Protein AF-A0A1Z2L617-F1 (afdb_monomer_lite)

Foldseek 3Di:
DVVQLVDDQLSVLLQFLVQLLVLLVVLVLLQFDDQEAEAFLSGLLSSCVSLVQAPSVLSSVLSVLVRVLQVVVVFAAKFKKKKQAAPVVLVVLLVVLVDQFKDFAEGLAHGITMIMGHPVSVVSSVVVCVVVVIDMGGDSHPHRAQTPSCLVSLVVQLVSSLVGRGDAGNHWYQFQQVRGTDDRPDSVSNVSSNRRHTHRYLLSSLVVVVVVVDLDAEEARGQACPSVVSSCRSVDDVDDRHYFYANYADPVRDGSNVVCSVVRRQDPQDDLVRLCVVCVPPPVPDHSVRSSVVSRRCVSVVVSVVVVVVVVVVVVVVVVDDDDDDDDDDDDDDDDADDLVVLLQVLLVLVCVLLVHDSVCQDQAHFCCPHVVCDPVNVVVSLVVSCVLFVHDDDDPPDDPVQCRHSNSSSVVVSVVCVVPGDDDDDDDDDDDDDDDDDADDDDLVVLLQVLLVLCCVLLVHDSVQQDQADFCCPHVVCDPVNVVVSLVVSCVVLVHDDDDPPDDPVVQGGSNSSSVVVSVRSVVDDDDDDD

Sequence (532 aa):
MEKLLADDAWVSQLAIYGSSLAAWQILADSGAEADVLVGHSLGEIAALVAAQAFSVADGARIVAHRVQVIERQGLAPGRMAALSADGDRVRALIALIGDELLSVATENHDTQTVVSGPRDAMEKALAVSKQLGISTADINSPFPFHTPILAPAAPVFAGLVGKLDQRPLRTPVYSPVLGRYYEPDDALGELLAEHFVKPVRFSAAVRHLHGEGRELRFVEVGGKAVLTKLVGKVLGSGARPATWSTLSLGGDGKLGLAGALADLGTPAKLDDGKAKALAAVFAPDAGAAEFAEFWAAFGGQLVGLGKERLAEFRALRAEGTGQAAPPAAAGTGPKAAVERGAVADAIRSIYAAALEYPEEVFTEDVLLEAELGVDSVKQVELLTRVSEHYGLPPRDTGFRLVEIDTMAKVVDFFVANLGDGAAELDVPQEKTATELPAEQAAVERGAVADAIRSIYAAALEYPEEVFTEDVLLEAELGVDSVKQVELLTRVSEHYGLPPRDTGFRLVEIDTMAKVVDFFVTNLESGAVPVAA

Radius of gyration: 32.37 Å; chains: 1; bounding box: 64×81×87 Å

Secondary structure (DSSP, 8-state):
-TTGGGS-HHHHHHHHHHHHHHHHHHHHHTT---S-EE--TTHHHHHHHHTTSS-HHHHHHHHHHHHHHHHHTTPPPEEEEEESS-HHHHHHHHHHHT-TT-EEEEEEETTEEEEEEEHHHHHHHHHHHHHTT--EEE---SS--SSGGGGGGHHHHHHHHTTS-----SS-EEETTTTEE--TT--HHHHHHHTTTS-B-HHHHHHHHHHTS---EEEE-SSSSSHHHHH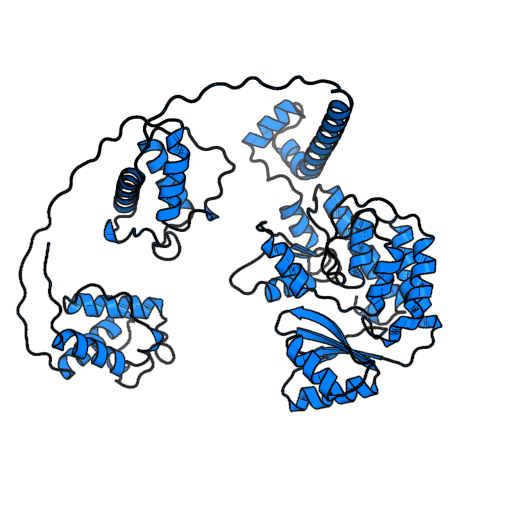HHHH-SS---EEEESSSBPTTS-BTHHHHHHHHTS--PPPHHHHHHHHHHH-TTS-HHHHHHHHHHHHHHHHHHHHHHHHHHHHHHHHH----PPPPP-PPPPPPPPPHHHHHHHHHHHHHHHHT--GGG--TT-BTTTTT---HHHHHHHHHHHHHHTTPPPPPTT--GGG--BHHHHHHHHHHHHTTTPPPP--PPP--------------HHHHHHHHHHHHHHHHT--GGG--TT-BTTTTT---HHHHHHHHHHHHHHTTPPPPPTT--GGG--BHHHHHHHHHHHHHTT------

Organism: NCBI:txid1940

Structure (mmCIF, N/CA/C/O backbone):
data_AF-A0A1Z2L617-F1
#
_entry.id   AF-A0A1Z2L617-F1
#
loop_
_atom_site.group_PDB
_atom_site.id
_atom_site.type_symbol
_atom_site.label_atom_id
_atom_site.label_alt_id
_atom_site.label_comp_id
_atom_site.label_asym_id
_atom_site.label_entity_id
_atom_site.label_seq_id
_atom_site.pdbx_PDB_ins_code
_atom_site.Cartn_x
_atom_site.Cartn_y
_atom_site.Cartn_z
_atom_site.occupancy
_atom_site.B_iso_or_equiv
_atom_site.auth_seq_id
_atom_site.auth_comp_id
_atom_site.auth_asym_id
_atom_site.auth_atom_id
_atom_site.pdbx_PDB_model_num
ATOM 1 N N . MET A 1 1 ? 6.556 17.240 3.153 1.00 57.44 1 MET A N 1
ATOM 2 C CA . MET A 1 1 ? 5.289 16.523 3.413 1.00 57.44 1 MET A CA 1
ATOM 3 C C . MET A 1 1 ? 4.490 17.171 4.537 1.00 57.44 1 MET A C 1
ATOM 5 O O . MET A 1 1 ? 3.368 17.560 4.281 1.00 57.44 1 MET A O 1
ATOM 9 N N . GLU A 1 2 ? 5.045 17.363 5.738 1.00 54.19 2 GLU A N 1
ATOM 10 C CA . GLU A 1 2 ? 4.302 17.978 6.861 1.00 54.19 2 GLU A CA 1
ATOM 11 C C . GLU A 1 2 ? 3.771 19.387 6.556 1.00 54.19 2 GLU A C 1
ATOM 13 O O . GLU A 1 2 ? 2.618 19.665 6.850 1.00 54.19 2 GLU A O 1
ATOM 18 N N . LYS A 1 3 ? 4.555 20.233 5.871 1.00 59.62 3 LYS A N 1
ATOM 19 C CA . LYS A 1 3 ? 4.084 21.547 5.390 1.00 59.62 3 LYS A CA 1
ATOM 20 C C . LYS A 1 3 ? 2.953 21.445 4.354 1.00 59.62 3 LYS A C 1
ATOM 22 O O . LYS A 1 3 ? 2.001 22.197 4.440 1.00 59.62 3 LYS A O 1
ATOM 27 N N . LEU A 1 4 ? 3.025 20.474 3.436 1.00 60.44 4 LEU A N 1
ATOM 28 C CA . LEU A 1 4 ? 2.009 20.260 2.390 1.00 60.44 4 LEU A CA 1
ATOM 29 C C . LEU A 1 4 ? 0.679 19.752 2.957 1.00 60.44 4 LEU A C 1
ATOM 31 O O . LEU A 1 4 ? -0.363 19.977 2.362 1.00 60.44 4 LEU A O 1
ATOM 35 N N . LEU A 1 5 ? 0.712 19.055 4.097 1.00 59.00 5 LEU A N 1
ATOM 36 C CA . LEU A 1 5 ? -0.493 18.620 4.809 1.00 59.00 5 LEU A CA 1
ATOM 37 C C . LEU A 1 5 ? -1.216 19.777 5.521 1.00 59.00 5 LEU A C 1
ATOM 39 O O . LEU A 1 5 ? -2.308 19.560 6.038 1.00 59.00 5 LEU A O 1
ATOM 43 N N . ALA A 1 6 ? -0.606 20.966 5.580 1.00 62.66 6 ALA A N 1
ATOM 44 C CA . ALA A 1 6 ? -1.240 22.190 6.065 1.00 62.66 6 ALA A CA 1
ATOM 45 C C . ALA A 1 6 ? -1.855 23.038 4.930 1.00 62.66 6 ALA A C 1
ATOM 47 O O . ALA A 1 6 ? -2.593 23.975 5.227 1.00 62.66 6 ALA A O 1
ATOM 48 N N . ASP A 1 7 ? -1.563 22.709 3.666 1.00 69.06 7 ASP A N 1
ATOM 49 C CA . ASP A 1 7 ? -2.126 23.352 2.473 1.00 69.06 7 ASP A CA 1
ATOM 50 C C . ASP A 1 7 ? -3.421 22.642 2.020 1.00 69.06 7 ASP A C 1
ATOM 52 O O . ASP A 1 7 ? -3.813 21.613 2.579 1.00 69.06 7 ASP A O 1
ATOM 56 N N . ASP A 1 8 ? -4.087 23.168 0.983 1.00 73.12 8 ASP A N 1
ATOM 57 C CA . ASP A 1 8 ? -5.301 22.561 0.428 1.00 73.12 8 ASP A CA 1
ATOM 58 C C . ASP A 1 8 ? -5.104 21.070 0.087 1.00 73.12 8 ASP A C 1
ATOM 60 O O . ASP A 1 8 ? -4.078 20.643 -0.456 1.00 73.12 8 ASP A O 1
ATOM 64 N N . ALA A 1 9 ? -6.143 20.267 0.330 1.00 75.88 9 ALA A N 1
ATOM 65 C CA . ALA A 1 9 ? -6.127 18.814 0.159 1.00 75.88 9 ALA A CA 1
ATOM 66 C C . ALA A 1 9 ? -5.611 18.357 -1.218 1.00 75.88 9 ALA A C 1
ATOM 68 O O . ALA A 1 9 ? -4.889 17.361 -1.319 1.00 75.88 9 ALA A O 1
ATOM 69 N N . TRP A 1 10 ? -5.956 19.090 -2.278 1.00 76.12 10 TRP A N 1
ATOM 70 C CA . TRP A 1 10 ? -5.531 18.787 -3.643 1.00 76.12 10 TRP A CA 1
ATOM 71 C C . TRP A 1 10 ? -4.019 18.971 -3.851 1.00 76.12 10 TRP A C 1
ATOM 73 O O . TRP A 1 10 ? -3.420 18.203 -4.605 1.00 76.12 10 TRP A O 1
ATOM 83 N N . VAL A 1 11 ? -3.380 19.915 -3.149 1.00 83.44 11 VAL A N 1
ATOM 84 C CA . VAL A 1 11 ? -1.934 20.178 -3.241 1.00 83.44 11 VAL A CA 1
ATOM 85 C C . VAL A 1 11 ? -1.151 18.985 -2.707 1.00 83.44 11 VAL A C 1
ATOM 87 O O . VAL A 1 11 ? -0.255 18.471 -3.378 1.00 83.44 11 VAL A 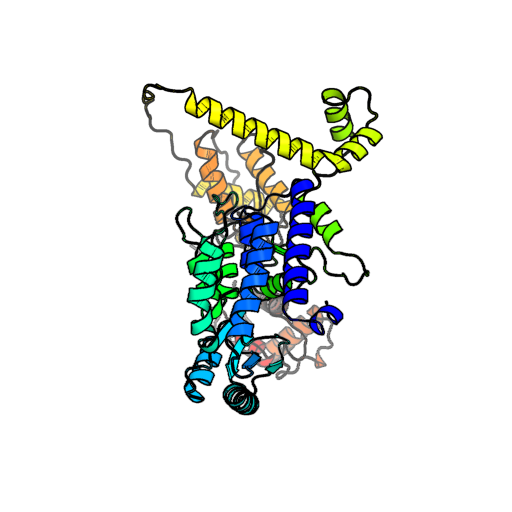O 1
ATOM 90 N N . SER A 1 12 ? -1.521 18.497 -1.520 1.00 85.38 12 SER A N 1
ATOM 91 C CA . SER A 1 12 ? -0.847 17.349 -0.907 1.00 85.38 12 SER A CA 1
ATOM 92 C C . SER A 1 12 ? -0.996 16.072 -1.745 1.00 85.38 12 SER A C 1
ATOM 94 O O . SER A 1 12 ? -0.010 15.364 -1.956 1.00 85.38 12 SER A O 1
ATOM 96 N N . GLN A 1 13 ? -2.187 15.801 -2.295 1.00 90.12 13 GLN A N 1
ATOM 97 C CA . GLN A 1 13 ? -2.416 14.618 -3.130 1.00 90.12 13 GLN A CA 1
ATOM 98 C C . GLN A 1 13 ? -1.680 14.693 -4.472 1.00 90.12 13 GLN A C 1
ATOM 100 O O . GLN A 1 13 ? -1.074 13.701 -4.877 1.00 90.12 13 GLN A O 1
ATOM 105 N N . LEU A 1 14 ? -1.662 15.855 -5.139 1.00 92.38 14 LEU A N 1
ATOM 106 C CA . LEU A 1 14 ? -0.877 16.032 -6.366 1.00 92.38 14 LEU A CA 1
ATOM 107 C C . LEU A 1 14 ? 0.625 15.918 -6.107 1.00 92.38 14 LEU A C 1
ATOM 109 O O . LEU A 1 14 ? 1.334 15.335 -6.923 1.00 92.38 14 LEU A O 1
ATOM 113 N N . ALA A 1 15 ? 1.116 16.424 -4.974 1.00 90.50 15 ALA A N 1
ATOM 114 C CA . ALA A 1 15 ? 2.518 16.278 -4.604 1.00 90.50 15 ALA A CA 1
ATOM 115 C C . ALA A 1 15 ? 2.893 14.806 -4.371 1.00 90.50 15 ALA A C 1
ATOM 117 O O . ALA A 1 15 ? 3.938 14.359 -4.846 1.00 90.50 15 ALA A O 1
ATOM 118 N N . ILE A 1 16 ? 2.041 14.031 -3.689 1.00 91.00 16 ILE A N 1
ATOM 119 C CA . ILE A 1 16 ? 2.235 12.583 -3.509 1.00 91.00 16 ILE A CA 1
ATOM 120 C C . ILE A 1 16 ? 2.239 11.878 -4.869 1.00 91.00 16 ILE A C 1
ATOM 122 O O . ILE A 1 16 ? 3.180 11.149 -5.171 1.00 91.00 16 ILE A O 1
ATOM 126 N N . TYR A 1 17 ? 1.239 12.140 -5.709 1.00 95.56 17 TYR A N 1
ATOM 127 C CA . TYR A 1 17 ? 1.126 11.562 -7.047 1.00 95.56 17 TYR A CA 1
ATOM 128 C C . TYR A 1 17 ? 2.353 11.869 -7.920 1.00 95.56 17 TYR A C 1
ATOM 130 O O . TYR A 1 17 ? 3.012 10.955 -8.415 1.00 95.56 17 TYR A O 1
ATOM 138 N N . GLY A 1 18 ? 2.708 13.149 -8.054 1.00 94.81 18 GLY A N 1
ATOM 139 C CA . GLY A 1 18 ? 3.811 13.591 -8.904 1.00 94.81 18 GLY A CA 1
ATOM 140 C C . GLY A 1 18 ? 5.170 13.093 -8.418 1.00 94.81 18 GLY A C 1
ATOM 141 O O . GLY A 1 18 ? 5.974 12.637 -9.224 1.00 94.81 18 GLY A O 1
ATOM 142 N N . SER A 1 19 ? 5.419 13.117 -7.104 1.00 93.38 19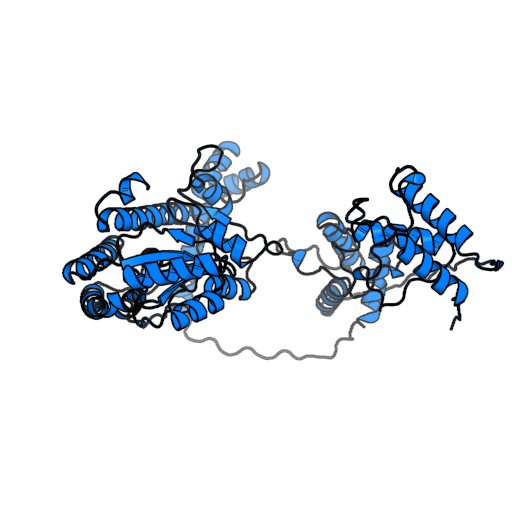 SER A N 1
ATOM 143 C CA . SER A 1 19 ? 6.678 12.600 -6.545 1.00 93.38 19 SER A CA 1
ATOM 144 C C . SER A 1 19 ? 6.812 11.082 -6.699 1.00 93.38 19 SER A C 1
ATOM 146 O O . SER A 1 19 ? 7.900 10.607 -7.014 1.00 93.38 19 SER A O 1
ATOM 148 N N . SER A 1 20 ? 5.717 10.328 -6.552 1.00 94.94 20 SER A N 1
ATOM 149 C CA . SER A 1 20 ? 5.715 8.872 -6.759 1.00 94.94 20 SER A CA 1
ATOM 150 C C . SER A 1 20 ? 6.032 8.520 -8.215 1.00 94.94 20 SER A C 1
ATOM 152 O O . SER A 1 20 ? 6.898 7.687 -8.468 1.00 94.94 20 SER A O 1
ATOM 154 N N . LEU A 1 21 ? 5.405 9.209 -9.177 1.00 95.88 21 LEU A N 1
ATOM 155 C CA . LEU A 1 21 ? 5.686 9.002 -10.600 1.00 95.88 21 LEU A CA 1
ATOM 156 C C . LEU A 1 21 ? 7.087 9.454 -11.007 1.00 95.88 21 LEU A C 1
ATOM 158 O O . LEU A 1 21 ? 7.715 8.786 -11.818 1.00 95.88 21 LEU A O 1
ATOM 162 N N . ALA A 1 22 ? 7.601 10.546 -10.439 1.00 93.44 22 ALA A N 1
ATOM 163 C CA . ALA A 1 22 ? 8.972 10.976 -10.695 1.00 93.44 22 ALA A CA 1
ATOM 164 C C . ALA A 1 22 ? 9.990 9.937 -10.199 1.00 93.44 22 ALA A C 1
ATOM 166 O O . ALA A 1 22 ? 10.923 9.601 -10.922 1.00 93.44 22 ALA A O 1
ATOM 167 N N . ALA A 1 23 ? 9.794 9.391 -8.993 1.00 93.50 23 ALA A N 1
ATOM 168 C CA . ALA A 1 23 ? 10.643 8.323 -8.467 1.00 93.50 23 ALA A CA 1
ATOM 169 C C . ALA A 1 23 ? 10.564 7.054 -9.324 1.00 93.50 23 ALA A C 1
ATOM 171 O O . ALA A 1 23 ? 11.597 6.472 -9.642 1.00 93.50 23 ALA A O 1
ATOM 172 N N . TRP A 1 24 ? 9.352 6.656 -9.724 1.00 94.12 24 TRP A N 1
ATOM 173 C CA . TRP A 1 24 ? 9.145 5.534 -10.637 1.00 94.12 24 TRP A CA 1
ATOM 174 C C . TRP A 1 24 ? 9.853 5.748 -11.977 1.00 94.12 24 TRP A C 1
ATOM 176 O O . TRP A 1 24 ? 10.578 4.865 -12.419 1.00 94.12 24 TRP A O 1
ATOM 186 N N . GLN A 1 25 ? 9.708 6.925 -12.590 1.00 90.88 25 GLN A N 1
ATOM 187 C CA . GLN A 1 25 ? 10.335 7.228 -13.875 1.00 90.88 25 GLN A CA 1
ATOM 188 C C . GLN A 1 25 ? 11.862 7.168 -13.786 1.00 90.88 25 GLN A C 1
ATOM 190 O O . GLN A 1 25 ? 12.485 6.597 -14.667 1.00 90.88 25 GLN A O 1
ATOM 195 N N . ILE A 1 26 ? 12.467 7.678 -12.706 1.00 87.25 26 ILE A N 1
ATOM 196 C CA . ILE A 1 26 ? 13.922 7.577 -12.502 1.00 87.25 26 ILE A CA 1
ATOM 197 C C . ILE A 1 26 ? 14.369 6.111 -12.418 1.00 87.25 26 ILE A C 1
ATOM 199 O O . ILE A 1 26 ? 15.383 5.747 -13.014 1.00 87.25 26 ILE A O 1
ATOM 203 N N . LEU A 1 27 ? 13.630 5.267 -11.690 1.00 88.12 27 LEU A N 1
ATOM 204 C CA . LEU A 1 27 ? 13.925 3.834 -11.607 1.00 88.12 27 LEU A CA 1
ATOM 205 C C . LEU A 1 27 ? 13.797 3.164 -12.984 1.00 88.12 27 LEU A C 1
ATOM 207 O O . LEU A 1 27 ? 14.715 2.461 -13.404 1.00 88.12 27 LEU A O 1
ATOM 211 N N . ALA A 1 28 ? 12.702 3.429 -13.699 1.00 86.12 28 ALA A N 1
ATOM 212 C CA . ALA A 1 28 ? 12.435 2.871 -15.021 1.00 86.12 28 ALA A CA 1
ATOM 213 C C . ALA A 1 28 ? 13.478 3.313 -16.065 1.00 86.12 28 ALA A C 1
ATOM 215 O O . ALA A 1 28 ? 14.032 2.475 -16.772 1.00 86.12 28 ALA A O 1
ATOM 216 N N . ASP A 1 29 ? 13.835 4.601 -16.098 1.00 81.94 29 ASP A N 1
ATOM 217 C CA . ASP A 1 29 ? 14.891 5.157 -16.961 1.00 81.94 29 ASP A CA 1
ATOM 218 C C . ASP A 1 29 ? 16.284 4.597 -16.622 1.00 81.94 29 ASP A C 1
ATOM 220 O O . ASP A 1 29 ? 17.205 4.653 -17.437 1.00 81.94 29 ASP A O 1
ATOM 224 N N . SER A 1 30 ? 16.452 4.042 -15.420 1.00 76.88 30 SER A N 1
ATOM 225 C CA . SER A 1 30 ? 17.675 3.353 -14.995 1.00 76.88 30 SER A CA 1
ATOM 226 C C . SER A 1 30 ? 17.643 1.846 -15.279 1.00 76.88 30 SER A C 1
ATOM 228 O O . SER A 1 30 ? 18.574 1.138 -14.909 1.00 76.88 30 SER A O 1
ATOM 230 N N . GLY A 1 31 ? 16.599 1.349 -15.950 1.00 74.25 31 GLY A N 1
ATOM 231 C CA . GLY A 1 31 ? 16.458 -0.052 -16.349 1.00 74.25 31 GLY A CA 1
ATOM 232 C C . GLY A 1 31 ? 15.738 -0.946 -15.339 1.00 74.25 31 GLY A C 1
ATOM 233 O O . GLY A 1 31 ? 15.720 -2.161 -15.532 1.00 74.25 31 GLY A O 1
ATOM 234 N N . ALA A 1 32 ? 15.148 -0.390 -14.274 1.00 81.44 32 ALA A N 1
ATOM 235 C CA . ALA A 1 32 ? 14.312 -1.175 -13.371 1.00 81.44 32 ALA A CA 1
ATOM 236 C C . ALA A 1 32 ? 12.961 -1.492 -14.034 1.00 81.44 32 ALA A C 1
ATOM 238 O O . ALA A 1 32 ? 12.252 -0.598 -14.494 1.00 81.44 32 ALA A O 1
ATOM 239 N N . GLU A 1 33 ? 12.576 -2.765 -14.026 1.00 83.62 33 GLU A N 1
ATOM 240 C CA . GLU A 1 33 ? 11.269 -3.239 -14.485 1.00 83.62 33 GLU A CA 1
ATOM 241 C C . GLU A 1 33 ? 10.466 -3.735 -13.276 1.00 83.62 33 GLU A C 1
ATOM 243 O O . GLU A 1 33 ? 11.017 -4.374 -12.378 1.00 83.62 33 GLU A O 1
ATOM 248 N N . ALA A 1 34 ? 9.167 -3.429 -13.233 1.00 89.94 34 ALA A N 1
ATOM 249 C CA . ALA A 1 34 ? 8.265 -3.969 -12.220 1.00 89.94 34 ALA A CA 1
ATOM 250 C C . ALA A 1 34 ? 7.469 -5.131 -12.811 1.00 89.94 34 ALA A C 1
ATOM 252 O O . ALA A 1 34 ? 6.807 -4.961 -13.834 1.00 89.94 34 ALA A O 1
ATOM 253 N N . ASP A 1 35 ? 7.481 -6.280 -12.134 1.00 90.00 35 ASP A N 1
ATOM 254 C CA . ASP A 1 35 ? 6.620 -7.414 -12.486 1.00 90.00 35 ASP A CA 1
ATOM 255 C C . ASP A 1 35 ? 5.144 -7.105 -12.185 1.00 90.00 35 ASP A C 1
ATOM 257 O O . ASP A 1 35 ? 4.244 -7.482 -12.935 1.00 90.00 35 ASP A O 1
ATOM 261 N N . VAL A 1 36 ? 4.899 -6.401 -11.075 1.00 94.25 36 VAL A N 1
ATOM 262 C CA . VAL A 1 36 ? 3.572 -5.998 -10.603 1.00 94.25 36 VAL A CA 1
ATOM 263 C C . VAL A 1 36 ? 3.660 -4.621 -9.952 1.00 94.25 36 VAL A C 1
ATOM 265 O O . VAL A 1 36 ? 4.557 -4.352 -9.153 1.00 94.25 36 VAL A O 1
ATOM 268 N N . LEU A 1 37 ? 2.692 -3.758 -10.247 1.00 97.25 37 LEU A N 1
ATOM 269 C CA . LEU A 1 37 ? 2.483 -2.491 -9.553 1.00 97.25 37 LEU A CA 1
ATOM 270 C C . LEU A 1 37 ? 1.330 -2.622 -8.553 1.00 97.25 37 LEU A C 1
ATOM 272 O O . LEU A 1 37 ? 0.307 -3.244 -8.832 1.00 97.25 37 LEU A O 1
ATOM 276 N N . VAL A 1 38 ? 1.483 -2.003 -7.383 1.00 96.94 38 VAL A N 1
ATOM 277 C CA . VAL A 1 38 ? 0.471 -1.997 -6.317 1.00 96.94 38 VAL A CA 1
ATOM 278 C C . VAL A 1 38 ? 0.346 -0.584 -5.775 1.00 96.94 38 VAL A C 1
ATOM 280 O O . VAL A 1 38 ? 1.347 0.059 -5.458 1.00 96.94 38 VAL A O 1
ATOM 283 N N . GLY A 1 39 ? -0.884 -0.099 -5.641 1.00 95.31 39 GLY A N 1
ATOM 284 C CA . GLY A 1 39 ? -1.165 1.199 -5.041 1.00 95.31 39 GLY A CA 1
ATOM 285 C C . GLY A 1 39 ? -1.891 1.074 -3.707 1.00 95.31 39 GLY A C 1
ATOM 286 O O . GLY A 1 39 ? -2.770 0.237 -3.549 1.00 95.31 39 GLY A O 1
ATOM 287 N N . HIS A 1 40 ? -1.558 1.933 -2.741 1.00 95.62 40 HIS A N 1
ATOM 288 C CA . HIS A 1 40 ? -2.329 2.077 -1.502 1.00 95.62 40 HIS A CA 1
ATOM 289 C C . HIS A 1 40 ? -3.225 3.315 -1.601 1.00 95.62 40 HIS A C 1
ATOM 291 O O . HIS A 1 40 ? -2.718 4.439 -1.671 1.00 95.62 40 HIS A O 1
ATOM 297 N N . SER A 1 41 ? -4.549 3.125 -1.634 1.00 93.69 41 SER A N 1
ATOM 298 C CA . SER A 1 41 ? -5.532 4.214 -1.761 1.00 93.69 41 SER A CA 1
ATOM 299 C C . SER A 1 41 ? -5.241 5.111 -2.983 1.00 93.69 41 SER A C 1
ATOM 301 O O . SER A 1 41 ? -5.248 4.636 -4.116 1.00 93.69 41 SER A O 1
ATOM 303 N N . LEU A 1 42 ? -4.933 6.400 -2.776 1.00 93.50 42 LEU A N 1
ATOM 304 C CA . LEU A 1 42 ? -4.484 7.349 -3.808 1.00 93.50 42 LEU A CA 1
ATOM 305 C C . LEU A 1 42 ? -3.351 6.789 -4.686 1.00 93.50 42 LEU A C 1
ATOM 307 O O . LEU A 1 42 ? -3.282 7.108 -5.872 1.00 93.50 42 LEU A O 1
ATOM 311 N N . GLY A 1 43 ? -2.480 5.951 -4.117 1.00 95.94 43 GLY A N 1
ATOM 312 C CA . GLY A 1 43 ? -1.382 5.312 -4.832 1.00 95.94 43 GLY A CA 1
ATOM 313 C C . GLY A 1 43 ? -1.833 4.438 -6.005 1.00 95.94 43 GLY A C 1
ATOM 314 O O . GLY A 1 43 ? -1.049 4.252 -6.927 1.00 95.94 43 GLY A O 1
ATOM 315 N N . GLU A 1 44 ? -3.080 3.949 -6.036 1.00 97.44 44 GLU A N 1
ATOM 316 C CA . GLU A 1 44 ? -3.585 3.184 -7.189 1.00 97.44 44 GLU A CA 1
ATOM 317 C C . GLU A 1 44 ? -3.689 4.038 -8.454 1.00 97.44 44 GLU A C 1
ATOM 319 O O . GLU A 1 44 ? -3.412 3.548 -9.543 1.00 97.44 44 GLU A O 1
ATOM 324 N N . ILE A 1 45 ? -3.975 5.340 -8.325 1.00 98.06 45 ILE A N 1
ATOM 325 C CA . ILE A 1 45 ? -3.968 6.254 -9.477 1.00 98.06 45 ILE A CA 1
ATOM 326 C C . ILE A 1 45 ? -2.542 6.387 -10.033 1.00 98.06 45 ILE A C 1
ATOM 328 O O . ILE A 1 45 ? -2.343 6.351 -11.245 1.00 98.06 45 ILE A O 1
ATOM 332 N N . ALA A 1 46 ? -1.536 6.494 -9.157 1.00 98.06 46 ALA A N 1
ATOM 333 C CA . ALA A 1 46 ? -0.134 6.512 -9.574 1.00 98.06 46 ALA A CA 1
ATOM 334 C C . ALA A 1 46 ? 0.296 5.172 -10.196 1.00 98.06 46 ALA A C 1
ATOM 336 O O . ALA A 1 46 ? 0.969 5.184 -11.221 1.00 98.06 46 ALA A O 1
ATOM 337 N N . ALA A 1 47 ? -0.132 4.034 -9.639 1.00 98.19 47 ALA A N 1
ATOM 338 C CA . ALA A 1 47 ? 0.166 2.707 -10.179 1.00 98.19 47 ALA A CA 1
ATOM 339 C C . ALA A 1 47 ? -0.429 2.505 -11.584 1.00 98.19 47 ALA A C 1
ATOM 341 O O . ALA A 1 47 ? 0.273 2.057 -12.485 1.00 98.19 47 ALA A O 1
ATOM 342 N N . LEU A 1 48 ? -1.684 2.911 -11.809 1.00 98.50 48 LEU A N 1
ATOM 343 C CA . LEU A 1 48 ? -2.320 2.842 -13.130 1.00 98.50 48 LEU A CA 1
ATOM 344 C C . LEU A 1 48 ? -1.622 3.746 -14.157 1.00 98.50 48 LEU A C 1
ATOM 346 O O . LEU A 1 48 ? -1.445 3.353 -15.308 1.00 98.50 48 LEU A O 1
ATOM 350 N N . VAL A 1 49 ? -1.178 4.942 -13.759 1.00 98.38 49 VAL A N 1
ATOM 351 C CA . VAL A 1 49 ? -0.403 5.830 -14.646 1.00 98.38 49 VAL A CA 1
ATOM 352 C C . VAL A 1 49 ? 0.992 5.271 -14.927 1.00 98.38 49 VAL A C 1
ATOM 354 O O . VAL A 1 49 ? 1.437 5.316 -16.071 1.00 98.38 49 VAL A O 1
ATOM 357 N N . ALA A 1 50 ? 1.667 4.706 -13.923 1.00 97.69 50 ALA A N 1
ATOM 358 C CA . ALA A 1 50 ? 2.945 4.013 -14.088 1.00 97.69 50 ALA A CA 1
ATOM 359 C C . ALA A 1 50 ? 2.821 2.808 -15.040 1.00 97.69 50 ALA A C 1
ATOM 361 O O . ALA A 1 50 ? 3.694 2.601 -15.880 1.00 97.69 50 ALA A O 1
ATOM 362 N N . ALA A 1 51 ? 1.690 2.097 -14.988 1.00 97.31 51 ALA A N 1
ATOM 363 C CA . ALA A 1 51 ? 1.303 1.045 -15.929 1.00 97.31 51 ALA A CA 1
ATOM 364 C C . ALA A 1 51 ? 0.814 1.569 -17.294 1.00 97.31 51 ALA A C 1
ATOM 366 O O . ALA A 1 51 ? 0.428 0.779 -18.153 1.00 97.31 51 ALA A O 1
ATOM 367 N N . GLN A 1 52 ? 0.839 2.887 -17.505 1.00 96.62 52 GLN A N 1
ATOM 368 C CA . GLN A 1 52 ? 0.452 3.606 -18.721 1.00 96.62 52 GLN A CA 1
ATOM 369 C C . GLN A 1 52 ? -1.046 3.655 -19.056 1.00 96.62 52 GLN A C 1
ATOM 371 O O . GLN A 1 52 ? -1.396 4.168 -20.124 1.00 96.62 52 GLN A O 1
ATOM 376 N N . ALA A 1 53 ? -1.930 3.268 -18.130 1.00 98.00 53 ALA A N 1
ATOM 377 C CA . ALA A 1 53 ? -3.384 3.355 -18.311 1.00 98.00 53 ALA A CA 1
ATOM 378 C C . ALA A 1 53 ? -3.851 4.769 -18.687 1.00 98.00 53 ALA A C 1
ATOM 380 O O . ALA A 1 53 ? -4.755 4.944 -19.494 1.00 98.00 53 ALA A O 1
ATOM 381 N N . PHE A 1 54 ? -3.191 5.784 -18.126 1.00 98.31 54 PHE A N 1
ATOM 382 C CA . PHE A 1 54 ? -3.458 7.200 -18.367 1.00 98.31 54 PHE A CA 1
ATOM 383 C C . PHE A 1 54 ? -2.147 7.956 -18.581 1.00 98.31 54 PHE A C 1
ATOM 385 O O . PHE A 1 54 ? -1.074 7.486 -18.194 1.00 98.31 54 PHE A O 1
ATOM 392 N N . SER A 1 55 ? -2.207 9.132 -19.210 1.00 97.94 55 SER A N 1
ATOM 393 C CA . SER A 1 55 ? -1.052 10.033 -19.255 1.00 97.94 55 SER A CA 1
ATOM 394 C C . SER A 1 55 ? -0.767 10.625 -17.866 1.00 97.94 55 SER A C 1
ATOM 396 O O . SER A 1 55 ? -1.653 10.686 -17.013 1.00 97.94 55 SER A O 1
ATOM 398 N N . VAL A 1 56 ? 0.449 11.138 -17.638 1.00 97.69 56 VAL A N 1
ATOM 399 C CA . VAL A 1 56 ? 0.789 11.833 -16.378 1.00 97.69 56 VAL A CA 1
ATOM 400 C C . VAL A 1 56 ? -0.156 13.013 -16.120 1.00 97.69 56 VAL A C 1
ATOM 402 O O . VAL A 1 56 ? -0.574 13.241 -14.981 1.00 97.69 56 VAL A O 1
ATOM 405 N N . ALA A 1 57 ? -0.527 13.740 -17.177 1.00 97.69 57 ALA A N 1
ATOM 406 C CA . ALA A 1 57 ? -1.460 14.857 -17.095 1.00 97.69 57 ALA A CA 1
ATOM 407 C C . ALA A 1 57 ? -2.886 14.390 -16.766 1.00 97.69 57 ALA A C 1
ATOM 409 O O . ALA A 1 57 ? -3.557 15.021 -15.952 1.00 97.69 57 ALA A O 1
ATOM 410 N N . ASP A 1 58 ? -3.342 13.281 -17.349 1.00 98.25 58 ASP A N 1
ATOM 411 C CA . ASP A 1 58 ? -4.667 12.728 -17.059 1.00 98.25 58 ASP A CA 1
ATOM 412 C C . ASP A 1 58 ? -4.749 12.167 -15.648 1.00 98.25 58 ASP A C 1
ATOM 414 O O . ASP A 1 58 ? -5.696 12.484 -14.940 1.00 98.25 58 ASP A O 1
ATOM 418 N N . GLY A 1 59 ? -3.730 11.456 -15.165 1.00 97.88 59 GLY A N 1
ATOM 419 C CA . GLY A 1 59 ? -3.697 11.041 -13.764 1.00 97.88 59 GLY A CA 1
ATOM 420 C C . GLY A 1 59 ? -3.725 12.224 -12.790 1.00 97.88 59 GLY A C 1
ATOM 421 O O . GLY A 1 59 ? -4.446 12.180 -11.794 1.00 97.88 59 GLY A O 1
ATOM 422 N N . ALA A 1 60 ? -3.057 13.341 -13.108 1.00 97.31 60 ALA A N 1
ATOM 423 C CA . ALA A 1 60 ? -3.178 14.569 -12.317 1.00 97.31 60 ALA A CA 1
ATOM 424 C C . ALA A 1 60 ? -4.609 15.141 -12.352 1.00 97.31 60 ALA A C 1
ATOM 426 O O . ALA A 1 60 ? -5.118 15.587 -11.321 1.00 97.31 60 ALA A O 1
ATOM 427 N N . ARG A 1 61 ? -5.293 15.086 -13.507 1.00 97.38 61 ARG A N 1
ATOM 428 C CA . ARG A 1 61 ? -6.719 15.447 -13.615 1.00 97.38 61 ARG A CA 1
ATOM 429 C C . ARG A 1 61 ? -7.596 14.524 -12.775 1.00 97.38 61 ARG A C 1
ATOM 431 O O . ARG A 1 61 ? -8.478 15.032 -12.094 1.00 97.38 61 ARG A O 1
ATOM 438 N N . ILE A 1 62 ? -7.336 13.215 -12.755 1.00 97.81 62 ILE A N 1
ATOM 439 C CA . ILE A 1 62 ? -8.050 12.248 -11.905 1.00 97.81 62 ILE A CA 1
ATOM 440 C C . ILE A 1 62 ? -7.896 12.635 -10.428 1.00 97.81 62 ILE A C 1
ATOM 442 O O . ILE A 1 62 ? -8.895 12.752 -9.719 1.00 97.81 62 ILE A O 1
ATOM 446 N N . VAL A 1 63 ? -6.674 12.912 -9.961 1.00 96.44 63 VAL A N 1
ATOM 447 C CA . VAL A 1 63 ? -6.426 13.351 -8.574 1.00 96.44 63 VAL A CA 1
ATOM 448 C C . VAL A 1 63 ? -7.152 14.664 -8.256 1.00 96.44 63 VAL A C 1
ATOM 450 O O . VAL A 1 63 ? -7.788 14.782 -7.208 1.00 96.44 63 VAL A O 1
ATOM 453 N N . ALA A 1 64 ? -7.114 15.642 -9.164 1.00 94.50 64 ALA A N 1
ATOM 454 C CA . ALA A 1 64 ? -7.818 16.909 -8.981 1.00 94.50 64 ALA A CA 1
ATOM 455 C C . ALA A 1 64 ? -9.343 16.720 -8.951 1.00 94.50 64 ALA A C 1
ATOM 457 O O . ALA A 1 64 ? -10.013 17.246 -8.062 1.00 94.50 64 ALA A O 1
ATOM 458 N N . HIS A 1 65 ? -9.898 15.932 -9.876 1.00 95.25 65 HIS A N 1
ATOM 459 C CA . HIS A 1 65 ? -11.319 15.602 -9.908 1.00 95.25 65 HIS A CA 1
ATOM 460 C C . HIS A 1 65 ? -11.752 14.902 -8.627 1.00 95.25 65 HIS A C 1
ATOM 462 O O . HIS A 1 65 ? -12.780 15.282 -8.078 1.00 95.25 65 HIS A O 1
ATOM 468 N N . ARG A 1 66 ? -10.949 13.964 -8.106 1.00 94.19 66 ARG A N 1
ATOM 469 C CA . ARG A 1 66 ? -11.217 13.250 -6.851 1.00 94.19 66 ARG A CA 1
ATOM 470 C C . ARG A 1 66 ? -11.476 14.206 -5.691 1.00 94.19 66 ARG A C 1
ATOM 472 O O . ARG A 1 66 ? -12.444 14.022 -4.964 1.00 94.19 66 ARG A O 1
ATOM 479 N N . VAL A 1 67 ? -10.640 15.230 -5.529 1.00 91.75 67 VAL A N 1
ATOM 480 C CA . VAL A 1 67 ? -10.811 16.228 -4.461 1.00 91.75 67 VAL A CA 1
ATOM 481 C C . VAL A 1 67 ? -11.984 17.162 -4.759 1.00 91.75 67 VAL A C 1
ATOM 483 O O . VAL A 1 67 ? -12.865 17.325 -3.918 1.00 91.75 67 VAL A O 1
ATOM 486 N N . GLN A 1 68 ? -12.060 17.693 -5.982 1.00 92.12 68 GLN A N 1
ATOM 487 C CA . GLN A 1 68 ? -13.098 18.650 -6.377 1.00 92.12 68 GLN A CA 1
ATOM 488 C C . GLN A 1 68 ? -14.516 18.094 -6.228 1.00 92.12 68 GLN A C 1
ATOM 490 O O . GLN A 1 68 ? -15.420 18.826 -5.827 1.00 92.12 68 GLN A O 1
ATOM 495 N N . VAL A 1 69 ? -14.746 16.823 -6.577 1.00 94.12 69 VAL A N 1
ATOM 496 C CA . VAL A 1 69 ? -16.085 16.238 -6.442 1.00 94.12 69 VAL A CA 1
ATOM 497 C C . VAL A 1 69 ? -16.482 16.083 -4.980 1.00 94.12 69 VAL A C 1
ATOM 499 O O . VAL A 1 69 ? -17.647 16.288 -4.674 1.00 94.12 69 VAL A O 1
ATOM 502 N N . ILE A 1 70 ? -15.542 15.770 -4.082 1.00 91.88 70 ILE A N 1
ATOM 503 C CA . ILE A 1 70 ? -15.818 15.612 -2.650 1.00 91.88 70 ILE A CA 1
ATOM 504 C C . ILE A 1 70 ? -16.120 16.981 -2.032 1.00 91.88 70 ILE A C 1
ATOM 506 O O . ILE A 1 70 ? -17.119 17.131 -1.333 1.00 91.88 70 ILE A O 1
ATOM 510 N N . GLU A 1 71 ? -15.317 17.999 -2.348 1.00 89.88 71 GLU A N 1
ATOM 511 C CA . GLU A 1 71 ? -15.514 19.368 -1.850 1.00 89.88 71 GLU A CA 1
ATOM 512 C C . GLU A 1 71 ? -16.874 19.943 -2.261 1.00 89.88 71 GLU A C 1
ATOM 514 O O . GLU A 1 71 ? -17.576 20.546 -1.448 1.00 89.88 71 GLU A O 1
ATOM 519 N N . ARG A 1 72 ? -17.293 19.708 -3.510 1.00 89.81 72 ARG A N 1
ATOM 520 C CA . ARG A 1 72 ? -18.575 20.204 -4.036 1.00 89.81 72 ARG A CA 1
ATOM 521 C C . ARG A 1 72 ? -19.801 19.584 -3.374 1.00 89.81 72 ARG A C 1
ATOM 523 O O . ARG A 1 72 ? -20.871 20.178 -3.456 1.00 89.81 72 ARG A O 1
ATOM 530 N N . GLN A 1 73 ? -19.665 18.420 -2.743 1.00 84.81 73 GLN A N 1
ATOM 531 C CA . GLN A 1 73 ? -20.777 17.774 -2.044 1.00 84.81 73 GLN A CA 1
ATOM 532 C C . GLN A 1 73 ? -21.101 18.454 -0.707 1.00 84.81 73 GLN A C 1
ATOM 534 O O . GLN A 1 73 ? -22.176 18.219 -0.163 1.00 84.81 73 GLN A O 1
ATOM 539 N N . GLY A 1 74 ? -20.200 19.286 -0.165 1.00 79.81 74 GLY A N 1
ATOM 540 C CA . GLY A 1 74 ? -20.434 19.973 1.109 1.00 79.81 74 GLY A CA 1
ATOM 541 C C . GLY A 1 74 ? -20.675 19.006 2.273 1.00 79.81 74 GLY A C 1
ATOM 542 O O . GLY A 1 74 ? -21.508 19.275 3.137 1.00 79.81 74 GLY A O 1
ATOM 543 N N . LEU A 1 75 ? -19.994 17.855 2.261 1.00 78.94 75 LEU A N 1
ATOM 544 C CA . LEU A 1 75 ? -20.188 16.790 3.243 1.00 78.94 75 LEU A CA 1
ATOM 545 C C . LEU A 1 75 ? -19.844 17.270 4.656 1.00 78.94 75 LEU A C 1
ATOM 547 O O . LEU A 1 75 ? -18.930 18.074 4.858 1.00 78.94 75 LEU A O 1
ATOM 551 N N . ALA A 1 76 ? -20.561 16.735 5.646 1.00 77.12 76 ALA A N 1
ATOM 552 C CA . ALA A 1 76 ? -20.245 16.980 7.045 1.00 77.12 76 ALA A CA 1
ATOM 553 C C . ALA A 1 76 ? -18.802 16.526 7.364 1.00 77.12 76 ALA A C 1
ATOM 555 O O . ALA A 1 76 ? -18.328 15.542 6.787 1.00 77.12 76 ALA A O 1
ATOM 556 N N . PRO A 1 77 ? -18.096 17.200 8.292 1.00 78.06 77 PRO A N 1
ATOM 557 C CA . PRO A 1 77 ? -16.735 16.824 8.649 1.00 78.06 77 PRO A CA 1
ATOM 558 C C . PRO A 1 77 ? -16.671 15.382 9.164 1.00 78.06 77 PRO A C 1
ATOM 560 O O . PRO A 1 77 ? -17.318 15.036 10.154 1.00 78.06 77 PRO A O 1
ATOM 563 N N . GLY A 1 78 ? -15.850 14.555 8.522 1.00 89.44 78 GLY A N 1
ATOM 564 C CA . GLY A 1 78 ? -15.522 13.216 9.001 1.00 89.44 78 GLY A CA 1
ATOM 565 C C . GLY A 1 78 ? -14.114 13.134 9.573 1.00 89.44 78 GLY A C 1
ATOM 566 O O . GLY A 1 78 ? -13.385 14.126 9.643 1.00 89.44 78 GLY A O 1
ATOM 567 N N . ARG A 1 79 ? -13.737 11.934 10.006 1.00 93.38 79 ARG A N 1
ATOM 568 C CA . ARG A 1 79 ? -12.420 11.657 10.582 1.00 93.38 79 ARG A CA 1
ATOM 569 C C . ARG A 1 79 ? -11.940 10.257 10.212 1.00 93.38 79 ARG A C 1
ATOM 571 O O . ARG A 1 79 ? -12.731 9.393 9.836 1.00 93.38 79 ARG A O 1
ATOM 578 N N . MET A 1 80 ? -10.629 10.057 10.313 1.00 97.25 80 MET A N 1
ATOM 579 C CA . MET A 1 80 ? -9.966 8.765 10.160 1.00 97.25 80 MET A CA 1
ATOM 580 C C . MET A 1 80 ? -9.027 8.526 11.341 1.00 97.25 80 MET A C 1
ATOM 582 O O . MET A 1 80 ? -8.339 9.449 11.777 1.00 97.25 80 MET A O 1
ATOM 586 N N . ALA A 1 81 ? -8.977 7.297 11.847 1.00 98.25 81 ALA A N 1
ATOM 587 C CA . ALA A 1 81 ? -8.046 6.909 12.904 1.00 98.25 81 ALA A CA 1
ATOM 588 C C . ALA A 1 81 ? -7.548 5.477 12.699 1.00 98.25 81 ALA A C 1
ATOM 590 O O . ALA A 1 81 ? -8.318 4.594 12.322 1.00 98.25 81 ALA A O 1
ATOM 591 N N . ALA A 1 82 ? -6.266 5.245 12.969 1.00 98.19 82 ALA A N 1
ATOM 592 C CA . ALA A 1 82 ? -5.689 3.911 13.048 1.00 98.19 82 ALA A CA 1
ATOM 593 C C . ALA A 1 82 ? -5.936 3.327 14.444 1.00 98.19 82 ALA A C 1
ATOM 595 O O . ALA A 1 82 ? -5.658 3.983 15.447 1.00 98.19 82 ALA A O 1
ATOM 596 N N . LEU A 1 83 ? -6.439 2.100 14.505 1.00 98.56 83 LEU A N 1
ATOM 597 C CA . LEU A 1 83 ? -6.656 1.322 15.720 1.00 98.56 83 LEU A CA 1
ATOM 598 C C . LEU A 1 83 ? -5.659 0.162 15.739 1.00 98.56 83 LEU A C 1
ATOM 600 O O . LEU A 1 83 ? -5.488 -0.524 14.730 1.00 98.56 83 LEU A O 1
ATOM 604 N N . SER A 1 84 ? -5.031 -0.080 16.890 1.00 98.00 84 SER A N 1
ATOM 605 C CA . SER A 1 84 ? -4.121 -1.211 17.105 1.00 98.00 84 SER A CA 1
ATOM 606 C C . SER A 1 84 ? -4.891 -2.522 17.317 1.00 98.00 84 SER A C 1
ATOM 608 O O . SER A 1 84 ? -4.887 -3.085 18.410 1.00 98.00 84 SER A O 1
ATOM 610 N N . ALA A 1 85 ? -5.615 -2.964 16.291 1.00 97.50 85 ALA A N 1
ATOM 611 C CA . ALA A 1 85 ? -6.420 -4.180 16.282 1.00 97.50 85 ALA A CA 1
ATOM 612 C C . ALA A 1 85 ? -6.577 -4.724 14.850 1.00 97.50 85 ALA A C 1
ATOM 614 O O . ALA A 1 85 ? -6.466 -3.971 13.874 1.00 97.50 85 ALA A O 1
ATOM 615 N N . ASP A 1 86 ? -6.848 -6.024 14.736 1.00 96.81 86 ASP A N 1
ATOM 616 C CA . ASP A 1 86 ? -7.199 -6.674 13.473 1.00 96.81 86 ASP A CA 1
ATOM 617 C C . ASP A 1 86 ? -8.557 -6.190 12.925 1.00 96.81 86 ASP A C 1
ATOM 619 O O . ASP A 1 86 ? -9.350 -5.530 13.610 1.00 96.81 86 ASP A O 1
ATOM 623 N N . GLY A 1 87 ? -8.817 -6.520 11.659 1.00 95.69 87 GLY A N 1
ATOM 624 C CA . GLY A 1 87 ? -10.015 -6.083 10.951 1.00 95.69 87 GLY A CA 1
ATOM 625 C C . GLY A 1 87 ? -11.317 -6.629 11.535 1.00 95.69 87 GLY A C 1
ATOM 626 O O . GLY A 1 87 ? -12.331 -5.932 11.496 1.00 95.69 87 GLY A O 1
ATOM 627 N N . ASP A 1 88 ? -11.311 -7.832 12.111 1.00 96.88 88 ASP A N 1
ATOM 628 C CA . ASP A 1 88 ? -12.516 -8.468 12.650 1.00 96.88 88 ASP A CA 1
ATOM 629 C C . ASP A 1 88 ? -12.922 -7.838 13.977 1.00 96.88 88 ASP A C 1
ATOM 631 O O . ASP A 1 88 ? -14.085 -7.475 14.170 1.00 96.88 88 ASP A O 1
ATOM 635 N N . ARG A 1 89 ? -11.949 -7.588 14.854 1.00 97.62 89 ARG A N 1
ATOM 636 C CA . ARG A 1 89 ? -12.150 -6.853 16.101 1.00 97.62 89 ARG A CA 1
ATOM 637 C C . ARG A 1 89 ? -12.646 -5.434 15.841 1.00 97.62 89 ARG A C 1
ATOM 639 O O . ARG A 1 89 ? -13.536 -4.957 16.547 1.00 97.62 89 ARG A O 1
ATOM 646 N N . VAL A 1 90 ? -12.114 -4.759 14.821 1.00 98.19 90 VAL A N 1
ATOM 647 C CA . VAL A 1 90 ? -12.586 -3.421 14.440 1.00 98.19 90 VAL A CA 1
ATOM 648 C C . VAL A 1 90 ? -13.980 -3.459 13.805 1.00 98.19 90 VAL A C 1
ATOM 650 O O . VAL A 1 90 ? -14.805 -2.608 14.130 1.00 98.19 90 VAL A O 1
ATOM 653 N N . ARG A 1 91 ? -14.305 -4.453 12.970 1.00 97.88 91 ARG A N 1
ATOM 654 C CA . ARG A 1 91 ? -15.674 -4.647 12.456 1.00 97.88 91 ARG A CA 1
ATOM 655 C C . ARG A 1 91 ? -16.681 -4.892 13.581 1.00 97.88 91 ARG A C 1
ATOM 657 O O . ARG A 1 91 ? -17.753 -4.292 13.564 1.00 97.88 91 ARG A O 1
ATOM 664 N N . ALA A 1 92 ? -16.331 -5.706 14.577 1.00 97.62 92 ALA A N 1
ATOM 665 C CA . ALA A 1 92 ? -17.172 -5.937 15.752 1.00 97.62 92 ALA A CA 1
ATOM 666 C C . ALA A 1 92 ? -17.383 -4.651 16.571 1.00 97.62 92 ALA A C 1
ATOM 668 O O . ALA A 1 92 ? -18.499 -4.374 17.009 1.00 97.62 92 ALA A O 1
ATOM 669 N N . LEU A 1 93 ? -16.337 -3.829 16.725 1.00 97.56 93 LEU A N 1
ATOM 670 C CA . LEU A 1 93 ? -16.448 -2.506 17.339 1.00 97.56 93 LEU A CA 1
ATOM 671 C C . LEU A 1 93 ? -17.410 -1.600 16.557 1.00 97.56 93 LEU A C 1
ATOM 673 O O . LEU A 1 93 ? -18.274 -0.979 17.162 1.00 97.56 93 LEU A O 1
ATOM 677 N N . ILE A 1 94 ? -17.286 -1.529 15.230 1.00 97.75 94 ILE A N 1
ATOM 678 C CA . ILE A 1 94 ? -18.176 -0.719 14.381 1.00 97.75 94 ILE A CA 1
ATOM 679 C C . ILE A 1 94 ? -19.629 -1.187 14.524 1.00 97.75 94 ILE A C 1
ATOM 681 O O . ILE A 1 94 ? -20.517 -0.363 14.739 1.00 97.75 94 ILE A O 1
ATOM 685 N N . ALA A 1 95 ? -19.864 -2.502 14.490 1.00 97.25 95 ALA A N 1
ATOM 686 C CA . ALA A 1 95 ? -21.189 -3.080 14.694 1.00 97.25 95 ALA A CA 1
ATOM 687 C C . ALA A 1 95 ? -21.773 -2.735 16.077 1.00 97.25 95 ALA A C 1
ATOM 689 O O . ALA A 1 95 ? -22.965 -2.463 16.184 1.00 97.25 95 ALA A O 1
ATOM 690 N N . LEU A 1 96 ? -20.935 -2.686 17.120 1.00 95.94 96 LEU A N 1
ATOM 691 C CA . LEU A 1 96 ? -21.337 -2.259 18.463 1.00 95.94 96 LEU A CA 1
ATOM 692 C C . LEU A 1 96 ? -21.731 -0.774 18.518 1.00 95.94 96 LEU A C 1
ATOM 694 O O . LEU A 1 96 ? -22.646 -0.419 19.259 1.00 95.94 96 LEU A O 1
ATOM 698 N N . ILE A 1 97 ? -21.054 0.096 17.760 1.00 97.25 97 ILE A N 1
ATOM 699 C CA . ILE A 1 97 ? -21.428 1.516 17.657 1.00 97.25 97 ILE A CA 1
ATOM 700 C C . ILE A 1 97 ? -22.754 1.683 16.901 1.00 97.25 97 ILE A C 1
ATOM 702 O O . ILE A 1 97 ? -23.546 2.553 17.266 1.00 97.25 97 ILE A O 1
ATOM 706 N N . GLY A 1 98 ? -23.003 0.844 15.891 1.00 95.50 98 GLY A N 1
ATOM 707 C CA . GLY A 1 98 ? -24.279 0.785 15.173 1.00 95.50 98 GLY A CA 1
ATOM 708 C C . GLY A 1 98 ? -24.530 1.962 14.225 1.00 95.50 98 GLY A C 1
ATOM 709 O O . GLY A 1 98 ? -25.685 2.284 13.959 1.00 95.50 98 GLY A O 1
ATOM 710 N N . ASP A 1 99 ? -23.472 2.620 13.742 1.00 96.00 99 ASP A N 1
ATOM 711 C CA . ASP A 1 99 ? -23.560 3.710 12.764 1.00 96.00 99 ASP A CA 1
ATOM 712 C C . ASP A 1 99 ? -23.238 3.194 11.353 1.00 96.00 99 ASP A C 1
ATOM 714 O O . ASP A 1 99 ? -22.159 2.652 11.119 1.00 96.00 99 ASP A O 1
ATOM 718 N N . GLU A 1 100 ? -24.169 3.360 10.409 1.00 94.06 100 GLU A N 1
ATOM 719 C CA . GLU A 1 100 ? -24.052 2.840 9.036 1.00 94.06 100 GLU A CA 1
ATOM 720 C C . GLU A 1 100 ? -22.985 3.557 8.189 1.00 94.06 100 GLU A C 1
ATOM 722 O O . GLU A 1 100 ? -22.554 3.037 7.159 1.00 94.06 100 GLU A O 1
ATOM 727 N N . LEU A 1 101 ? -22.554 4.753 8.602 1.00 94.94 101 LEU A N 1
ATOM 728 C CA . LEU A 1 101 ? -21.553 5.558 7.902 1.00 94.94 101 LEU A CA 1
ATOM 729 C C . LEU A 1 101 ? -20.145 5.380 8.488 1.00 94.94 101 LEU A C 1
ATOM 731 O O . LEU A 1 101 ? -19.175 5.902 7.931 1.00 94.94 101 LEU A O 1
ATOM 735 N N . LEU A 1 102 ? -20.014 4.642 9.592 1.00 97.00 102 LEU A N 1
ATOM 736 C CA . LEU A 1 102 ? -18.736 4.243 10.166 1.00 97.00 102 LEU A CA 1
ATOM 737 C C . LEU A 1 102 ? -18.253 2.945 9.505 1.00 97.00 102 LEU A C 1
ATOM 739 O O . LEU A 1 102 ? -18.942 1.929 9.519 1.00 97.00 102 LEU A O 1
ATOM 743 N N . SER A 1 103 ? -17.050 2.953 8.939 1.00 97.38 103 SER A N 1
ATOM 744 C CA . SER A 1 103 ? -16.520 1.814 8.186 1.00 97.38 103 SER A CA 1
ATOM 745 C C . SER A 1 103 ? -15.042 1.563 8.458 1.00 97.38 103 SER A C 1
ATOM 747 O O . SER A 1 103 ? -14.279 2.449 8.853 1.00 97.38 103 SER A O 1
ATOM 749 N N . VAL A 1 104 ? -14.614 0.326 8.199 1.00 98.38 104 VAL A N 1
ATOM 750 C CA . VAL A 1 104 ? -13.193 0.040 7.990 1.00 98.38 104 VAL A CA 1
ATOM 751 C C . VAL A 1 104 ? -12.781 0.715 6.687 1.00 98.38 104 VAL A C 1
ATOM 753 O O . VAL A 1 104 ? -13.364 0.446 5.642 1.00 98.38 104 VAL A O 1
ATOM 756 N N . ALA A 1 105 ? -11.769 1.570 6.757 1.00 98.12 105 ALA A N 1
ATOM 757 C CA . ALA A 1 105 ? -11.187 2.242 5.604 1.00 98.12 105 ALA A CA 1
ATOM 758 C C . ALA A 1 105 ? -9.971 1.490 5.050 1.00 98.12 105 ALA A C 1
ATOM 760 O O . ALA A 1 105 ? -9.707 1.499 3.847 1.00 98.12 105 ALA A O 1
ATOM 761 N N . THR A 1 106 ? -9.185 0.854 5.920 1.00 98.44 106 THR A N 1
ATOM 762 C CA . THR A 1 106 ? -7.946 0.176 5.521 1.00 98.44 106 THR A CA 1
ATOM 763 C C . THR A 1 106 ? -7.589 -0.945 6.490 1.00 98.44 106 THR A C 1
ATOM 765 O O . THR A 1 106 ? -7.601 -0.736 7.698 1.00 98.44 106 THR A O 1
ATOM 768 N N . GLU A 1 107 ? -7.191 -2.099 5.965 1.00 98.19 107 GLU A N 1
ATOM 769 C CA . GLU A 1 107 ? -6.590 -3.208 6.715 1.00 98.19 107 GLU A CA 1
ATOM 770 C C . GLU A 1 107 ? -5.093 -3.273 6.365 1.00 98.19 107 GLU A C 1
ATOM 772 O O . GLU A 1 107 ? -4.714 -3.753 5.294 1.00 98.19 107 GLU A O 1
ATOM 777 N N . ASN A 1 108 ? -4.234 -2.722 7.233 1.00 96.50 108 ASN A N 1
ATOM 778 C CA . ASN A 1 108 ? -2.805 -2.552 6.937 1.00 96.50 108 ASN A CA 1
ATOM 779 C C . ASN A 1 108 ? -1.974 -3.788 7.307 1.00 96.50 108 ASN A C 1
ATOM 781 O O . ASN A 1 108 ? -1.113 -4.194 6.534 1.00 96.50 108 ASN A O 1
ATOM 785 N N . HIS A 1 109 ? -2.210 -4.365 8.486 1.00 95.50 109 HIS A N 1
ATOM 786 C CA . HIS A 1 109 ? -1.620 -5.621 8.972 1.00 95.50 109 HIS A CA 1
ATOM 787 C C . HIS A 1 109 ? -2.481 -6.175 10.119 1.00 95.50 109 HIS A C 1
ATOM 789 O O . HIS A 1 109 ? -3.386 -5.487 10.589 1.00 95.50 109 HIS A O 1
ATOM 795 N N . ASP A 1 110 ? -2.179 -7.376 10.620 1.00 94.25 110 ASP A N 1
ATOM 796 C CA . ASP A 1 110 ? -3.017 -8.100 11.604 1.00 94.25 110 ASP A CA 1
ATOM 797 C C . ASP A 1 110 ? -3.192 -7.395 12.954 1.00 94.25 110 ASP A C 1
ATOM 799 O O . ASP A 1 110 ? -3.937 -7.840 13.812 1.00 94.25 110 ASP A O 1
ATOM 803 N N . THR A 1 111 ? -2.501 -6.283 13.171 1.00 95.38 111 THR A N 1
ATOM 804 C CA . THR A 1 111 ? -2.574 -5.505 14.411 1.00 95.38 111 THR A CA 1
ATOM 805 C C . THR A 1 111 ? -2.812 -4.021 14.149 1.00 95.38 111 THR A C 1
ATOM 807 O O . THR A 1 111 ? -2.632 -3.207 15.051 1.00 95.38 111 THR A O 1
ATOM 810 N N . GLN A 1 112 ? -3.194 -3.638 12.923 1.00 97.69 112 GLN A N 1
ATOM 811 C CA . GLN A 1 112 ? -3.555 -2.261 12.596 1.00 97.69 112 GLN A CA 1
ATOM 812 C C . GLN A 1 112 ? -4.624 -2.179 11.506 1.00 97.69 112 GLN A C 1
ATOM 814 O O . GLN A 1 112 ? -4.389 -2.521 10.342 1.00 97.69 112 GLN A O 1
ATOM 819 N N . THR A 1 113 ? -5.741 -1.562 11.875 1.00 98.69 113 THR A N 1
ATOM 820 C CA . THR A 1 113 ? -6.875 -1.283 10.992 1.00 98.69 113 THR A CA 1
ATOM 821 C C . THR A 1 113 ? -7.273 0.182 11.119 1.00 98.69 113 THR A C 1
ATOM 823 O O . THR A 1 113 ? -7.274 0.744 12.211 1.00 98.69 113 THR A O 1
ATOM 826 N N . VAL A 1 114 ? -7.605 0.828 10.005 1.00 98.56 114 VAL A N 1
ATOM 827 C CA . VAL A 1 114 ? -8.066 2.218 9.967 1.00 98.56 114 VAL A CA 1
ATOM 828 C C . VAL A 1 114 ? -9.583 2.255 9.908 1.00 98.56 114 VAL A C 1
ATOM 830 O O . VAL A 1 114 ? -10.185 1.601 9.059 1.00 98.56 114 VAL A O 1
ATOM 833 N N . VAL A 1 115 ? -10.187 3.069 10.768 1.00 98.44 115 VAL A N 1
ATOM 834 C CA . VAL A 1 115 ? -11.621 3.375 10.767 1.00 98.44 115 VAL A CA 1
ATOM 835 C C . VAL A 1 115 ? -11.837 4.773 10.203 1.00 98.44 115 VAL A C 1
ATOM 837 O O . VAL A 1 115 ? -11.053 5.684 10.486 1.00 98.44 115 VAL A O 1
ATOM 840 N N . SER A 1 116 ? -12.899 4.946 9.421 1.00 98.00 116 SER A N 1
ATOM 841 C CA . SER A 1 116 ? -13.346 6.241 8.919 1.00 98.00 116 SER A CA 1
ATOM 842 C C . SER A 1 116 ? -14.852 6.409 9.078 1.00 98.00 116 SER A C 1
ATOM 844 O O . SER A 1 116 ? -15.604 5.450 8.941 1.00 98.00 116 SER A O 1
ATOM 846 N N . GLY A 1 117 ? -15.297 7.632 9.358 1.00 96.88 117 GLY A N 1
ATOM 847 C CA . GLY A 1 117 ? -16.721 7.935 9.435 1.00 96.88 117 GLY A CA 1
ATOM 848 C C . GLY A 1 117 ? -17.020 9.346 9.940 1.00 96.88 117 GLY A C 1
ATOM 849 O O . GLY A 1 117 ? -16.110 10.189 10.008 1.00 96.88 117 GLY A O 1
ATOM 850 N N . PRO A 1 118 ? -18.289 9.611 10.302 1.00 95.25 118 PRO A N 1
ATOM 851 C CA . PRO A 1 118 ? -18.721 10.879 10.879 1.00 95.25 118 PRO A CA 1
ATOM 852 C C . PRO A 1 118 ? -18.012 11.165 12.204 1.00 95.25 118 PRO A C 1
ATOM 854 O O . PRO A 1 118 ? -17.615 10.247 12.925 1.00 95.25 118 PRO A O 1
ATOM 857 N N . ARG A 1 119 ? -17.835 12.447 12.545 1.00 93.56 119 ARG A N 1
ATOM 858 C CA . ARG A 1 119 ? -17.088 12.846 13.749 1.00 93.56 119 ARG A CA 1
ATOM 859 C C . ARG A 1 119 ? -17.669 12.254 15.037 1.00 93.56 119 ARG A C 1
ATOM 861 O O . ARG A 1 119 ? -16.910 11.741 15.851 1.00 93.56 119 ARG A O 1
ATOM 868 N N . ASP A 1 120 ? -18.981 12.304 15.207 1.00 94.12 120 ASP A N 1
ATOM 869 C CA . ASP A 1 120 ? -19.686 11.813 16.392 1.00 94.12 120 ASP A CA 1
ATOM 870 C C . ASP A 1 120 ? -19.614 10.282 16.524 1.00 94.12 120 ASP A C 1
ATOM 872 O O . ASP A 1 120 ? -19.356 9.762 17.612 1.00 94.12 120 ASP A O 1
ATOM 876 N N . ALA A 1 121 ? -19.764 9.550 15.418 1.00 96.00 121 ALA A N 1
ATOM 877 C CA . ALA A 1 121 ? -19.564 8.102 15.386 1.00 96.00 121 ALA A CA 1
ATOM 878 C C . ALA A 1 121 ? -18.109 7.725 15.718 1.00 96.00 121 ALA A C 1
ATOM 880 O O . ALA A 1 121 ? -17.862 6.830 16.530 1.00 96.00 121 ALA A O 1
ATOM 881 N N . MET A 1 122 ? -17.139 8.455 15.155 1.00 97.12 122 MET A N 1
ATOM 882 C CA . MET A 1 122 ? -15.715 8.279 15.449 1.00 97.12 122 MET A CA 1
ATOM 883 C C . MET A 1 122 ? -15.394 8.568 16.921 1.00 97.12 122 MET A C 1
ATOM 885 O O . MET A 1 122 ? -14.643 7.817 17.536 1.00 97.12 122 MET A O 1
ATOM 889 N N . GLU A 1 123 ? -15.961 9.618 17.518 1.00 96.44 123 GLU A N 1
ATOM 890 C CA . GLU A 1 123 ? -15.779 9.934 18.942 1.00 96.44 123 GLU A CA 1
ATOM 891 C C . GLU A 1 123 ? -16.261 8.792 19.844 1.00 96.44 123 GLU A C 1
ATOM 893 O O . GLU A 1 123 ? -15.527 8.370 20.743 1.00 96.44 123 GLU A O 1
ATOM 898 N N . LYS A 1 124 ? -17.440 8.224 19.559 1.00 97.31 124 LYS A N 1
ATOM 899 C CA . LYS A 1 124 ? -17.948 7.037 20.266 1.00 97.31 124 LYS A CA 1
ATOM 900 C C . LYS A 1 124 ? -17.021 5.834 20.074 1.00 97.31 124 LYS A C 1
ATOM 902 O O . LYS A 1 124 ? -16.639 5.199 21.056 1.00 97.31 124 LYS A O 1
ATOM 907 N N . ALA A 1 125 ? -16.609 5.550 18.836 1.00 97.75 125 ALA A N 1
ATOM 908 C CA . ALA A 1 125 ? -15.730 4.427 18.515 1.00 97.75 125 ALA A CA 1
ATOM 909 C C . ALA A 1 125 ? -14.380 4.514 19.244 1.00 97.75 125 ALA A C 1
ATOM 911 O O . ALA A 1 125 ? -13.912 3.515 19.793 1.00 97.75 125 ALA A O 1
ATOM 912 N N . LEU A 1 126 ? -13.775 5.705 19.320 1.00 97.62 126 LEU A N 1
ATOM 913 C CA . LEU A 1 126 ? -12.519 5.911 20.045 1.00 97.62 126 LEU A CA 1
ATOM 914 C C . LEU A 1 126 ? -12.700 5.830 21.562 1.00 97.62 126 LEU A C 1
ATOM 916 O O . LEU A 1 126 ? -11.844 5.272 22.251 1.00 97.62 126 LEU A O 1
ATOM 920 N N . ALA A 1 127 ? -13.807 6.351 22.095 1.00 97.81 127 ALA A N 1
ATOM 921 C CA . ALA A 1 127 ? -14.111 6.240 23.518 1.00 97.81 127 ALA A CA 1
ATOM 922 C C . ALA A 1 127 ? -14.264 4.772 23.944 1.00 97.81 127 ALA A C 1
ATOM 924 O O . ALA A 1 127 ? -13.688 4.370 24.955 1.00 97.81 127 ALA A O 1
ATOM 925 N N . VAL A 1 128 ? -14.966 3.958 23.149 1.00 97.94 128 VAL A N 1
ATOM 926 C CA . VAL A 1 128 ? -15.098 2.513 23.388 1.00 97.94 128 VAL A CA 1
ATOM 927 C C . VAL A 1 128 ? -13.760 1.798 23.196 1.00 97.94 128 VAL A C 1
ATOM 929 O O . VAL A 1 128 ? -13.368 1.018 24.060 1.00 97.94 128 VAL A O 1
ATOM 932 N N . SER A 1 129 ? -13.005 2.116 22.137 1.00 97.88 129 SER A N 1
ATOM 933 C CA . SER A 1 129 ? -11.652 1.571 21.906 1.00 97.88 129 SER A CA 1
ATOM 934 C C . SER A 1 129 ? -10.751 1.747 23.126 1.00 97.88 129 SER A C 1
ATOM 936 O O . SER A 1 129 ? -10.101 0.797 23.559 1.00 97.88 129 SER A O 1
ATOM 938 N N . LYS A 1 130 ? -10.788 2.936 23.743 1.00 97.38 130 LYS A N 1
ATOM 939 C CA . LYS A 1 130 ? -10.046 3.232 24.971 1.00 97.38 130 LYS A CA 1
ATOM 940 C C . LYS A 1 130 ? -10.446 2.316 26.132 1.00 97.38 130 LYS A C 1
ATOM 942 O O . LYS A 1 130 ? -9.563 1.842 26.838 1.00 97.38 130 LYS A O 1
ATOM 947 N N . GLN A 1 131 ? -11.740 2.051 26.328 1.00 97.69 131 GLN A N 1
ATOM 948 C CA . GLN A 1 131 ? -12.206 1.137 27.385 1.00 97.69 131 GLN A CA 1
ATOM 949 C C . GLN A 1 131 ? -11.802 -0.319 27.122 1.00 97.69 131 GLN A C 1
ATOM 951 O O . GLN A 1 131 ? -11.590 -1.079 28.059 1.00 97.69 131 GLN A O 1
ATOM 956 N N . LEU A 1 132 ? -11.656 -0.697 25.851 1.00 95.38 132 LEU A N 1
ATOM 957 C CA . LEU A 1 132 ? -11.237 -2.035 25.428 1.00 95.38 132 LEU A CA 1
ATOM 958 C C . LEU A 1 132 ? -9.710 -2.213 25.357 1.00 95.38 132 LEU A C 1
ATOM 960 O O . LEU A 1 132 ? -9.248 -3.251 24.879 1.00 95.38 132 LEU A O 1
ATOM 964 N N . GLY A 1 133 ? -8.927 -1.210 25.775 1.00 96.25 133 GLY A N 1
ATOM 965 C CA . GLY A 1 133 ? -7.462 -1.245 25.725 1.00 96.25 133 GLY A CA 1
ATOM 966 C C . GLY A 1 133 ? -6.878 -1.190 24.308 1.00 96.25 133 GLY A C 1
ATOM 967 O O . GLY A 1 133 ? -5.736 -1.588 24.101 1.00 96.25 133 GLY A O 1
ATOM 968 N N . ILE A 1 134 ? -7.646 -0.719 23.321 1.00 97.88 134 ILE A N 1
ATOM 969 C CA . ILE A 1 134 ? -7.198 -0.585 21.931 1.00 97.88 134 ILE A CA 1
ATOM 970 C C . ILE A 1 134 ? -6.587 0.807 21.752 1.00 97.88 134 ILE A C 1
ATOM 972 O O . ILE A 1 134 ? -7.289 1.819 21.808 1.00 97.88 134 ILE A O 1
ATOM 976 N N . SER A 1 135 ? -5.274 0.862 21.523 1.00 97.31 135 SER A N 1
ATOM 977 C CA . SER A 1 135 ? -4.571 2.109 21.201 1.00 97.31 135 SER A CA 1
ATOM 978 C C . SER A 1 135 ? -5.056 2.688 19.875 1.00 97.31 135 SER A C 1
ATOM 980 O O . SER A 1 135 ? -5.331 1.952 18.927 1.00 97.31 135 SER A O 1
ATOM 982 N N . THR A 1 136 ? -5.141 4.018 19.801 1.00 97.50 136 THR A N 1
ATOM 983 C CA . THR A 1 136 ? -5.635 4.726 18.613 1.00 97.50 136 THR A CA 1
ATOM 984 C C . THR A 1 136 ? -4.701 5.870 18.239 1.00 97.50 136 THR A C 1
ATOM 986 O O . THR A 1 136 ? -4.094 6.487 19.116 1.00 97.50 136 THR A O 1
ATOM 989 N N . ALA A 1 137 ? -4.572 6.143 16.944 1.00 96.62 137 ALA A N 1
ATOM 990 C CA . ALA A 1 137 ? -3.777 7.239 16.411 1.00 96.62 137 ALA A CA 1
ATOM 991 C C . ALA A 1 137 ? -4.562 7.987 15.333 1.00 96.62 137 ALA A C 1
ATOM 993 O O . ALA A 1 137 ? -5.149 7.377 14.438 1.00 96.62 137 ALA A O 1
ATOM 994 N N . ASP A 1 138 ? -4.552 9.314 15.413 1.00 94.12 138 ASP A N 1
ATOM 995 C CA . ASP A 1 138 ? -5.203 10.165 14.426 1.00 94.12 138 ASP A CA 1
ATOM 996 C C . ASP A 1 138 ? -4.519 10.100 13.064 1.00 94.12 138 ASP A C 1
ATOM 998 O O . ASP A 1 138 ? -3.293 10.188 12.962 1.00 94.12 138 ASP A O 1
ATOM 1002 N N . ILE A 1 139 ? -5.323 9.998 12.005 1.00 91.56 139 ILE A N 1
ATOM 1003 C CA . ILE A 1 139 ? -4.835 10.133 10.637 1.00 91.56 139 ILE A CA 1
ATOM 1004 C C . ILE A 1 139 ? -5.196 11.526 10.148 1.00 91.56 139 ILE A C 1
ATOM 1006 O O . ILE A 1 139 ? -6.370 11.861 9.994 1.00 91.56 139 ILE A O 1
ATOM 1010 N N . ASN A 1 140 ? -4.167 12.324 9.868 1.00 85.56 140 ASN A N 1
ATOM 1011 C CA . ASN A 1 140 ? -4.338 13.626 9.242 1.00 85.56 140 ASN A CA 1
ATOM 1012 C C . ASN A 1 140 ? -4.744 13.440 7.771 1.00 85.56 140 ASN A C 1
ATOM 1014 O O . ASN A 1 140 ? -3.892 13.355 6.885 1.00 85.56 140 ASN A O 1
ATOM 1018 N N . SER A 1 141 ? -6.048 13.306 7.543 1.00 86.69 141 SER A N 1
ATOM 1019 C CA . SER A 1 141 ? -6.665 13.179 6.229 1.00 86.69 141 SER A CA 1
ATOM 1020 C C . SER A 1 141 ? -7.677 14.310 6.035 1.00 86.69 141 SER A C 1
ATOM 1022 O O . SER A 1 141 ? -8.480 14.550 6.939 1.00 86.69 141 SER A O 1
ATOM 1024 N N . PRO A 1 142 ? -7.693 14.978 4.868 1.00 82.88 142 PRO A N 1
ATOM 1025 C CA . PRO A 1 142 ? -8.627 16.071 4.597 1.00 82.88 142 PRO A CA 1
ATOM 1026 C C . PRO A 1 142 ? -10.089 15.613 4.510 1.00 82.88 142 PRO A C 1
ATOM 1028 O O . PRO A 1 142 ? -10.998 16.412 4.715 1.00 82.88 142 PRO A O 1
ATOM 1031 N N . PHE A 1 143 ? -10.320 14.332 4.217 1.00 89.44 143 PHE A N 1
ATOM 1032 C CA . PHE A 1 143 ? -11.650 13.745 4.092 1.00 89.44 143 PHE A CA 1
ATOM 1033 C C . PHE A 1 143 ? -11.697 12.373 4.774 1.00 89.44 143 PHE A C 1
ATOM 1035 O O . PHE A 1 143 ? -10.661 11.703 4.876 1.00 89.44 143 PHE A O 1
ATOM 1042 N N . PRO A 1 144 ? -12.881 11.922 5.221 1.00 93.06 144 PRO A N 1
ATOM 1043 C CA . PRO A 1 144 ? -13.075 10.535 5.614 1.00 93.06 144 PRO A CA 1
ATOM 1044 C C . PRO A 1 144 ? -13.063 9.679 4.338 1.00 93.06 144 PRO A C 1
ATOM 1046 O O . PRO A 1 144 ? -14.051 9.643 3.623 1.00 93.06 144 PRO A O 1
ATOM 1049 N N . PHE A 1 145 ? -11.932 9.085 3.956 1.00 93.56 145 PHE A N 1
ATOM 1050 C CA . PHE A 1 145 ? -11.856 8.234 2.760 1.00 93.56 145 PHE A CA 1
ATOM 1051 C C . PHE A 1 145 ? -12.270 6.793 3.065 1.00 93.56 145 PHE A C 1
ATOM 1053 O O . PHE A 1 145 ? -12.127 6.343 4.200 1.00 93.56 145 PHE A O 1
ATOM 1060 N N . HIS A 1 146 ? -12.686 6.053 2.029 1.00 96.50 146 HIS A N 1
ATOM 1061 C CA . HIS A 1 146 ? -13.085 4.642 2.125 1.00 96.50 146 HIS A CA 1
ATOM 1062 C C . HIS A 1 146 ? -14.274 4.449 3.077 1.00 96.50 146 HIS A C 1
ATOM 1064 O O . HIS A 1 146 ? -14.257 3.627 3.995 1.00 96.50 146 HIS A O 1
ATOM 1070 N N . THR A 1 147 ? -15.298 5.279 2.874 1.00 95.44 147 THR A N 1
ATOM 1071 C CA . THR A 1 147 ? -16.495 5.349 3.716 1.00 95.44 147 THR A CA 1
ATOM 1072 C C . THR A 1 147 ? -17.754 5.551 2.872 1.00 95.44 147 THR A C 1
ATOM 1074 O O . THR A 1 147 ? -17.705 6.248 1.849 1.00 95.44 147 THR A O 1
ATOM 1077 N N . PRO A 1 148 ? -18.908 5.013 3.306 1.00 95.00 148 PRO A N 1
ATOM 1078 C CA . PRO A 1 148 ? -20.198 5.264 2.667 1.00 95.00 148 PRO A CA 1
ATOM 1079 C C . PRO A 1 148 ? -20.561 6.748 2.511 1.00 95.00 148 PRO A C 1
ATOM 1081 O O . PRO A 1 148 ? -21.280 7.092 1.575 1.00 95.00 148 PRO A O 1
ATOM 1084 N N . ILE A 1 149 ? -20.019 7.647 3.347 1.00 93.25 149 ILE A N 1
ATOM 1085 C CA . ILE A 1 149 ? -20.257 9.104 3.246 1.00 93.25 149 ILE A CA 1
ATOM 1086 C C . ILE A 1 149 ? -19.895 9.642 1.852 1.00 93.25 149 ILE A C 1
ATOM 1088 O O . ILE A 1 149 ? -20.529 10.573 1.359 1.00 93.25 149 ILE A O 1
ATOM 1092 N N . LEU A 1 150 ? -18.885 9.057 1.199 1.00 94.31 150 LEU A N 1
ATOM 1093 C CA . LEU A 1 150 ? -18.400 9.518 -0.101 1.00 94.31 150 LEU A CA 1
ATOM 1094 C C . LEU A 1 150 ? -19.173 8.936 -1.297 1.00 94.31 150 LEU A C 1
ATOM 1096 O O . LEU A 1 150 ? -18.913 9.342 -2.432 1.00 94.31 150 LEU A O 1
ATOM 1100 N N . ALA A 1 151 ? -20.134 8.030 -1.080 1.00 94.56 151 ALA A N 1
ATOM 1101 C CA . ALA A 1 151 ? -20.893 7.382 -2.154 1.00 94.56 151 ALA A CA 1
ATOM 1102 C C . ALA A 1 151 ? -21.559 8.366 -3.145 1.00 94.56 151 ALA A C 1
ATOM 1104 O O . ALA A 1 151 ? -21.477 8.119 -4.350 1.00 94.56 151 ALA A O 1
ATOM 1105 N N . PRO A 1 152 ? -22.134 9.515 -2.722 1.00 94.44 152 PRO A N 1
ATOM 1106 C CA . PRO A 1 152 ? -22.730 10.477 -3.655 1.00 94.44 152 PRO A CA 1
ATOM 1107 C C . PRO A 1 152 ? -21.738 11.109 -4.645 1.00 94.44 152 PRO A C 1
ATOM 1109 O O . PRO A 1 152 ? -22.140 11.579 -5.709 1.00 94.44 152 PRO A O 1
ATOM 1112 N N . ALA A 1 153 ? -20.441 11.139 -4.319 1.00 94.88 153 ALA A N 1
ATOM 1113 C CA . ALA A 1 153 ? -19.415 11.699 -5.195 1.00 94.88 153 ALA A CA 1
ATOM 1114 C C . ALA A 1 153 ? -18.944 10.712 -6.280 1.00 94.88 153 ALA A C 1
ATOM 1116 O O . ALA A 1 153 ? -18.448 11.152 -7.321 1.00 94.88 153 ALA A O 1
ATOM 1117 N N . ALA A 1 154 ? -19.128 9.404 -6.070 1.00 95.94 154 ALA A N 1
ATOM 1118 C CA . ALA A 1 154 ? -18.597 8.359 -6.942 1.00 95.94 154 ALA A CA 1
ATOM 1119 C C . ALA A 1 154 ? -19.138 8.424 -8.391 1.00 95.94 154 ALA A C 1
ATOM 1121 O O . ALA A 1 154 ? -18.318 8.446 -9.309 1.00 95.94 154 ALA A O 1
ATOM 1122 N N . PRO A 1 155 ? -20.455 8.569 -8.661 1.00 96.81 155 PRO A N 1
ATOM 1123 C CA . PRO A 1 155 ? -20.949 8.631 -10.044 1.00 96.81 155 PRO A CA 1
ATOM 1124 C C . PRO A 1 155 ? -20.441 9.857 -10.816 1.00 96.81 155 PRO A C 1
ATOM 1126 O O . PRO A 1 155 ? -20.128 9.773 -12.004 1.00 96.81 155 PRO A O 1
ATOM 1129 N N . VAL A 1 156 ? -20.327 11.006 -10.139 1.00 97.38 156 VAL A N 1
ATOM 1130 C CA . VAL A 1 156 ? -19.807 12.243 -10.746 1.00 97.38 156 VAL A CA 1
ATOM 1131 C C . VAL A 1 156 ? -18.328 12.082 -11.084 1.00 97.38 156 VAL A C 1
ATOM 1133 O O . VAL A 1 156 ? -17.896 12.482 -12.163 1.00 97.38 156 VAL A O 1
ATOM 1136 N N . PHE A 1 157 ? -17.561 11.475 -10.178 1.00 97.94 157 PHE A N 1
ATOM 1137 C CA . PHE A 1 157 ? -16.159 11.155 -10.405 1.00 97.94 157 PHE A CA 1
ATOM 1138 C C . PHE A 1 157 ? -15.977 10.202 -11.589 1.00 97.94 157 PHE A C 1
ATOM 1140 O O . PHE A 1 157 ? -15.244 10.538 -12.518 1.00 97.94 157 PHE A O 1
ATOM 1147 N N . ALA A 1 158 ? -16.702 9.078 -11.606 1.00 98.38 158 ALA A N 1
ATOM 1148 C CA . ALA A 1 158 ? -16.652 8.100 -12.690 1.00 98.38 158 ALA A CA 1
ATOM 1149 C C . ALA A 1 158 ? -16.941 8.749 -14.051 1.00 98.38 158 ALA A C 1
ATOM 1151 O O . ALA A 1 158 ? -16.187 8.562 -15.004 1.00 98.38 158 ALA A O 1
ATOM 1152 N N . GLY A 1 159 ? -17.970 9.601 -14.129 1.00 98.31 159 GLY A N 1
ATOM 1153 C CA . GLY A 1 159 ? -18.321 10.319 -15.356 1.00 98.31 159 GLY A CA 1
ATOM 1154 C C . GLY A 1 159 ? -17.291 11.364 -15.811 1.00 98.31 159 GLY A C 1
ATOM 1155 O O . GLY A 1 159 ? -17.273 11.723 -16.988 1.00 98.31 159 GLY A O 1
ATOM 1156 N N . LEU A 1 160 ? -16.443 11.880 -14.914 1.00 98.31 160 LEU A N 1
ATOM 1157 C CA . LEU A 1 160 ? -15.317 12.747 -15.280 1.00 98.31 160 LEU A CA 1
ATOM 1158 C C . LEU A 1 160 ? -14.121 11.927 -15.767 1.00 98.31 160 LEU A C 1
ATOM 1160 O O . LEU A 1 160 ? -13.537 12.272 -16.792 1.00 98.31 160 LEU A O 1
ATOM 1164 N N . VAL A 1 161 ? -13.785 10.838 -15.069 1.00 98.12 161 VAL A N 1
ATOM 1165 C CA . VAL A 1 161 ? -12.661 9.964 -15.434 1.00 98.12 161 VAL A CA 1
ATOM 1166 C C . VAL A 1 161 ? -12.933 9.220 -16.741 1.00 98.12 161 VAL A C 1
ATOM 1168 O O . VAL A 1 161 ? -12.047 9.149 -17.582 1.00 98.12 161 VAL A O 1
ATOM 1171 N N . GLY A 1 162 ? -14.166 8.766 -16.979 1.00 97.25 162 GLY A N 1
ATOM 1172 C CA . GLY A 1 162 ? -14.561 8.082 -18.218 1.00 97.25 162 GLY A CA 1
ATOM 1173 C C . GLY A 1 162 ? -14.500 8.945 -19.488 1.00 97.25 162 GLY A C 1
ATOM 1174 O O . GLY A 1 162 ? -14.732 8.440 -20.579 1.00 97.25 162 GLY A O 1
ATOM 1175 N N . LYS A 1 163 ? -14.201 10.247 -19.369 1.00 97.75 163 LYS A N 1
ATOM 1176 C CA . LYS A 1 163 ? -13.935 11.146 -20.509 1.00 97.75 163 LYS A CA 1
ATOM 1177 C C . LYS A 1 163 ? -12.451 11.249 -20.859 1.00 97.75 163 LYS A C 1
ATOM 1179 O O . LYS A 1 163 ? -12.115 11.902 -21.845 1.00 97.75 163 LYS A O 1
ATOM 1184 N N . LEU A 1 164 ? -11.576 10.706 -20.017 1.00 97.75 164 LEU A N 1
ATOM 1185 C CA . LEU A 1 164 ? -10.136 10.692 -20.237 1.00 97.75 164 LEU A CA 1
ATOM 1186 C C . LEU A 1 164 ? -9.765 9.500 -21.121 1.00 97.75 164 LEU A C 1
ATOM 1188 O O . LEU A 1 164 ? -10.476 8.497 -21.158 1.00 97.75 164 LEU A O 1
ATOM 1192 N N . ASP A 1 165 ? -8.645 9.619 -21.827 1.00 96.44 165 ASP A N 1
ATOM 1193 C CA . ASP A 1 165 ? -8.148 8.561 -22.704 1.00 96.44 165 ASP A CA 1
ATOM 1194 C C . ASP A 1 165 ? -7.536 7.428 -21.867 1.00 96.44 165 ASP A C 1
ATOM 1196 O O . ASP A 1 165 ? -6.427 7.552 -21.338 1.00 96.44 165 ASP A O 1
ATOM 1200 N N . GLN A 1 166 ? -8.297 6.345 -21.703 1.00 96.44 166 GLN A N 1
ATOM 1201 C CA . GLN A 1 166 ? -7.834 5.104 -21.089 1.00 96.44 166 GLN A CA 1
ATOM 1202 C C . GLN A 1 166 ? -7.109 4.252 -22.135 1.00 96.44 166 GLN A C 1
ATOM 1204 O O . GLN A 1 166 ? -7.633 3.984 -23.215 1.00 96.44 166 GLN A O 1
ATOM 1209 N N . ARG A 1 167 ? -5.914 3.774 -21.787 1.00 95.69 167 ARG A N 1
ATOM 1210 C CA . ARG A 1 167 ? -5.045 2.961 -22.647 1.00 95.69 167 ARG A CA 1
ATOM 1211 C C . ARG A 1 167 ? -4.782 1.587 -22.014 1.00 95.69 167 ARG A C 1
ATOM 1213 O O . ARG A 1 167 ? -4.921 1.452 -20.798 1.00 95.69 167 ARG A O 1
ATOM 1220 N N . PRO A 1 168 ? -4.378 0.573 -22.802 1.00 94.12 168 PRO A N 1
ATOM 1221 C CA . PRO A 1 168 ? -4.009 -0.733 -22.261 1.00 94.12 168 PRO A CA 1
ATOM 1222 C C . PRO A 1 168 ? -2.861 -0.645 -21.249 1.00 94.12 168 PRO A C 1
ATOM 1224 O O . PRO A 1 168 ? -1.904 0.109 -21.445 1.00 94.12 168 PRO A O 1
ATOM 1227 N N . LEU A 1 169 ? -2.944 -1.454 -20.193 1.00 95.75 169 LEU A N 1
ATOM 1228 C CA . LEU A 1 169 ? -1.882 -1.590 -19.199 1.00 95.75 169 LEU A CA 1
ATOM 1229 C C . LEU A 1 169 ? -0.651 -2.260 -19.824 1.00 95.75 169 LEU A C 1
ATOM 1231 O O . LEU A 1 169 ? -0.769 -3.286 -20.491 1.00 95.75 169 LEU A O 1
ATOM 1235 N N . ARG A 1 170 ? 0.539 -1.702 -19.576 1.00 92.94 170 ARG A N 1
ATOM 1236 C CA . ARG A 1 170 ? 1.826 -2.325 -19.943 1.00 92.94 170 ARG A CA 1
ATOM 1237 C C . ARG A 1 170 ? 2.440 -3.167 -18.832 1.00 92.94 170 ARG A C 1
ATOM 1239 O O . ARG A 1 170 ? 3.257 -4.036 -19.110 1.00 92.94 170 ARG A O 1
ATOM 1246 N N . THR A 1 171 ? 2.039 -2.907 -17.595 1.00 94.94 171 THR A N 1
ATOM 1247 C CA . THR A 1 171 ? 2.505 -3.618 -16.406 1.00 94.94 171 THR A CA 1
ATOM 1248 C C . THR A 1 171 ? 1.282 -4.061 -15.609 1.00 94.94 171 THR A C 1
ATOM 1250 O O . THR A 1 171 ? 0.379 -3.239 -15.422 1.00 94.94 171 THR A O 1
ATOM 1253 N N . PRO A 1 172 ? 1.217 -5.319 -15.138 1.00 96.88 172 PRO A N 1
ATOM 1254 C CA . PRO A 1 172 ? 0.135 -5.775 -14.275 1.00 96.88 172 PRO A CA 1
ATOM 1255 C C . PRO A 1 172 ? -0.018 -4.883 -13.040 1.00 96.88 172 PRO A C 1
ATOM 1257 O O . PRO A 1 172 ? 0.967 -4.545 -12.381 1.00 96.88 172 PRO A O 1
ATOM 1260 N N . VAL A 1 173 ? -1.257 -4.521 -12.706 1.00 98.31 173 VAL A N 1
ATOM 1261 C CA . VAL A 1 173 ? -1.571 -3.729 -11.510 1.00 98.31 173 VAL A CA 1
ATOM 1262 C C . VAL A 1 173 ? -2.485 -4.545 -10.610 1.00 98.31 173 VAL A C 1
ATOM 1264 O O . VAL A 1 173 ? -3.592 -4.882 -11.023 1.00 98.31 173 VAL A O 1
ATOM 1267 N N . TYR A 1 174 ? -2.043 -4.852 -9.391 1.00 97.94 174 TYR A N 1
ATOM 1268 C CA . TYR A 1 174 ? -2.875 -5.504 -8.380 1.00 97.94 174 TYR A CA 1
ATOM 1269 C C . TYR A 1 174 ? -3.538 -4.449 -7.492 1.00 97.94 174 TYR A C 1
ATOM 1271 O O . TYR A 1 174 ? -2.850 -3.619 -6.890 1.00 97.94 174 TYR A O 1
ATOM 1279 N N . SER A 1 175 ? -4.867 -4.485 -7.387 1.00 98.38 175 SER A N 1
ATOM 1280 C CA . SER A 1 175 ? -5.636 -3.557 -6.557 1.00 98.38 175 SER A CA 1
ATOM 1281 C C . SER A 1 175 ? -5.917 -4.151 -5.175 1.00 98.38 175 SER A C 1
ATOM 1283 O O . SER A 1 175 ? -6.645 -5.144 -5.069 1.00 98.38 175 SER A O 1
ATOM 1285 N N . PRO A 1 176 ? -5.438 -3.533 -4.081 1.00 98.00 176 PRO A N 1
ATOM 1286 C CA . PRO A 1 176 ? -5.854 -3.910 -2.733 1.00 98.00 176 PRO A CA 1
ATOM 1287 C C . PRO A 1 176 ? -7.317 -3.566 -2.426 1.00 98.00 176 PRO A C 1
ATOM 1289 O O . PRO A 1 176 ? -7.854 -4.064 -1.438 1.00 98.00 176 PRO A O 1
ATOM 1292 N N . VAL A 1 177 ? -7.957 -2.701 -3.218 1.00 97.81 177 VAL A N 1
ATOM 1293 C CA . VAL A 1 177 ? -9.381 -2.371 -3.071 1.00 97.81 177 VAL A CA 1
ATOM 1294 C C . VAL A 1 177 ? -10.261 -3.428 -3.740 1.00 97.81 177 VAL A C 1
ATOM 1296 O O . VAL A 1 177 ? -11.254 -3.858 -3.149 1.00 97.81 177 VAL A O 1
ATOM 1299 N N . LEU A 1 178 ? -9.892 -3.883 -4.943 1.00 97.19 178 LEU A N 1
ATOM 1300 C CA . LEU A 1 178 ? -10.641 -4.921 -5.665 1.00 97.19 178 LEU A CA 1
ATOM 1301 C C . LEU A 1 178 ? -10.290 -6.340 -5.200 1.00 97.19 178 LEU A C 1
ATOM 1303 O O . LEU A 1 178 ? -11.122 -7.237 -5.305 1.00 97.19 178 LEU A O 1
ATOM 1307 N N . GLY A 1 179 ? -9.073 -6.552 -4.689 1.00 97.06 179 GLY A N 1
ATOM 1308 C CA . GLY A 1 179 ? -8.561 -7.877 -4.328 1.00 97.06 179 GLY A CA 1
ATOM 1309 C C . GLY A 1 179 ? -8.211 -8.744 -5.541 1.00 97.06 179 GLY A C 1
ATOM 1310 O O . GLY A 1 179 ? -8.261 -9.966 -5.445 1.00 97.06 179 GLY A O 1
ATOM 1311 N N . ARG A 1 180 ? -7.907 -8.114 -6.681 1.00 97.06 180 ARG A N 1
ATOM 1312 C CA . ARG A 1 180 ? -7.491 -8.762 -7.929 1.00 97.06 180 ARG A CA 1
ATOM 1313 C C . ARG A 1 180 ? -6.621 -7.828 -8.770 1.00 97.06 180 ARG A C 1
ATOM 1315 O O . ARG A 1 180 ? -6.530 -6.629 -8.490 1.00 97.06 180 ARG A O 1
ATOM 1322 N N . TYR A 1 181 ? -6.031 -8.375 -9.826 1.00 98.19 181 TYR A N 1
ATOM 1323 C CA . TYR A 1 181 ? -5.445 -7.583 -10.904 1.00 98.19 181 TYR A CA 1
ATOM 1324 C C . TYR A 1 181 ? -6.520 -6.819 -11.681 1.00 98.19 181 TYR A C 1
ATOM 1326 O O . TYR A 1 181 ? -7.635 -7.319 -11.844 1.00 98.19 181 TYR A O 1
ATOM 1334 N N . TYR A 1 182 ? -6.176 -5.626 -12.167 1.00 98.00 182 TYR A N 1
ATOM 1335 C CA . TYR A 1 182 ? -6.964 -4.943 -13.193 1.00 98.00 182 TYR A CA 1
ATOM 1336 C C . TYR A 1 182 ? -6.881 -5.709 -14.519 1.00 98.00 182 TYR A C 1
ATOM 1338 O O . TYR A 1 182 ? -5.814 -6.197 -14.897 1.00 98.00 182 TYR A O 1
ATOM 1346 N N . GLU A 1 183 ? -8.003 -5.784 -15.224 1.00 95.88 183 GLU A N 1
ATOM 1347 C CA . GLU A 1 183 ? -8.168 -6.485 -16.496 1.00 95.88 183 GLU A CA 1
ATOM 1348 C C . GLU A 1 183 ? -8.219 -5.485 -17.670 1.00 95.88 183 GLU A C 1
ATOM 1350 O O . GLU A 1 183 ? -8.544 -4.312 -17.473 1.00 95.88 183 GLU A O 1
ATOM 1355 N N . PRO A 1 184 ? -7.867 -5.893 -18.905 1.00 89.62 184 PRO A N 1
ATOM 1356 C CA . PRO A 1 184 ? -7.789 -4.975 -20.048 1.00 89.62 184 PRO A CA 1
ATOM 1357 C C . PRO A 1 184 ? -9.093 -4.237 -20.396 1.00 89.62 184 PRO A C 1
ATOM 1359 O O . PRO A 1 184 ? -9.038 -3.141 -20.953 1.00 89.62 184 PRO A O 1
ATOM 1362 N N . ASP A 1 185 ? -10.245 -4.837 -20.102 1.00 90.62 185 ASP A N 1
ATOM 1363 C CA . ASP A 1 185 ? -11.592 -4.335 -20.386 1.00 90.62 185 ASP A CA 1
ATOM 1364 C C . ASP A 1 185 ? -12.267 -3.660 -19.180 1.00 90.62 185 ASP A C 1
ATOM 1366 O O . ASP A 1 185 ? -13.402 -3.191 -19.289 1.00 90.62 185 ASP A O 1
ATOM 1370 N N . ASP A 1 186 ? -11.559 -3.538 -18.054 1.00 96.94 186 ASP A N 1
ATOM 1371 C CA . ASP A 1 186 ? -12.055 -2.836 -16.876 1.00 96.94 186 ASP A CA 1
ATOM 1372 C C . ASP A 1 186 ? -12.370 -1.362 -17.193 1.00 96.94 186 ASP A C 1
ATOM 1374 O O . ASP A 1 186 ? -11.539 -0.601 -17.704 1.00 96.94 186 ASP A O 1
ATOM 1378 N N . ALA A 1 187 ? -13.560 -0.912 -16.796 1.00 97.25 187 ALA A N 1
ATOM 1379 C CA . ALA A 1 187 ? -13.922 0.500 -16.811 1.00 97.25 187 ALA A CA 1
ATOM 1380 C C . ALA A 1 187 ? -13.240 1.227 -15.635 1.00 97.25 187 ALA A C 1
ATOM 1382 O O . ALA A 1 187 ? -13.829 1.408 -14.566 1.00 97.25 187 ALA A O 1
ATOM 1383 N N . LEU A 1 188 ? -11.986 1.666 -15.816 1.00 97.69 188 LEU A N 1
ATOM 1384 C CA . LEU A 1 188 ? -11.158 2.194 -14.719 1.00 97.69 188 LEU A CA 1
ATOM 1385 C C . LEU A 1 188 ? -11.782 3.407 -14.019 1.00 97.69 188 LEU A C 1
ATOM 1387 O O . LEU A 1 188 ? -11.582 3.591 -12.822 1.00 97.69 188 LEU A O 1
ATOM 1391 N N . GLY A 1 189 ? -12.561 4.226 -14.731 1.00 97.31 189 GLY A N 1
ATOM 1392 C CA . GLY A 1 189 ? -13.290 5.340 -14.122 1.00 97.31 189 GLY A CA 1
ATOM 1393 C C . GLY A 1 189 ? -14.328 4.897 -13.086 1.00 97.31 189 GLY A C 1
ATOM 1394 O O . GLY A 1 189 ? -14.453 5.539 -12.044 1.00 97.31 189 GLY A O 1
ATOM 1395 N N . GLU A 1 190 ? -15.036 3.796 -13.342 1.00 97.69 190 GLU A N 1
ATOM 1396 C CA . GLU A 1 190 ? -16.020 3.229 -12.415 1.00 97.69 190 GLU A CA 1
ATOM 1397 C C . GLU A 1 190 ? -15.322 2.570 -11.223 1.00 97.69 190 GLU A C 1
ATOM 1399 O O . GLU A 1 190 ? -15.658 2.865 -10.077 1.00 97.69 190 GLU A O 1
ATOM 1404 N N . LEU A 1 191 ? -14.283 1.769 -11.476 1.00 97.94 191 LEU A N 1
ATOM 1405 C CA . LEU A 1 191 ? -13.525 1.086 -10.422 1.00 97.94 191 LEU A CA 1
ATOM 1406 C C . LEU A 1 191 ? -12.810 2.071 -9.489 1.00 97.94 191 LEU A C 1
ATOM 1408 O O . LEU A 1 191 ? -12.923 1.964 -8.269 1.00 97.94 191 LEU A O 1
ATOM 1412 N N . LEU A 1 192 ? -12.164 3.107 -10.037 1.00 97.94 192 LEU A N 1
ATOM 1413 C CA . LEU A 1 192 ? -11.557 4.168 -9.229 1.00 97.94 192 LEU A CA 1
ATOM 1414 C C . LEU A 1 192 ? -12.600 4.936 -8.399 1.00 97.94 192 LEU A C 1
ATOM 1416 O O . LEU A 1 192 ? -12.260 5.486 -7.350 1.00 97.94 192 LEU A O 1
ATOM 1420 N N . ALA A 1 193 ? -13.862 4.996 -8.835 1.00 97.38 193 ALA A N 1
ATOM 1421 C CA . ALA A 1 193 ? -14.936 5.598 -8.052 1.00 97.38 193 ALA A CA 1
ATOM 1422 C C . ALA A 1 193 ? -15.335 4.726 -6.855 1.00 97.38 193 ALA A C 1
ATOM 1424 O O . ALA A 1 193 ? -15.641 5.256 -5.785 1.00 97.38 193 ALA A O 1
ATOM 1425 N N . GLU A 1 194 ? -15.259 3.399 -6.982 1.00 95.75 194 GLU A N 1
ATOM 1426 C CA . GLU A 1 194 ? -15.491 2.485 -5.861 1.00 95.75 194 GLU A CA 1
ATOM 1427 C C . GLU A 1 194 ? -14.488 2.700 -4.719 1.00 95.75 194 GLU A C 1
ATOM 1429 O O . GLU A 1 194 ? -14.832 2.483 -3.553 1.00 95.75 194 GLU A O 1
ATOM 1434 N N . HIS A 1 195 ? -13.283 3.208 -5.015 1.00 94.50 195 HIS A N 1
ATOM 1435 C CA . HIS A 1 195 ? -12.256 3.519 -4.011 1.00 94.50 195 HIS A CA 1
ATOM 1436 C C . HIS A 1 195 ? -12.720 4.558 -2.986 1.00 94.50 195 HIS A C 1
ATOM 1438 O O . HIS A 1 195 ? -12.104 4.708 -1.936 1.00 94.50 195 HIS A O 1
ATOM 1444 N N . PHE A 1 196 ? -13.782 5.313 -3.267 1.00 95.12 196 PHE A N 1
ATOM 1445 C CA . PHE A 1 196 ? -14.327 6.278 -2.317 1.00 95.12 196 PHE A CA 1
ATOM 1446 C C . PHE A 1 196 ? -14.961 5.577 -1.113 1.00 95.12 196 PHE A C 1
ATOM 1448 O O . PHE A 1 196 ? -14.932 6.117 -0.008 1.00 95.12 196 PHE A O 1
ATOM 1455 N N . VAL A 1 197 ? -15.499 4.374 -1.327 1.00 95.69 197 VAL A N 1
ATOM 1456 C CA . VAL A 1 197 ? -16.343 3.662 -0.362 1.00 95.69 197 VAL A CA 1
ATOM 1457 C C . VAL A 1 197 ? -15.719 2.342 0.077 1.00 95.69 197 VAL A C 1
ATOM 1459 O O . VAL A 1 197 ? -15.807 1.991 1.251 1.00 95.69 197 VAL A O 1
ATOM 1462 N N . LYS A 1 198 ? -15.082 1.605 -0.839 1.00 96.94 198 LYS A N 1
ATOM 1463 C CA . LYS A 1 198 ? -14.508 0.289 -0.542 1.00 96.94 198 LYS A CA 1
ATOM 1464 C C . LYS A 1 198 ? -13.222 0.405 0.292 1.00 96.94 198 LYS A C 1
ATOM 1466 O O . LYS A 1 198 ? -12.432 1.325 0.055 1.00 96.94 198 LYS A O 1
ATOM 1471 N N . PRO A 1 199 ? -12.989 -0.523 1.240 1.00 97.62 199 PRO A N 1
ATOM 1472 C CA . PRO A 1 199 ? -11.778 -0.543 2.055 1.00 97.62 199 PRO A CA 1
ATOM 1473 C C . PRO A 1 199 ? -10.541 -0.930 1.240 1.00 97.62 199 PRO A C 1
ATOM 1475 O O . PRO A 1 199 ? -10.623 -1.720 0.304 1.00 97.62 199 PRO A O 1
ATOM 1478 N N . VAL A 1 200 ? -9.374 -0.448 1.665 1.00 98.38 200 VAL A N 1
ATOM 1479 C CA . VAL A 1 200 ? -8.068 -0.887 1.144 1.00 98.38 200 VAL A CA 1
ATOM 1480 C C . VAL A 1 200 ? -7.586 -2.106 1.936 1.00 98.38 200 VAL A C 1
ATOM 1482 O O . VAL A 1 200 ? -7.236 -1.978 3.111 1.00 98.38 200 VAL A O 1
ATOM 1485 N N . ARG A 1 201 ? -7.526 -3.289 1.318 1.00 97.69 201 ARG A N 1
ATOM 1486 C CA . ARG A 1 201 ? -7.069 -4.536 1.962 1.00 97.69 201 ARG A CA 1
ATOM 1487 C C . ARG A 1 201 ? -5.587 -4.796 1.690 1.00 97.69 201 ARG A C 1
ATOM 1489 O O . ARG A 1 201 ? -5.213 -5.746 1.003 1.00 97.69 201 ARG A O 1
ATOM 1496 N N . PHE A 1 202 ? -4.727 -3.918 2.205 1.00 97.75 202 PHE A N 1
ATOM 1497 C CA . PHE A 1 202 ? -3.291 -3.944 1.914 1.00 97.75 202 PHE A CA 1
ATOM 1498 C C . PHE A 1 202 ? -2.603 -5.227 2.399 1.00 97.75 202 PHE A C 1
ATOM 1500 O O . PHE A 1 202 ? -1.827 -5.819 1.653 1.00 97.75 202 PHE A O 1
ATOM 1507 N N . SER A 1 203 ? -2.923 -5.702 3.607 1.00 96.25 203 SER A N 1
ATOM 1508 C CA . SER A 1 203 ? -2.353 -6.951 4.133 1.00 96.25 203 SER A CA 1
ATOM 1509 C C . SER A 1 203 ? -2.691 -8.162 3.261 1.00 96.25 203 SER A C 1
ATOM 1511 O O . SER A 1 203 ? -1.819 -8.977 2.965 1.00 96.25 203 SER A O 1
ATOM 1513 N N . ALA A 1 204 ? -3.939 -8.253 2.797 1.00 96.50 204 ALA A N 1
ATOM 1514 C CA . ALA A 1 204 ? -4.380 -9.310 1.896 1.00 96.50 204 ALA A CA 1
ATOM 1515 C C . ALA A 1 204 ? -3.660 -9.238 0.542 1.00 96.50 204 ALA A C 1
ATOM 1517 O O . ALA A 1 204 ? -3.228 -10.269 0.039 1.00 96.50 204 ALA A O 1
ATOM 1518 N N . ALA A 1 205 ? -3.470 -8.035 -0.013 1.00 96.31 205 ALA A N 1
ATOM 1519 C CA . ALA A 1 205 ? -2.726 -7.844 -1.257 1.00 96.31 205 ALA A CA 1
ATOM 1520 C C . ALA A 1 205 ? -1.268 -8.314 -1.141 1.00 96.31 205 ALA A C 1
ATOM 1522 O O . ALA A 1 205 ? -0.796 -9.072 -1.982 1.00 96.31 205 ALA A O 1
ATOM 1523 N N . VAL A 1 206 ? -0.569 -7.924 -0.071 1.00 94.50 206 VAL A N 1
ATOM 1524 C CA . VAL A 1 206 ? 0.824 -8.341 0.160 1.00 94.50 206 VAL A CA 1
ATOM 1525 C C . VAL A 1 206 ? 0.929 -9.860 0.327 1.00 94.50 206 VAL A C 1
ATOM 1527 O O . VAL A 1 206 ? 1.819 -10.471 -0.259 1.00 94.50 206 VAL A O 1
ATOM 1530 N N . ARG A 1 207 ? 0.010 -10.489 1.073 1.00 93.06 207 ARG A N 1
ATOM 1531 C CA . ARG A 1 207 ? -0.021 -11.955 1.237 1.00 93.06 207 ARG A CA 1
ATOM 1532 C C . ARG A 1 207 ? -0.337 -12.689 -0.051 1.00 93.06 207 ARG A C 1
ATOM 1534 O O . ARG A 1 207 ? 0.279 -13.715 -0.308 1.00 93.06 207 ARG A O 1
ATOM 1541 N N . HIS A 1 208 ? -1.278 -12.174 -0.838 1.00 93.81 208 HIS A N 1
ATOM 1542 C CA . HIS A 1 208 ? -1.626 -12.749 -2.130 1.00 93.81 208 HIS A CA 1
ATOM 1543 C C . HIS A 1 208 ? -0.403 -12.780 -3.042 1.00 93.81 208 HIS A C 1
ATOM 1545 O O . HIS A 1 208 ? -0.009 -13.851 -3.487 1.00 93.81 208 HIS A O 1
ATOM 1551 N N . LEU A 1 209 ? 0.251 -11.627 -3.220 1.00 90.88 209 LEU A N 1
ATOM 1552 C CA . LEU A 1 209 ? 1.444 -11.524 -4.054 1.00 90.88 209 LEU A CA 1
ATOM 1553 C C . LEU A 1 209 ? 2.566 -12.429 -3.534 1.00 90.88 209 LEU A C 1
ATOM 1555 O O . LEU A 1 209 ? 3.237 -13.090 -4.319 1.00 90.88 209 LEU A O 1
ATOM 1559 N N . HIS A 1 210 ? 2.781 -12.478 -2.215 1.00 87.44 210 HIS A N 1
ATOM 1560 C CA . HIS A 1 210 ? 3.804 -13.347 -1.624 1.00 87.44 210 HIS A CA 1
ATOM 1561 C C . HIS A 1 210 ? 3.485 -14.833 -1.840 1.00 87.44 210 HIS A C 1
ATOM 1563 O O . HIS A 1 210 ? 4.384 -15.648 -2.028 1.00 87.44 210 HIS A O 1
ATOM 1569 N N . GLY A 1 211 ? 2.202 -15.193 -1.824 1.00 86.19 211 GLY A N 1
ATOM 1570 C CA . GLY A 1 211 ? 1.721 -16.549 -2.066 1.00 86.19 211 GLY A CA 1
ATOM 1571 C C . GLY A 1 211 ? 1.901 -17.040 -3.505 1.00 86.19 211 GLY A C 1
ATOM 1572 O O . GLY A 1 211 ? 1.800 -18.240 -3.730 1.00 86.19 211 GLY A O 1
ATOM 1573 N N . GLU A 1 212 ? 2.216 -16.167 -4.470 1.00 84.25 212 GLU A N 1
ATOM 1574 C CA . GLU A 1 212 ? 2.473 -16.566 -5.864 1.00 84.25 212 GLU A CA 1
ATOM 1575 C C . GLU A 1 212 ? 3.814 -17.301 -6.069 1.00 84.25 212 GLU A C 1
ATOM 1577 O O . GLU A 1 212 ? 4.162 -17.645 -7.198 1.00 84.25 212 GLU A O 1
ATOM 1582 N N . GLY A 1 213 ? 4.587 -17.542 -5.002 1.00 63.94 213 GLY A N 1
ATOM 1583 C CA . GLY A 1 213 ? 5.830 -18.322 -5.055 1.00 63.94 213 GLY A CA 1
ATOM 1584 C C . GLY A 1 213 ? 7.017 -17.582 -5.680 1.00 63.94 213 GLY A C 1
ATOM 1585 O O . GLY A 1 213 ? 8.016 -18.201 -6.035 1.00 63.94 213 GLY A O 1
ATOM 1586 N N . ARG A 1 214 ? 6.926 -16.255 -5.829 1.00 67.00 214 ARG A N 1
ATOM 1587 C CA . ARG A 1 214 ? 8.011 -15.406 -6.340 1.00 67.00 214 ARG A CA 1
ATOM 1588 C C . ARG A 1 214 ? 8.819 -14.833 -5.180 1.00 67.00 214 ARG A C 1
ATOM 1590 O O . ARG A 1 214 ? 8.254 -14.419 -4.170 1.00 67.00 214 ARG A O 1
ATOM 1597 N N . GLU A 1 215 ? 10.134 -14.721 -5.349 1.00 69.38 215 GLU A N 1
ATOM 1598 C CA . GLU A 1 215 ? 10.964 -13.924 -4.443 1.00 69.38 215 GLU A CA 1
ATOM 1599 C C . GLU A 1 215 ? 10.580 -12.443 -4.592 1.00 69.38 215 GLU A C 1
ATOM 1601 O O . GLU A 1 215 ? 10.962 -11.770 -5.553 1.00 69.38 215 GLU A O 1
ATOM 1606 N N . LEU A 1 216 ? 9.766 -11.939 -3.663 1.00 76.19 216 LEU A N 1
ATOM 1607 C CA . LEU A 1 216 ? 9.236 -10.587 -3.763 1.00 76.19 216 LEU A CA 1
ATOM 1608 C C . LEU A 1 216 ? 10.212 -9.539 -3.238 1.00 76.19 216 LEU A C 1
ATOM 1610 O O . LEU A 1 216 ? 10.570 -9.497 -2.059 1.00 76.19 216 LEU A O 1
ATOM 1614 N N . ARG A 1 217 ? 10.547 -8.620 -4.138 1.00 86.88 217 ARG A N 1
ATOM 1615 C CA . ARG A 1 217 ? 11.270 -7.382 -3.866 1.00 86.88 217 ARG A CA 1
ATOM 1616 C C . ARG A 1 217 ? 10.274 -6.231 -3.906 1.00 86.88 217 ARG A C 1
ATOM 1618 O O . ARG A 1 217 ? 9.606 -6.031 -4.916 1.00 86.88 217 ARG A O 1
ATOM 1625 N N . PHE A 1 218 ? 10.164 -5.476 -2.819 1.00 90.94 218 PHE A N 1
ATOM 1626 C CA . PHE A 1 218 ? 9.210 -4.371 -2.722 1.00 90.94 218 PHE A CA 1
ATOM 1627 C C . PHE A 1 218 ? 9.921 -3.029 -2.808 1.00 90.94 218 PHE A C 1
ATOM 1629 O O . PHE A 1 218 ? 10.839 -2.742 -2.042 1.00 90.94 218 PHE A O 1
ATOM 1636 N N . VAL A 1 219 ? 9.443 -2.169 -3.698 1.00 93.44 219 VAL A N 1
ATOM 1637 C CA . VAL A 1 219 ? 10.012 -0.839 -3.911 1.00 93.44 219 VAL A CA 1
ATOM 1638 C C . VAL A 1 219 ? 8.916 0.191 -3.708 1.00 93.44 219 VAL A C 1
ATOM 1640 O O . VAL A 1 219 ? 7.971 0.280 -4.486 1.00 93.44 219 VAL A O 1
ATOM 1643 N N . GLU A 1 220 ? 9.018 0.975 -2.640 1.00 95.25 220 GLU A N 1
ATOM 1644 C CA . GLU A 1 220 ? 8.088 2.066 -2.370 1.00 95.25 220 GLU A CA 1
ATOM 1645 C C . GLU A 1 220 ? 8.531 3.329 -3.109 1.00 95.25 220 GLU A C 1
ATOM 1647 O O . GLU A 1 220 ? 9.514 3.999 -2.759 1.00 95.25 220 GLU A O 1
ATOM 1652 N N . VAL A 1 221 ? 7.766 3.659 -4.148 1.00 93.88 221 VAL A N 1
ATOM 1653 C CA . VAL A 1 221 ? 7.868 4.911 -4.898 1.00 93.88 221 VAL A CA 1
ATOM 1654 C C . VAL A 1 221 ? 7.062 6.001 -4.193 1.00 93.88 221 VAL A C 1
ATOM 1656 O O . VAL A 1 221 ? 5.839 6.040 -4.272 1.00 93.88 221 VAL A O 1
ATOM 1659 N N . GLY A 1 222 ? 7.734 6.876 -3.442 1.00 88.00 222 GLY A N 1
ATOM 1660 C CA . GLY A 1 222 ? 7.054 7.910 -2.665 1.00 88.00 222 GLY A CA 1
ATOM 1661 C C . GLY A 1 222 ? 7.924 8.588 -1.608 1.00 88.00 222 GLY A C 1
ATOM 1662 O O . GLY A 1 222 ? 9.038 8.167 -1.309 1.00 88.00 222 GLY A O 1
ATOM 1663 N N . GLY A 1 223 ? 7.390 9.668 -1.027 1.00 84.31 223 GLY A N 1
ATOM 1664 C CA . GLY A 1 223 ? 8.089 10.555 -0.080 1.00 84.31 223 GLY A CA 1
ATOM 1665 C C . GLY A 1 223 ? 8.318 10.007 1.332 1.00 84.31 223 GLY A C 1
ATOM 1666 O O . GLY A 1 223 ? 8.788 10.746 2.196 1.00 84.31 223 GLY A O 1
ATOM 1667 N N . LYS A 1 224 ? 7.918 8.764 1.614 1.00 85.25 224 LYS A N 1
ATOM 1668 C CA . LYS A 1 224 ? 8.054 8.110 2.923 1.00 85.25 224 LYS A CA 1
ATOM 1669 C C . LYS A 1 224 ? 8.399 6.625 2.731 1.00 85.25 224 LYS A C 1
ATOM 1671 O O . LYS A 1 224 ? 8.418 6.136 1.611 1.00 85.25 224 LYS A O 1
ATOM 1676 N N . ALA A 1 225 ? 8.695 5.946 3.837 1.00 86.69 225 ALA A N 1
ATOM 1677 C CA . ALA A 1 225 ? 8.893 4.497 3.912 1.00 86.69 225 ALA A CA 1
ATOM 1678 C C . ALA A 1 225 ? 7.785 3.871 4.773 1.00 86.69 225 ALA A C 1
ATOM 1680 O O . ALA A 1 225 ? 8.057 3.300 5.831 1.00 86.69 225 ALA A O 1
ATOM 1681 N N . VAL A 1 226 ? 6.519 4.135 4.433 1.00 91.06 226 VAL A N 1
ATOM 1682 C CA . VAL A 1 226 ? 5.377 3.627 5.208 1.00 91.06 226 VAL A CA 1
ATOM 1683 C C . VAL A 1 226 ? 5.037 2.225 4.733 1.00 91.06 226 VAL A C 1
ATOM 1685 O O . VAL A 1 226 ? 4.998 1.311 5.552 1.00 91.06 226 VAL A O 1
ATOM 1688 N N . LEU A 1 227 ? 4.821 2.045 3.431 1.00 93.69 227 LEU A N 1
ATOM 1689 C CA . LEU A 1 227 ? 4.343 0.782 2.869 1.00 93.69 227 LEU A CA 1
ATOM 1690 C C . LEU A 1 227 ? 5.370 -0.338 3.022 1.00 93.69 227 LEU A C 1
ATOM 1692 O O . LEU A 1 227 ? 5.003 -1.443 3.395 1.00 93.69 227 LEU A O 1
ATOM 1696 N N . THR A 1 228 ? 6.655 -0.048 2.849 1.00 91.44 228 THR A N 1
ATOM 1697 C CA . THR A 1 228 ? 7.760 -0.993 3.102 1.00 91.44 228 THR A CA 1
ATOM 1698 C C . THR A 1 228 ? 7.777 -1.498 4.545 1.00 91.44 228 THR A C 1
ATOM 1700 O O . THR A 1 228 ? 7.920 -2.696 4.785 1.00 91.44 228 THR A O 1
ATOM 1703 N N . LYS A 1 229 ? 7.528 -0.621 5.528 1.00 91.50 229 LYS A N 1
ATOM 1704 C CA . LYS A 1 229 ? 7.377 -1.031 6.935 1.00 91.50 229 LYS A CA 1
ATOM 1705 C C . LYS A 1 229 ? 6.114 -1.860 7.161 1.00 91.50 229 LYS A C 1
ATOM 1707 O O . LYS A 1 229 ? 6.137 -2.780 7.974 1.00 91.50 229 LYS A O 1
ATOM 1712 N N . LEU A 1 230 ? 5.013 -1.535 6.479 1.00 93.31 230 LEU A N 1
ATOM 1713 C CA . LEU A 1 230 ? 3.782 -2.324 6.554 1.00 93.31 230 LEU A CA 1
ATOM 1714 C C . LEU A 1 230 ? 3.987 -3.722 5.963 1.00 93.31 230 LEU A C 1
ATOM 1716 O O . LEU A 1 230 ? 3.589 -4.687 6.599 1.00 93.31 230 LEU A O 1
ATOM 1720 N N . VAL A 1 231 ? 4.667 -3.843 4.821 1.00 92.56 231 VAL A N 1
ATOM 1721 C CA . VAL A 1 231 ? 5.026 -5.127 4.199 1.00 92.56 231 VAL A CA 1
ATOM 1722 C C . VAL A 1 231 ? 5.772 -6.024 5.190 1.00 92.56 231 VAL A C 1
ATOM 1724 O O . VAL A 1 231 ? 5.346 -7.154 5.418 1.00 92.56 231 VAL A O 1
ATOM 1727 N N . GLY A 1 232 ? 6.809 -5.503 5.859 1.00 89.69 232 GLY A N 1
ATOM 1728 C CA . GLY A 1 232 ? 7.534 -6.264 6.885 1.00 89.69 232 GLY A CA 1
ATOM 1729 C C . GLY A 1 232 ? 6.642 -6.721 8.048 1.00 89.69 232 GLY A C 1
ATOM 1730 O O . GLY A 1 232 ? 6.795 -7.825 8.557 1.00 89.69 232 GLY A O 1
ATOM 1731 N N . LYS A 1 233 ? 5.649 -5.914 8.444 1.00 92.19 233 LYS A N 1
ATOM 1732 C CA . LYS A 1 233 ? 4.672 -6.306 9.474 1.00 92.19 233 LYS A CA 1
ATOM 1733 C C . LYS A 1 233 ? 3.653 -7.340 8.997 1.00 92.19 233 LYS A C 1
ATOM 1735 O O . LYS A 1 233 ? 3.170 -8.109 9.818 1.00 92.19 233 LYS A O 1
ATOM 1740 N N . VAL A 1 234 ? 3.290 -7.332 7.716 1.00 92.75 234 VAL A N 1
ATOM 1741 C CA . VAL A 1 234 ? 2.330 -8.288 7.143 1.00 92.75 234 VAL A CA 1
ATOM 1742 C C . VAL A 1 234 ? 2.940 -9.683 7.029 1.00 92.75 234 VAL A C 1
ATOM 1744 O O . VAL A 1 234 ? 2.243 -10.663 7.294 1.00 92.75 234 VAL A O 1
ATOM 1747 N N . LEU A 1 235 ? 4.210 -9.757 6.623 1.00 88.81 235 LEU A N 1
ATOM 1748 C CA . LEU A 1 235 ? 4.926 -11.012 6.380 1.00 88.81 235 LEU A CA 1
ATOM 1749 C C . LEU A 1 235 ? 5.607 -11.582 7.637 1.00 88.81 235 LEU A C 1
ATOM 1751 O O . LEU A 1 235 ? 5.925 -12.767 7.679 1.00 88.81 235 LEU A O 1
ATOM 1755 N N . GLY A 1 236 ? 5.760 -10.776 8.690 1.00 80.38 236 GLY A N 1
ATOM 1756 C CA . GLY A 1 236 ? 6.313 -11.219 9.969 1.00 80.38 236 GLY A CA 1
ATOM 1757 C C . GLY A 1 236 ? 7.836 -11.377 9.949 1.00 80.38 236 GLY A C 1
ATOM 1758 O O . GLY A 1 236 ? 8.515 -10.975 9.011 1.00 80.38 236 GLY A O 1
ATOM 1759 N N . SER A 1 237 ? 8.401 -11.929 11.024 1.00 62.50 237 SER A N 1
ATOM 1760 C CA . SER A 1 237 ? 9.858 -12.047 11.206 1.00 62.50 237 SER A CA 1
ATOM 1761 C C . SER A 1 237 ? 10.510 -13.181 10.408 1.00 62.50 237 SER A C 1
ATOM 1763 O O . SER A 1 237 ? 11.718 -13.118 10.185 1.00 62.50 237 SER A O 1
ATOM 1765 N N . GLY A 1 238 ? 9.737 -14.191 9.989 1.00 60.41 238 GLY A N 1
ATOM 1766 C CA . GLY A 1 238 ? 10.229 -15.362 9.249 1.00 60.41 238 GLY A CA 1
ATOM 1767 C C . GLY A 1 238 ? 10.483 -15.106 7.760 1.00 60.41 238 GLY A C 1
ATOM 1768 O O . GLY A 1 238 ? 11.290 -15.795 7.152 1.00 60.41 238 GLY A O 1
ATOM 1769 N N . ALA A 1 239 ? 9.856 -14.076 7.186 1.00 61.06 239 ALA A N 1
ATOM 1770 C CA . ALA A 1 239 ? 10.107 -13.616 5.827 1.00 61.06 239 ALA A CA 1
ATOM 1771 C C . ALA A 1 239 ? 10.630 -12.179 5.897 1.00 61.06 239 ALA A C 1
ATOM 1773 O O . ALA A 1 239 ? 9.895 -11.259 6.248 1.00 61.06 239 ALA A O 1
ATOM 1774 N N . ARG A 1 240 ? 11.914 -11.967 5.585 1.00 64.31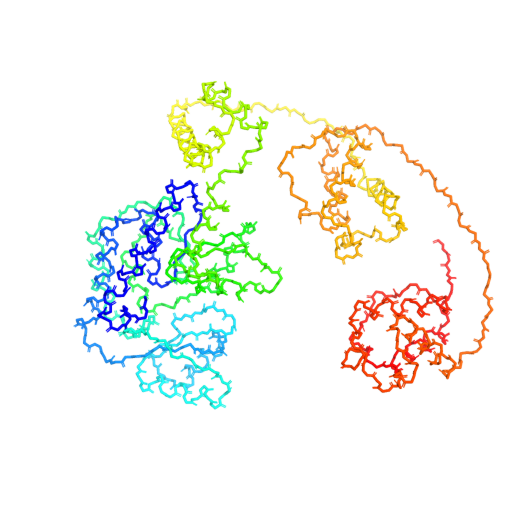 240 ARG A N 1
ATOM 1775 C CA . ARG A 1 240 ? 12.486 -10.622 5.422 1.00 64.31 240 ARG A CA 1
ATOM 1776 C C . ARG A 1 240 ? 12.487 -10.272 3.934 1.00 64.31 240 ARG A C 1
ATOM 1778 O O . ARG A 1 240 ? 13.502 -10.500 3.278 1.00 64.31 240 ARG A O 1
ATOM 1785 N N . PRO A 1 241 ? 11.374 -9.757 3.376 1.00 74.06 241 PRO A N 1
ATOM 1786 C CA . PRO A 1 241 ? 11.362 -9.329 1.986 1.00 74.06 241 PRO A CA 1
ATOM 1787 C C . PRO A 1 241 ? 12.398 -8.222 1.800 1.00 74.06 241 PRO A C 1
ATOM 1789 O O . PRO A 1 241 ? 12.550 -7.347 2.658 1.00 74.06 241 PRO A O 1
ATOM 1792 N N . ALA A 1 242 ? 13.092 -8.230 0.670 1.00 85.25 242 ALA A N 1
ATOM 1793 C CA . ALA A 1 242 ? 13.971 -7.124 0.346 1.00 85.25 242 ALA A CA 1
ATOM 1794 C C . ALA A 1 242 ? 13.106 -5.898 0.007 1.00 85.25 242 ALA A C 1
ATOM 1796 O O . ALA A 1 242 ? 12.238 -5.949 -0.871 1.00 85.25 242 ALA A O 1
ATOM 1797 N N . THR A 1 243 ? 13.294 -4.812 0.758 1.00 89.56 243 THR A N 1
ATOM 1798 C CA . THR A 1 243 ? 12.469 -3.604 0.662 1.00 89.56 243 THR A CA 1
ATOM 1799 C C . THR A 1 243 ? 13.324 -2.370 0.443 1.00 89.56 243 THR A C 1
ATOM 1801 O O . THR A 1 243 ? 14.258 -2.128 1.208 1.00 89.56 243 THR A O 1
ATOM 1804 N N . TRP A 1 244 ? 12.922 -1.522 -0.497 1.00 91.62 244 TRP A N 1
ATOM 1805 C CA . TRP A 1 244 ? 13.537 -0.221 -0.735 1.00 91.62 244 TRP A CA 1
ATOM 1806 C C . TRP A 1 244 ? 12.495 0.882 -0.667 1.00 91.62 244 TRP A C 1
ATOM 1808 O O . TRP A 1 244 ? 11.364 0.720 -1.116 1.00 91.62 244 TRP A O 1
ATOM 1818 N N . SER A 1 245 ? 12.896 2.036 -0.146 1.00 92.44 245 SER A N 1
ATOM 1819 C CA . SER A 1 245 ? 12.122 3.271 -0.264 1.00 92.44 245 SER A CA 1
ATOM 1820 C C . SER A 1 245 ? 12.912 4.265 -1.098 1.00 92.44 245 SER A C 1
ATOM 1822 O O . SER A 1 245 ? 14.138 4.285 -1.041 1.00 92.44 245 SER A O 1
ATOM 1824 N N . THR A 1 246 ? 12.223 5.091 -1.873 1.00 91.62 246 THR A N 1
ATOM 1825 C CA . THR A 1 246 ? 12.874 5.988 -2.837 1.00 91.62 246 THR A CA 1
ATOM 1826 C C . THR A 1 246 ? 13.115 7.377 -2.255 1.00 91.62 246 THR A C 1
ATOM 1828 O O . THR A 1 246 ? 14.248 7.763 -1.984 1.00 91.62 246 THR A O 1
ATOM 1831 N N . LEU A 1 247 ? 12.055 8.147 -2.022 1.00 90.31 247 LEU A N 1
ATOM 1832 C CA . LEU A 1 247 ? 12.164 9.555 -1.632 1.00 90.31 247 LEU A CA 1
ATOM 1833 C C . LEU A 1 247 ? 12.066 9.760 -0.113 1.00 90.31 247 LEU A C 1
ATOM 1835 O O . LEU A 1 247 ? 11.850 10.879 0.352 1.00 90.31 247 LEU A O 1
ATOM 1839 N N . SER A 1 248 ? 12.211 8.685 0.664 1.00 89.25 248 SER A N 1
ATOM 1840 C CA . SER A 1 248 ? 12.301 8.755 2.120 1.00 89.25 248 SER A CA 1
ATOM 1841 C C . SER A 1 248 ? 13.749 8.983 2.565 1.00 89.25 248 SER A C 1
ATOM 1843 O O . SER A 1 248 ? 14.681 8.500 1.918 1.00 89.25 248 SER A O 1
ATOM 1845 N N . LEU A 1 249 ? 13.933 9.738 3.652 1.00 82.38 249 LEU A N 1
ATOM 1846 C CA . LEU A 1 249 ? 15.249 9.974 4.245 1.00 82.38 249 LEU A CA 1
ATOM 1847 C C . LEU A 1 249 ? 15.627 8.823 5.182 1.00 82.38 249 LEU A C 1
ATOM 1849 O O . LEU A 1 249 ? 14.869 8.491 6.098 1.00 82.38 249 LEU A O 1
ATOM 1853 N N . GLY A 1 250 ? 16.810 8.254 4.963 1.00 77.12 250 GLY A N 1
ATOM 1854 C CA . GLY A 1 250 ? 17.454 7.313 5.872 1.00 77.12 250 GLY A CA 1
ATOM 1855 C C . GLY A 1 250 ? 18.020 7.996 7.120 1.00 77.12 250 GLY A C 1
ATOM 1856 O O . GLY A 1 250 ? 18.051 9.224 7.231 1.00 77.12 250 GLY A O 1
ATOM 1857 N N . GLY A 1 251 ? 18.503 7.191 8.073 1.00 76.00 251 GLY A N 1
ATOM 1858 C CA . GLY A 1 251 ? 19.167 7.696 9.286 1.00 76.00 251 GLY A CA 1
ATOM 1859 C C . GLY A 1 251 ? 20.468 8.461 9.007 1.00 76.00 251 GLY A C 1
ATOM 1860 O O . GLY A 1 251 ? 20.911 9.247 9.837 1.00 76.00 251 GLY A O 1
ATOM 1861 N N . ASP A 1 252 ? 21.042 8.274 7.820 1.00 78.00 252 ASP A N 1
ATOM 1862 C CA . ASP A 1 252 ? 22.201 8.994 7.292 1.00 78.00 252 ASP A CA 1
ATOM 1863 C C . ASP A 1 252 ? 21.835 10.328 6.608 1.00 78.00 252 ASP A C 1
ATOM 1865 O O . ASP A 1 252 ? 22.707 11.017 6.077 1.00 78.00 252 ASP A O 1
ATOM 1869 N N . GLY A 1 253 ? 20.549 10.694 6.595 1.00 82.19 253 GLY A N 1
ATOM 1870 C CA . GLY A 1 253 ? 20.045 11.910 5.963 1.00 82.19 253 GLY A CA 1
ATOM 1871 C C . GLY A 1 253 ? 20.023 11.867 4.433 1.00 82.19 253 GLY A C 1
ATOM 1872 O O . GLY A 1 253 ? 19.793 12.906 3.812 1.00 82.19 253 GLY A O 1
ATOM 1873 N N . LYS A 1 254 ? 20.249 10.705 3.806 1.00 81.06 254 LYS A N 1
ATOM 1874 C CA . LYS A 1 254 ? 20.194 10.543 2.347 1.00 81.06 254 LYS A CA 1
ATOM 1875 C C . LYS A 1 254 ? 18.861 9.950 1.906 1.00 81.06 254 LYS A C 1
ATOM 1877 O O . LYS A 1 254 ? 18.180 9.268 2.667 1.00 81.06 254 LYS A O 1
ATOM 1882 N N . LEU A 1 255 ? 18.483 10.218 0.656 1.00 87.44 255 LEU A N 1
ATOM 1883 C CA . LEU A 1 255 ? 17.319 9.584 0.037 1.00 87.44 255 LEU A CA 1
ATOM 1884 C C . LEU A 1 255 ? 17.629 8.117 -0.279 1.00 87.44 255 LEU A C 1
ATOM 1886 O O . LEU A 1 255 ? 18.687 7.816 -0.835 1.00 87.44 255 LEU A O 1
ATOM 1890 N N . GLY A 1 256 ? 16.684 7.222 0.006 1.00 86.62 256 GLY A N 1
ATOM 1891 C CA . GLY A 1 256 ? 16.827 5.789 -0.281 1.00 86.62 256 GLY A CA 1
ATOM 1892 C C . GLY A 1 256 ? 16.906 5.432 -1.775 1.00 86.62 256 GLY A C 1
ATOM 1893 O O . GLY A 1 256 ? 17.322 4.328 -2.120 1.00 86.62 256 GLY A O 1
ATOM 1894 N N . LEU A 1 257 ? 16.588 6.376 -2.670 1.00 87.44 257 LEU A N 1
ATOM 1895 C CA . LEU A 1 257 ? 16.632 6.214 -4.126 1.00 87.44 257 LEU A CA 1
ATOM 1896 C C . LEU A 1 257 ? 17.984 5.694 -4.630 1.00 87.44 257 LEU A C 1
ATOM 1898 O O . LEU A 1 257 ? 18.005 4.854 -5.520 1.00 87.44 257 LEU A O 1
ATOM 1902 N N . ALA A 1 258 ? 19.100 6.150 -4.057 1.00 81.69 258 ALA A N 1
ATOM 1903 C CA . ALA A 1 258 ? 20.425 5.688 -4.471 1.00 81.69 258 ALA A CA 1
ATOM 1904 C C . ALA A 1 258 ? 20.633 4.191 -4.188 1.00 81.69 258 ALA A C 1
ATOM 1906 O O . ALA A 1 258 ? 21.171 3.485 -5.033 1.00 81.69 258 ALA A O 1
ATOM 1907 N N . GLY A 1 259 ? 20.168 3.703 -3.031 1.00 81.50 259 GLY A N 1
ATOM 1908 C CA . GLY A 1 259 ? 20.212 2.276 -2.698 1.00 81.50 259 GLY A CA 1
ATOM 1909 C C . GLY A 1 259 ? 19.269 1.455 -3.575 1.00 81.50 259 GLY A C 1
ATOM 1910 O O . GLY A 1 259 ? 19.654 0.409 -4.078 1.00 81.50 259 GLY A O 1
ATOM 1911 N N . ALA A 1 260 ? 18.066 1.974 -3.842 1.00 85.12 260 ALA A N 1
ATOM 1912 C CA . ALA A 1 260 ? 17.131 1.336 -4.767 1.00 85.12 260 ALA A CA 1
ATOM 1913 C C . ALA A 1 260 ? 17.738 1.188 -6.174 1.00 85.12 260 ALA A C 1
ATOM 1915 O O . ALA A 1 260 ? 17.681 0.114 -6.758 1.00 85.12 260 ALA A O 1
ATOM 1916 N N . LEU A 1 261 ? 18.367 2.238 -6.709 1.00 81.19 261 LEU A N 1
ATOM 1917 C CA . LEU A 1 261 ? 19.036 2.187 -8.012 1.00 81.19 261 LEU A CA 1
ATOM 1918 C C . LEU A 1 261 ? 20.215 1.206 -8.021 1.00 81.19 261 LEU A C 1
ATOM 1920 O O . LEU A 1 261 ? 20.334 0.424 -8.965 1.00 81.19 261 LEU A O 1
ATOM 1924 N N . ALA A 1 262 ? 21.032 1.224 -6.962 1.00 76.12 262 ALA A N 1
ATOM 1925 C CA . ALA A 1 262 ? 22.182 0.339 -6.805 1.00 76.12 262 ALA A CA 1
ATOM 1926 C C . ALA A 1 262 ? 21.786 -1.150 -6.875 1.00 76.12 262 ALA A C 1
ATOM 1928 O O . ALA A 1 262 ? 22.444 -1.947 -7.545 1.00 76.12 262 ALA A O 1
ATOM 1929 N N . ASP A 1 263 ? 20.678 -1.504 -6.224 1.00 75.56 263 ASP A N 1
ATOM 1930 C CA . ASP A 1 263 ? 20.273 -2.899 -6.053 1.00 75.56 263 ASP A CA 1
ATOM 1931 C C . ASP A 1 263 ? 19.304 -3.396 -7.144 1.00 75.56 263 ASP A C 1
ATOM 1933 O O . ASP A 1 263 ? 19.235 -4.597 -7.409 1.00 75.56 263 ASP A O 1
ATOM 1937 N N . LEU A 1 264 ? 18.536 -2.497 -7.778 1.00 74.00 264 LEU A N 1
ATOM 1938 C CA . LEU A 1 264 ? 17.472 -2.858 -8.730 1.00 74.00 264 LEU A CA 1
ATOM 1939 C C . LEU A 1 264 ? 17.823 -2.611 -10.201 1.00 74.00 264 LEU A C 1
ATOM 1941 O O . LEU A 1 264 ? 17.204 -3.232 -11.063 1.00 74.00 264 LEU A O 1
ATOM 1945 N N . GLY A 1 265 ? 18.747 -1.692 -10.498 1.00 57.47 265 GLY A N 1
ATOM 1946 C CA . GLY A 1 265 ? 18.937 -1.163 -11.857 1.00 57.47 265 GLY A CA 1
ATOM 1947 C C . GLY A 1 265 ? 20.384 -0.996 -12.312 1.00 57.47 265 GLY A C 1
ATOM 1948 O O . GLY A 1 265 ? 20.627 -0.922 -13.515 1.00 57.47 265 GLY A O 1
ATOM 1949 N N . THR A 1 266 ? 21.376 -0.998 -11.420 1.00 54.31 266 THR A N 1
ATOM 1950 C CA . THR A 1 266 ? 22.765 -1.100 -11.880 1.00 54.31 266 THR A CA 1
ATOM 1951 C C . THR A 1 266 ? 23.078 -2.542 -12.264 1.00 54.31 266 THR A C 1
ATOM 1953 O O . THR A 1 266 ? 22.948 -3.439 -11.427 1.00 54.31 266 THR A O 1
ATOM 1956 N N . PRO A 1 267 ? 23.524 -2.808 -13.504 1.00 53.66 267 PRO A N 1
ATOM 1957 C CA . PRO A 1 267 ? 24.110 -4.100 -13.809 1.00 53.66 267 PRO A CA 1
ATOM 1958 C C . PRO A 1 267 ? 25.267 -4.340 -12.837 1.00 53.66 267 PRO A C 1
ATOM 1960 O O . PRO A 1 267 ? 25.952 -3.394 -12.436 1.00 53.66 267 PRO A O 1
ATOM 1963 N N . ALA A 1 268 ? 25.464 -5.602 -12.446 1.00 55.59 268 ALA A N 1
ATOM 1964 C CA . ALA A 1 268 ? 26.491 -5.976 -11.482 1.00 55.59 268 ALA A CA 1
ATOM 1965 C C . ALA A 1 268 ? 27.819 -5.280 -11.810 1.00 55.59 268 ALA A C 1
ATOM 1967 O O . ALA A 1 268 ? 28.234 -5.246 -12.975 1.00 55.59 268 ALA A O 1
ATOM 1968 N N . LYS A 1 269 ? 28.466 -4.715 -10.782 1.00 59.06 269 LYS A N 1
ATOM 1969 C CA . LYS A 1 269 ? 29.763 -4.054 -10.926 1.00 59.06 269 LYS A CA 1
ATOM 1970 C C . LYS A 1 269 ? 30.705 -5.018 -11.647 1.00 59.06 269 LYS A C 1
ATOM 1972 O O . LYS A 1 269 ? 30.952 -6.121 -11.159 1.00 59.06 269 LYS A O 1
ATOM 1977 N N . LEU A 1 270 ? 31.165 -4.630 -12.833 1.00 66.31 270 LEU A N 1
ATOM 1978 C CA . LEU A 1 270 ? 32.081 -5.464 -13.597 1.00 66.31 270 LEU A CA 1
ATOM 1979 C C . LEU A 1 270 ? 33.415 -5.492 -12.858 1.00 66.31 270 LEU A C 1
ATOM 1981 O O . LEU A 1 270 ? 33.958 -4.444 -12.513 1.00 66.31 270 LEU A O 1
ATOM 1985 N N . ASP A 1 271 ? 33.932 -6.692 -12.610 1.00 76.12 271 ASP A N 1
ATOM 1986 C CA . ASP A 1 271 ? 35.345 -6.845 -12.289 1.00 76.12 271 ASP A CA 1
ATOM 1987 C C . ASP A 1 271 ? 36.201 -6.430 -13.501 1.00 76.12 271 ASP A C 1
ATOM 1989 O O . ASP A 1 271 ? 35.723 -6.408 -14.642 1.00 76.12 271 ASP A O 1
ATOM 1993 N N . ASP A 1 272 ? 37.473 -6.104 -13.263 1.00 70.44 272 ASP A N 1
ATOM 1994 C CA . ASP A 1 272 ? 38.391 -5.625 -14.308 1.00 70.44 272 ASP A CA 1
ATOM 1995 C C . ASP A 1 272 ? 38.495 -6.597 -15.498 1.00 70.44 272 ASP A C 1
ATOM 1997 O O . ASP A 1 272 ? 38.701 -6.176 -16.639 1.00 70.44 272 ASP A O 1
ATOM 2001 N N . GLY A 1 273 ? 38.318 -7.901 -15.254 1.00 76.62 273 GLY A N 1
ATOM 2002 C CA . GLY A 1 273 ? 38.333 -8.933 -16.286 1.00 76.62 273 GLY A CA 1
ATOM 2003 C C . GLY A 1 273 ? 37.121 -8.847 -17.211 1.00 76.62 273 GLY A C 1
ATOM 2004 O O . GLY A 1 273 ? 37.276 -8.779 -18.434 1.00 76.62 273 GLY A O 1
ATOM 2005 N N . LYS A 1 274 ? 35.913 -8.799 -16.645 1.00 78.50 274 LYS A N 1
ATOM 2006 C CA . LYS A 1 274 ? 34.660 -8.667 -17.402 1.00 78.50 274 LYS A CA 1
ATOM 2007 C C . LYS A 1 274 ? 34.538 -7.303 -18.071 1.00 78.50 274 LYS A C 1
ATOM 2009 O O . LYS A 1 274 ? 34.087 -7.240 -19.213 1.00 78.50 274 LYS A O 1
ATOM 2014 N N . ALA A 1 275 ? 34.984 -6.234 -17.409 1.00 77.69 275 ALA A N 1
ATOM 2015 C CA . ALA A 1 275 ? 35.034 -4.894 -17.988 1.00 77.69 275 ALA A CA 1
ATOM 2016 C C . ALA A 1 275 ? 35.918 -4.872 -19.236 1.00 77.69 275 ALA A C 1
ATOM 2018 O O . ALA A 1 275 ? 35.487 -4.407 -20.285 1.00 77.69 275 ALA A O 1
ATOM 2019 N N . LYS A 1 276 ? 37.114 -5.466 -19.164 1.00 80.44 276 LYS A N 1
ATOM 2020 C CA . LYS A 1 276 ? 38.020 -5.576 -20.313 1.00 80.44 276 LYS A CA 1
ATOM 2021 C C . LYS A 1 276 ? 37.438 -6.428 -21.444 1.00 80.44 276 LYS A C 1
ATOM 2023 O O . LYS A 1 276 ? 37.582 -6.064 -22.609 1.00 80.44 276 LYS A O 1
ATOM 2028 N N . ALA A 1 277 ? 36.788 -7.545 -21.118 1.00 84.12 277 ALA A N 1
ATOM 2029 C CA . ALA A 1 277 ? 36.176 -8.424 -22.113 1.00 84.12 277 ALA A CA 1
ATOM 2030 C C . ALA A 1 277 ? 35.013 -7.742 -22.851 1.00 84.12 277 ALA A C 1
ATOM 2032 O O . ALA A 1 277 ? 34.933 -7.821 -24.074 1.00 84.12 277 ALA A O 1
ATOM 2033 N N . LEU A 1 278 ? 34.141 -7.038 -22.126 1.00 80.81 278 LEU A N 1
ATOM 2034 C CA . LEU A 1 278 ? 33.026 -6.301 -22.719 1.00 80.81 278 LEU A CA 1
ATOM 2035 C C . LEU A 1 278 ? 33.498 -5.058 -23.479 1.00 80.81 278 LEU A C 1
ATOM 2037 O O . LEU A 1 278 ? 33.022 -4.827 -24.590 1.00 80.81 278 LEU A O 1
ATOM 2041 N N . ALA A 1 279 ? 34.471 -4.311 -22.947 1.00 85.06 279 ALA A N 1
ATOM 2042 C CA . ALA A 1 279 ? 35.084 -3.180 -23.643 1.00 85.06 279 ALA A CA 1
ATOM 2043 C C . ALA A 1 279 ? 35.651 -3.617 -24.998 1.00 85.06 279 ALA A C 1
ATOM 2045 O O . ALA A 1 279 ? 35.333 -3.016 -26.015 1.00 85.06 279 ALA A O 1
ATOM 2046 N N . ALA A 1 280 ? 36.381 -4.735 -25.054 1.00 85.56 280 ALA A N 1
ATOM 2047 C CA . ALA A 1 280 ? 36.945 -5.248 -26.304 1.00 85.56 280 ALA A CA 1
ATOM 2048 C C . ALA A 1 280 ? 35.896 -5.544 -27.397 1.00 85.56 280 ALA A C 1
ATOM 2050 O O . ALA A 1 280 ? 36.235 -5.547 -28.579 1.00 85.56 280 ALA A O 1
ATOM 2051 N N . VAL A 1 281 ? 34.639 -5.793 -27.016 1.00 85.00 281 VAL A N 1
ATOM 2052 C CA . VAL A 1 281 ? 33.538 -6.094 -27.944 1.00 85.00 281 VAL A CA 1
ATOM 2053 C C . VAL A 1 281 ? 32.730 -4.844 -28.295 1.00 85.00 281 VAL A C 1
ATOM 2055 O O . VAL A 1 281 ? 32.400 -4.639 -29.461 1.00 85.00 281 VAL A O 1
ATOM 2058 N N . PHE A 1 282 ? 32.393 -4.019 -27.303 1.00 80.56 282 PHE A N 1
ATOM 2059 C CA . PHE A 1 282 ? 31.443 -2.912 -27.459 1.00 80.56 282 PHE A CA 1
ATOM 2060 C C . PHE A 1 282 ? 32.100 -1.538 -27.615 1.00 80.56 282 PHE A C 1
ATOM 2062 O O . PHE A 1 282 ? 31.506 -0.648 -28.218 1.00 80.56 282 PHE A O 1
ATOM 2069 N N . ALA A 1 283 ? 33.299 -1.357 -27.067 1.00 85.25 283 ALA A N 1
ATOM 2070 C CA . ALA A 1 283 ? 34.027 -0.093 -27.052 1.00 85.25 283 ALA A CA 1
ATOM 2071 C C . ALA A 1 283 ? 35.546 -0.361 -27.003 1.00 85.25 283 ALA A C 1
ATOM 2073 O O . ALA A 1 283 ? 36.179 -0.112 -25.977 1.00 85.25 283 ALA A O 1
ATOM 2074 N N . PRO A 1 284 ? 36.140 -0.912 -28.082 1.00 85.06 284 PRO A N 1
ATOM 2075 C CA . PRO A 1 284 ? 37.529 -1.384 -28.075 1.00 85.06 284 PRO A CA 1
ATOM 2076 C C . PRO A 1 284 ? 38.552 -0.264 -27.841 1.00 85.06 284 PRO A C 1
ATOM 2078 O O . PRO A 1 284 ? 39.683 -0.541 -27.446 1.00 85.06 284 PRO A O 1
ATOM 2081 N N . ASP A 1 285 ? 38.140 0.986 -28.055 1.00 88.69 285 ASP A N 1
ATOM 2082 C CA . ASP A 1 285 ? 38.951 2.180 -27.831 1.00 88.69 285 ASP A CA 1
ATOM 2083 C C . ASP A 1 285 ? 38.899 2.681 -26.373 1.00 88.69 285 ASP A C 1
ATOM 2085 O O . ASP A 1 285 ? 39.697 3.539 -26.000 1.00 88.69 285 ASP A O 1
ATOM 2089 N N . ALA A 1 286 ? 37.990 2.153 -25.541 1.00 81.31 286 ALA A N 1
ATOM 2090 C CA . ALA A 1 286 ? 37.851 2.531 -24.136 1.00 81.31 286 ALA A CA 1
ATOM 2091 C C . ALA A 1 286 ? 38.751 1.675 -23.231 1.00 81.31 286 ALA A C 1
ATOM 2093 O O . ALA A 1 286 ? 38.831 0.448 -23.356 1.00 81.31 286 ALA A O 1
ATOM 2094 N N . GLY A 1 287 ? 39.406 2.317 -22.261 1.00 84.44 287 GLY A N 1
ATOM 2095 C CA . GLY A 1 287 ? 40.136 1.600 -21.212 1.00 84.44 287 GLY A CA 1
ATOM 2096 C C . GLY A 1 287 ? 39.188 0.828 -20.285 1.00 84.44 287 GLY A C 1
ATOM 2097 O O . GLY A 1 287 ? 38.033 1.201 -20.123 1.00 84.44 287 GLY A O 1
ATOM 2098 N N . ALA A 1 288 ? 39.667 -0.225 -19.610 1.00 78.19 288 ALA A N 1
ATOM 2099 C CA . ALA A 1 288 ? 38.816 -1.039 -18.726 1.00 78.19 288 ALA A CA 1
ATOM 2100 C C . ALA A 1 288 ? 38.153 -0.223 -17.595 1.00 78.19 288 ALA A C 1
ATOM 2102 O O . ALA A 1 288 ? 36.988 -0.452 -17.287 1.00 78.19 288 ALA A O 1
ATOM 2103 N N . ALA A 1 289 ? 38.866 0.753 -17.021 1.00 80.81 289 ALA A N 1
ATOM 2104 C CA . ALA A 1 289 ? 38.327 1.642 -15.989 1.00 80.81 289 ALA A CA 1
ATOM 2105 C C . ALA A 1 289 ? 37.256 2.598 -16.546 1.00 80.81 289 ALA A C 1
ATOM 2107 O O . ALA A 1 289 ? 36.175 2.710 -15.979 1.00 80.81 289 ALA A O 1
ATOM 2108 N N . GLU A 1 290 ? 37.526 3.214 -17.698 1.00 84.88 290 GLU A N 1
ATOM 2109 C CA . GLU A 1 290 ? 36.577 4.080 -18.408 1.00 84.88 290 GLU A CA 1
ATOM 2110 C C . GLU A 1 290 ? 35.312 3.306 -18.814 1.00 84.88 290 GLU A C 1
ATOM 2112 O O . GLU A 1 290 ? 34.195 3.784 -18.628 1.00 84.88 290 GLU A O 1
ATOM 2117 N N . PHE A 1 291 ? 35.468 2.069 -19.294 1.00 86.94 291 PHE A N 1
ATOM 2118 C CA . PHE A 1 291 ? 34.342 1.210 -19.639 1.00 86.94 291 PHE A CA 1
ATOM 2119 C C . PHE A 1 291 ? 33.567 0.732 -18.407 1.00 86.94 291 PHE A C 1
ATOM 2121 O O . PHE A 1 291 ? 32.346 0.620 -18.466 1.00 86.94 291 PHE A O 1
ATOM 2128 N N . ALA A 1 292 ? 34.236 0.461 -17.284 1.00 80.19 292 ALA A N 1
ATOM 2129 C CA . ALA A 1 292 ? 33.562 0.117 -16.035 1.00 80.19 292 ALA A CA 1
ATOM 2130 C C . ALA A 1 292 ? 32.721 1.292 -15.505 1.00 80.19 292 ALA A C 1
ATOM 2132 O O . ALA A 1 292 ? 31.592 1.077 -15.065 1.00 80.19 292 ALA A O 1
ATOM 2133 N N . GLU A 1 293 ? 33.228 2.526 -15.598 1.00 78.31 293 GLU A N 1
ATOM 2134 C CA . GLU A 1 293 ? 32.477 3.747 -15.274 1.00 78.31 293 GLU A CA 1
ATOM 2135 C C . GLU A 1 293 ? 31.292 3.952 -16.228 1.00 78.31 293 GLU A C 1
ATOM 2137 O O . GLU A 1 293 ? 30.167 4.189 -15.783 1.00 78.31 293 GLU A O 1
ATOM 2142 N N . PHE A 1 294 ? 31.510 3.776 -17.533 1.00 81.88 294 PHE A N 1
ATOM 2143 C CA . PHE A 1 294 ? 30.452 3.802 -18.542 1.00 81.88 294 PHE A CA 1
ATOM 2144 C C . PHE A 1 294 ? 29.372 2.743 -18.278 1.00 81.88 294 PHE A C 1
ATOM 2146 O O . PHE A 1 294 ? 28.182 3.045 -18.305 1.00 81.88 294 PHE A O 1
ATOM 2153 N N . TRP A 1 295 ? 29.763 1.502 -17.992 1.00 79.06 295 TRP A N 1
ATOM 2154 C CA . TRP A 1 295 ? 28.840 0.401 -17.735 1.00 79.06 295 TRP A CA 1
ATOM 2155 C C . TRP A 1 295 ? 28.052 0.603 -16.441 1.00 79.06 295 TRP A C 1
ATOM 2157 O O . TRP A 1 295 ? 26.855 0.323 -16.405 1.00 79.06 295 TRP A O 1
ATOM 2167 N N . ALA A 1 296 ? 28.687 1.141 -15.399 1.00 69.31 296 ALA A N 1
ATOM 2168 C CA . ALA A 1 296 ? 27.995 1.529 -14.175 1.00 69.31 296 ALA A CA 1
ATOM 2169 C C . ALA A 1 296 ? 26.953 2.633 -14.429 1.00 69.31 296 ALA A C 1
ATOM 2171 O O . ALA A 1 296 ? 25.893 2.620 -13.812 1.00 69.31 296 ALA A O 1
ATOM 2172 N N . ALA A 1 297 ? 27.232 3.562 -15.347 1.00 63.03 297 ALA A N 1
ATOM 2173 C CA . ALA A 1 297 ? 26.323 4.656 -15.678 1.00 63.03 297 ALA A CA 1
ATOM 2174 C C . ALA A 1 297 ? 25.199 4.262 -16.657 1.00 63.03 297 ALA A C 1
ATOM 2176 O O . ALA A 1 297 ? 24.086 4.769 -16.537 1.00 63.03 297 ALA A O 1
ATOM 2177 N N . PHE A 1 298 ? 25.467 3.373 -17.620 1.00 73.00 298 PHE A N 1
ATOM 2178 C CA . PHE A 1 298 ? 24.579 3.142 -18.772 1.00 73.00 298 PHE A CA 1
ATOM 2179 C C . PHE A 1 298 ? 24.284 1.669 -19.080 1.00 73.00 298 PHE A C 1
ATOM 2181 O O . PHE A 1 298 ? 23.410 1.376 -19.896 1.00 73.00 298 PHE A O 1
ATOM 2188 N N . GLY A 1 299 ? 24.974 0.716 -18.452 1.00 72.75 299 GLY A N 1
ATOM 2189 C CA . GLY A 1 299 ? 24.849 -0.703 -18.794 1.00 72.75 299 GLY A CA 1
ATOM 2190 C C . GLY A 1 299 ? 23.436 -1.258 -18.572 1.00 72.75 299 GLY A C 1
ATOM 2191 O O . GLY A 1 299 ? 22.974 -2.077 -19.362 1.00 72.75 299 GLY A O 1
ATOM 2192 N N . GLY A 1 300 ? 22.709 -0.757 -17.567 1.00 63.38 300 GLY A N 1
ATOM 2193 C CA . GLY A 1 300 ? 21.309 -1.130 -17.320 1.00 63.38 300 GLY A CA 1
ATOM 2194 C C . GLY A 1 300 ? 20.389 -0.721 -18.474 1.00 63.38 300 GLY A C 1
ATOM 2195 O O . GLY A 1 300 ? 19.630 -1.545 -18.985 1.00 63.38 300 GLY A O 1
ATOM 2196 N N . GLN A 1 301 ? 20.538 0.514 -18.966 1.00 63.88 301 GLN A N 1
ATOM 2197 C CA . GLN A 1 301 ? 19.786 1.037 -20.114 1.00 63.88 301 GLN A CA 1
ATOM 2198 C C . GLN A 1 301 ? 20.072 0.247 -21.395 1.00 63.88 301 GLN A C 1
ATOM 2200 O O . GLN A 1 301 ? 19.155 -0.056 -22.156 1.00 63.88 301 GLN A O 1
ATOM 2205 N N . LEU A 1 302 ? 21.333 -0.128 -21.627 1.00 70.94 302 LEU A N 1
ATOM 2206 C CA . LEU A 1 302 ? 21.727 -0.916 -22.798 1.00 70.94 302 LEU A CA 1
ATOM 2207 C C . LEU A 1 302 ? 21.142 -2.332 -22.767 1.00 70.94 302 LEU A C 1
ATOM 2209 O O . LEU A 1 302 ? 20.655 -2.818 -23.789 1.00 70.94 302 LEU A O 1
ATOM 2213 N N . VAL A 1 303 ? 21.157 -2.986 -21.601 1.00 66.69 303 VAL A N 1
ATOM 2214 C CA . VAL A 1 303 ? 20.539 -4.308 -21.423 1.00 66.69 303 VAL A CA 1
ATOM 2215 C C . VAL A 1 303 ? 19.026 -4.227 -21.626 1.00 66.69 303 VAL A C 1
ATOM 2217 O O . VAL A 1 303 ? 18.471 -5.062 -22.343 1.00 66.69 303 VAL A O 1
ATOM 2220 N N . GLY A 1 304 ? 18.370 -3.216 -21.049 1.00 57.31 304 GLY A N 1
ATOM 2221 C CA . GLY A 1 304 ? 16.937 -2.971 -21.229 1.00 57.31 304 GLY A CA 1
ATOM 2222 C C . GLY A 1 304 ? 16.564 -2.765 -22.699 1.00 57.31 304 GLY A C 1
ATOM 2223 O O . GLY A 1 304 ? 15.738 -3.501 -23.237 1.00 57.31 304 GLY A O 1
ATOM 2224 N N . LEU A 1 305 ? 17.256 -1.856 -23.392 1.00 70.06 305 LEU A N 1
ATOM 2225 C CA . LEU A 1 305 ? 17.048 -1.604 -24.821 1.00 70.06 305 LEU A CA 1
ATOM 2226 C C . LEU A 1 305 ? 17.260 -2.873 -25.662 1.00 70.06 305 LEU A C 1
ATOM 2228 O O . LEU A 1 305 ? 16.492 -3.150 -26.582 1.00 70.06 305 LEU A O 1
ATOM 2232 N N . GLY A 1 306 ? 18.283 -3.673 -25.347 1.00 70.50 306 GLY A N 1
ATOM 2233 C CA . GLY A 1 306 ? 18.533 -4.946 -26.024 1.00 70.50 306 GLY A CA 1
ATOM 2234 C C . GLY A 1 306 ? 17.378 -5.939 -25.864 1.00 70.50 306 GLY A C 1
ATOM 2235 O O . GLY A 1 306 ? 16.969 -6.568 -26.843 1.00 70.50 306 GLY A O 1
ATOM 2236 N N . LYS A 1 307 ? 16.818 -6.056 -24.654 1.00 63.41 307 LYS A N 1
ATOM 2237 C CA . LYS A 1 307 ? 15.648 -6.904 -24.383 1.00 63.41 307 LYS A CA 1
ATOM 2238 C C . LYS A 1 307 ? 14.405 -6.416 -25.121 1.00 63.41 307 LYS A C 1
ATOM 2240 O O . LYS A 1 307 ? 13.737 -7.234 -25.751 1.00 63.41 307 LYS A O 1
ATOM 2245 N N . GLU A 1 308 ? 14.130 -5.112 -25.093 1.00 67.44 308 GLU A N 1
ATOM 2246 C CA . GLU A 1 308 ? 12.996 -4.502 -25.797 1.00 67.44 308 GLU A CA 1
ATOM 2247 C C . GLU A 1 308 ? 13.076 -4.783 -27.302 1.00 67.44 308 GLU A C 1
ATOM 2249 O O . GLU A 1 308 ? 12.158 -5.368 -27.875 1.00 67.44 308 GLU A O 1
ATOM 2254 N N . ARG A 1 309 ? 14.216 -4.479 -27.937 1.00 82.69 309 ARG A N 1
ATOM 2255 C CA . ARG A 1 309 ? 14.417 -4.730 -29.375 1.00 82.69 309 ARG A CA 1
ATOM 2256 C C . ARG A 1 309 ? 14.334 -6.207 -29.734 1.00 82.69 309 ARG A C 1
ATOM 2258 O O . ARG A 1 309 ? 13.835 -6.553 -30.804 1.00 82.69 309 ARG A O 1
ATOM 2265 N N . LEU A 1 310 ? 14.790 -7.094 -28.851 1.00 70.75 310 LEU A N 1
ATOM 2266 C CA . LEU A 1 310 ? 14.663 -8.532 -29.058 1.00 70.75 310 LEU A CA 1
ATOM 2267 C C . LEU A 1 310 ? 13.207 -9.005 -28.938 1.00 70.75 310 LEU A C 1
ATOM 2269 O O . LEU A 1 310 ? 12.792 -9.877 -29.701 1.00 70.75 310 LEU A O 1
ATOM 2273 N N . ALA A 1 311 ? 12.429 -8.444 -28.010 1.00 68.62 311 ALA A N 1
ATOM 2274 C CA . ALA A 1 311 ? 11.006 -8.734 -27.866 1.00 68.62 311 ALA A CA 1
ATOM 2275 C C . ALA A 1 311 ? 10.208 -8.235 -29.081 1.00 68.62 311 ALA A C 1
ATOM 2277 O O . ALA A 1 311 ? 9.452 -9.012 -29.663 1.00 68.62 311 ALA A O 1
ATOM 2278 N N . GLU A 1 312 ? 10.453 -7.000 -29.529 1.00 79.38 312 GLU A N 1
ATOM 2279 C CA . GLU A 1 312 ? 9.890 -6.454 -30.771 1.00 79.38 312 GLU A CA 1
ATOM 2280 C C . GLU A 1 312 ? 10.224 -7.351 -31.973 1.00 79.38 312 GLU A C 1
ATOM 2282 O O . GLU A 1 312 ? 9.342 -7.737 -32.739 1.00 79.38 312 GLU A O 1
ATOM 2287 N N . PHE A 1 313 ? 11.490 -7.763 -32.111 1.00 83.19 313 PHE A N 1
ATOM 2288 C CA . PHE A 1 313 ? 11.921 -8.662 -33.182 1.00 83.19 313 PHE A CA 1
ATOM 2289 C C . PHE A 1 313 ? 11.220 -10.028 -33.130 1.00 83.19 313 PHE A C 1
ATOM 2291 O O . PHE A 1 313 ? 10.845 -10.583 -34.165 1.00 83.19 313 PHE A O 1
ATOM 2298 N N . ARG A 1 314 ? 11.015 -10.586 -31.931 1.00 86.75 314 ARG A N 1
ATOM 2299 C CA . ARG A 1 314 ? 10.292 -11.853 -31.745 1.00 86.75 314 ARG A CA 1
ATOM 2300 C C . ARG A 1 314 ? 8.811 -11.724 -32.092 1.00 86.75 314 ARG A C 1
ATOM 2302 O O . ARG A 1 314 ? 8.286 -12.627 -32.737 1.00 86.75 314 ARG A O 1
ATOM 2309 N N . ALA A 1 315 ? 8.168 -10.619 -31.720 1.00 75.81 315 ALA A N 1
ATOM 2310 C CA . ALA A 1 315 ? 6.777 -10.340 -32.071 1.00 75.81 315 ALA A CA 1
ATOM 2311 C C . ALA A 1 315 ? 6.598 -10.243 -33.596 1.00 75.81 315 ALA A C 1
ATOM 2313 O O . ALA A 1 315 ? 5.762 -10.942 -34.164 1.00 75.81 315 ALA A O 1
ATOM 2314 N N . LEU A 1 316 ? 7.484 -9.507 -34.275 1.00 83.31 316 LEU A N 1
ATOM 2315 C CA . LEU A 1 316 ? 7.513 -9.427 -35.740 1.00 83.31 316 LEU A CA 1
ATOM 2316 C C . LEU A 1 316 ? 7.705 -10.803 -36.398 1.00 83.31 316 LEU A C 1
ATOM 2318 O O . LEU A 1 316 ? 7.120 -11.093 -37.441 1.00 83.31 316 LEU A O 1
ATOM 2322 N N . ARG A 1 317 ? 8.517 -11.680 -35.793 1.00 84.75 317 ARG A N 1
ATOM 2323 C CA . ARG A 1 317 ? 8.713 -13.046 -36.295 1.00 84.75 317 ARG A CA 1
ATOM 2324 C C . ARG A 1 317 ? 7.466 -13.914 -36.109 1.00 84.75 317 ARG A C 1
ATOM 2326 O O . ARG A 1 317 ? 7.157 -14.694 -37.005 1.00 84.75 317 ARG A O 1
ATOM 2333 N N . ALA A 1 318 ? 6.772 -13.786 -34.981 1.00 69.31 318 ALA A N 1
ATOM 2334 C CA . ALA A 1 318 ? 5.549 -14.534 -34.699 1.00 69.31 318 ALA A CA 1
ATOM 2335 C C . ALA A 1 318 ? 4.414 -14.165 -35.671 1.00 69.31 318 ALA A C 1
ATOM 2337 O O . ALA A 1 318 ? 3.682 -15.044 -36.118 1.00 69.31 318 ALA A O 1
ATOM 2338 N N . GLU A 1 319 ? 4.330 -12.896 -36.075 1.00 60.28 319 GLU A N 1
ATOM 2339 C CA . GLU A 1 319 ? 3.392 -12.426 -37.105 1.00 60.28 319 GLU A CA 1
ATOM 2340 C C . GLU A 1 319 ? 3.778 -12.895 -38.524 1.00 60.28 319 GLU A C 1
ATOM 2342 O O . GLU A 1 319 ? 2.916 -13.048 -39.389 1.00 60.28 319 GLU A O 1
ATOM 2347 N N . GLY A 1 320 ? 5.065 -13.181 -38.766 1.00 54.72 320 GLY A N 1
ATOM 2348 C CA . GLY A 1 320 ? 5.593 -13.655 -40.051 1.00 54.72 320 GLY A CA 1
ATOM 2349 C C . GLY A 1 320 ? 5.573 -15.175 -40.266 1.00 54.72 320 GLY A C 1
ATOM 2350 O O . GLY A 1 320 ? 5.764 -15.627 -41.395 1.00 54.72 320 GLY A O 1
ATOM 2351 N N . THR A 1 321 ? 5.344 -15.987 -39.230 1.00 47.78 321 THR A N 1
ATOM 2352 C CA . THR A 1 321 ? 5.306 -17.456 -39.346 1.00 47.78 321 THR A CA 1
ATOM 2353 C C . THR A 1 321 ? 3.879 -17.989 -39.422 1.00 47.78 321 THR A C 1
ATOM 2355 O O . THR A 1 321 ? 3.381 -18.641 -38.507 1.00 47.78 321 THR A O 1
ATOM 2358 N N . GLY A 1 322 ? 3.230 -17.759 -40.562 1.00 49.03 322 GLY A N 1
ATOM 2359 C CA . GLY A 1 322 ? 2.161 -18.636 -41.025 1.00 49.03 322 GLY A CA 1
ATOM 2360 C C . GLY A 1 322 ? 2.753 -19.961 -41.519 1.00 49.03 322 GLY A C 1
ATOM 2361 O O . GLY A 1 322 ? 3.603 -19.957 -42.403 1.00 49.03 322 GLY A O 1
ATOM 2362 N N . GLN A 1 323 ? 2.255 -21.071 -40.961 1.00 46.00 323 GLN A N 1
ATOM 2363 C CA . GLN A 1 323 ? 2.524 -22.482 -41.297 1.00 46.00 323 GLN A CA 1
ATOM 2364 C C . GLN A 1 323 ? 3.819 -23.117 -40.748 1.00 46.00 323 GLN A C 1
ATOM 2366 O O . GLN A 1 323 ? 4.875 -23.105 -41.373 1.00 46.00 323 GLN A O 1
ATOM 2371 N N . ALA A 1 324 ? 3.677 -23.822 -39.618 1.00 35.38 324 ALA A N 1
ATOM 2372 C CA . ALA A 1 324 ? 4.552 -24.925 -39.223 1.00 35.38 324 ALA A CA 1
ATOM 2373 C C . ALA A 1 324 ? 3.731 -26.224 -39.114 1.00 35.38 324 ALA A C 1
ATOM 2375 O O . ALA A 1 324 ? 2.672 -26.252 -38.486 1.00 35.38 324 ALA A O 1
ATOM 2376 N N . ALA A 1 325 ? 4.214 -27.278 -39.775 1.00 35.34 325 ALA A N 1
ATOM 2377 C CA . ALA A 1 325 ? 3.677 -28.638 -39.730 1.00 35.34 325 ALA A CA 1
ATOM 2378 C C . ALA A 1 325 ? 4.040 -29.343 -38.399 1.00 35.34 325 ALA A C 1
ATOM 2380 O O . ALA A 1 325 ? 5.021 -28.952 -37.764 1.00 35.34 325 ALA A O 1
ATOM 2381 N N . PRO A 1 326 ? 3.283 -30.371 -37.961 1.00 36.53 326 PRO A N 1
ATOM 2382 C CA . PRO A 1 326 ? 3.440 -30.952 -36.629 1.00 36.53 326 PRO A CA 1
ATOM 2383 C C . PRO A 1 326 ? 4.671 -31.872 -36.520 1.00 36.53 326 PRO A C 1
ATOM 2385 O O . PRO A 1 326 ? 5.024 -32.531 -37.503 1.00 36.53 326 PRO A O 1
ATOM 2388 N N . PRO A 1 327 ? 5.320 -31.959 -35.340 1.00 40.53 327 PRO A N 1
ATOM 2389 C CA . PRO A 1 327 ? 6.514 -32.775 -35.162 1.00 40.53 327 PRO A CA 1
ATOM 2390 C C . PRO A 1 327 ? 6.174 -34.267 -35.046 1.00 40.53 327 PRO A C 1
ATOM 2392 O O . PRO A 1 327 ? 5.183 -34.663 -34.432 1.00 40.53 327 PRO A O 1
ATOM 2395 N N . ALA A 1 328 ? 7.031 -35.092 -35.648 1.00 32.28 328 ALA A N 1
ATOM 2396 C CA . ALA A 1 328 ? 6.972 -36.545 -35.599 1.00 32.28 328 ALA A CA 1
ATOM 2397 C C . ALA A 1 328 ? 7.480 -37.085 -34.252 1.00 32.28 328 ALA A C 1
ATOM 2399 O O . ALA A 1 328 ? 8.487 -36.620 -33.719 1.00 32.28 328 ALA A O 1
ATOM 2400 N N . ALA A 1 329 ? 6.780 -38.094 -33.737 1.00 35.81 329 ALA A N 1
ATOM 2401 C CA . ALA A 1 329 ? 7.103 -38.807 -32.509 1.00 35.81 329 ALA A CA 1
ATOM 2402 C C . ALA A 1 329 ? 8.371 -39.669 -32.656 1.00 35.81 329 ALA A C 1
ATOM 2404 O O . ALA A 1 329 ? 8.488 -40.449 -33.603 1.00 35.81 329 ALA A O 1
ATOM 2405 N N . ALA A 1 330 ? 9.281 -39.573 -31.684 1.00 32.22 330 ALA A N 1
ATOM 2406 C CA . ALA A 1 330 ? 10.381 -40.514 -31.481 1.00 32.22 330 ALA A CA 1
ATOM 2407 C C . ALA A 1 330 ? 10.067 -41.404 -30.267 1.00 32.22 330 ALA A C 1
ATOM 2409 O O . ALA A 1 330 ? 9.591 -40.921 -29.241 1.00 32.22 330 ALA A O 1
ATOM 2410 N N . GLY A 1 331 ? 10.263 -42.713 -30.434 1.00 29.17 331 GLY A N 1
ATOM 2411 C CA . GLY A 1 331 ? 9.804 -43.755 -29.519 1.00 29.17 331 GLY A CA 1
ATOM 2412 C C . GLY A 1 331 ? 10.622 -43.904 -28.236 1.00 29.17 331 GLY A C 1
ATOM 2413 O O . GLY A 1 331 ? 11.818 -43.628 -28.195 1.00 29.17 331 GLY A O 1
ATOM 2414 N N . THR A 1 332 ? 9.953 -44.409 -27.203 1.00 29.12 332 THR A N 1
ATOM 2415 C CA . THR A 1 332 ? 10.519 -44.790 -25.909 1.00 29.12 332 THR A CA 1
ATOM 2416 C C . THR A 1 332 ? 10.739 -46.305 -25.855 1.00 29.12 332 THR A C 1
ATOM 2418 O O . THR A 1 332 ? 9.802 -47.093 -25.968 1.00 29.12 332 THR A O 1
ATOM 2421 N N . GLY A 1 333 ? 11.996 -46.719 -25.688 1.00 30.64 333 GLY A N 1
ATOM 2422 C CA . GLY A 1 333 ? 12.354 -48.041 -25.164 1.00 30.64 333 GLY A CA 1
ATOM 2423 C C . GLY A 1 333 ? 12.651 -47.943 -23.658 1.00 30.64 333 GLY A C 1
ATOM 2424 O O . GLY A 1 333 ? 12.978 -46.849 -23.193 1.00 30.64 333 GLY A O 1
ATOM 2425 N N . PRO A 1 334 ? 12.537 -49.031 -22.875 1.00 32.03 334 PRO A N 1
ATOM 2426 C CA . PRO A 1 334 ? 12.648 -48.970 -21.419 1.00 32.03 334 PRO A CA 1
ATOM 2427 C C . PRO A 1 334 ? 14.114 -48.813 -20.989 1.00 32.03 334 PRO A C 1
ATOM 2429 O O . PRO A 1 334 ? 14.947 -49.654 -21.324 1.00 32.03 334 PRO A O 1
ATOM 2432 N N . LYS A 1 335 ? 14.423 -47.750 -20.237 1.00 34.25 335 LYS A N 1
ATOM 2433 C CA . LYS A 1 335 ? 15.728 -47.501 -19.601 1.00 34.25 335 LYS A CA 1
ATOM 2434 C C . LYS A 1 335 ? 15.616 -47.892 -18.118 1.00 34.25 335 LYS A C 1
ATOM 2436 O O . LYS A 1 335 ? 14.604 -47.589 -17.491 1.00 34.25 335 LYS A O 1
ATOM 2441 N N . ALA A 1 336 ? 16.607 -48.618 -17.598 1.00 39.97 336 ALA A N 1
ATOM 2442 C CA . ALA A 1 336 ? 16.630 -49.131 -16.226 1.00 39.97 336 ALA A CA 1
ATOM 2443 C C . ALA A 1 336 ? 16.512 -47.990 -15.199 1.00 39.97 336 ALA A C 1
ATOM 2445 O O . ALA A 1 336 ? 17.201 -46.978 -15.316 1.00 39.97 336 ALA A O 1
ATOM 2446 N N . ALA A 1 337 ? 15.612 -48.148 -14.227 1.00 46.97 337 ALA A N 1
ATOM 2447 C CA . ALA A 1 337 ? 15.355 -47.156 -13.193 1.00 46.97 337 ALA A CA 1
ATOM 2448 C C . ALA A 1 337 ? 16.480 -47.173 -12.150 1.00 46.97 337 ALA A C 1
ATOM 2450 O O . ALA A 1 337 ? 16.798 -48.224 -11.600 1.00 46.97 337 ALA A O 1
ATOM 2451 N N . VAL A 1 338 ? 17.065 -46.008 -11.874 1.00 58.62 338 VAL A N 1
ATOM 2452 C CA . VAL A 1 338 ? 17.951 -45.807 -10.723 1.00 58.62 338 VAL A CA 1
ATOM 2453 C C . VAL A 1 338 ? 17.091 -45.907 -9.459 1.00 58.62 338 VAL A C 1
ATOM 2455 O O . VAL A 1 338 ? 16.128 -45.154 -9.310 1.00 58.62 338 VAL A O 1
ATOM 2458 N N . GLU A 1 339 ? 17.390 -46.854 -8.566 1.00 69.75 339 GLU A N 1
ATOM 2459 C CA . GLU A 1 339 ? 16.656 -46.996 -7.305 1.00 69.75 339 GLU A CA 1
ATOM 2460 C C . GLU A 1 339 ? 17.022 -45.856 -6.342 1.00 69.75 339 GLU A C 1
ATOM 2462 O O . GLU A 1 339 ? 18.176 -45.705 -5.943 1.00 69.75 339 GLU A O 1
ATOM 2467 N N . ARG A 1 340 ? 16.020 -45.058 -5.943 1.00 78.38 340 ARG A N 1
ATOM 2468 C CA . ARG A 1 340 ? 16.157 -43.906 -5.026 1.00 78.38 340 ARG A CA 1
ATOM 2469 C C . ARG A 1 340 ? 16.904 -44.246 -3.730 1.00 78.38 340 ARG A C 1
ATOM 2471 O O . ARG A 1 340 ? 17.641 -43.403 -3.235 1.00 78.38 340 ARG A O 1
ATOM 2478 N N . GLY A 1 341 ? 16.730 -45.465 -3.209 1.00 72.06 341 GLY A N 1
ATOM 2479 C CA . GLY A 1 341 ? 17.392 -45.926 -1.983 1.00 72.06 341 GLY A CA 1
ATOM 2480 C C . GLY A 1 341 ? 18.918 -45.936 -2.094 1.00 72.06 341 GLY A C 1
ATOM 2481 O O . GLY A 1 341 ? 19.590 -45.343 -1.261 1.00 72.06 341 GLY A O 1
ATOM 2482 N N . ALA A 1 342 ? 19.462 -46.480 -3.185 1.00 74.50 342 ALA A N 1
ATOM 2483 C CA . ALA A 1 342 ? 20.911 -46.516 -3.403 1.00 74.50 342 ALA A CA 1
ATOM 2484 C C . ALA A 1 342 ? 21.523 -45.108 -3.538 1.00 74.50 342 ALA A C 1
ATOM 2486 O O . ALA A 1 342 ? 22.643 -44.861 -3.094 1.00 74.50 342 ALA A O 1
ATOM 2487 N N . VAL A 1 343 ? 20.771 -44.166 -4.123 1.00 76.06 343 VAL A N 1
ATOM 2488 C CA . VAL A 1 343 ? 21.192 -42.761 -4.232 1.00 76.06 343 VAL A CA 1
ATOM 2489 C C . VAL A 1 343 ? 21.170 -42.068 -2.867 1.00 76.06 343 VAL A C 1
ATOM 2491 O O . VAL A 1 343 ? 22.071 -41.282 -2.574 1.00 76.06 343 VAL A O 1
ATOM 2494 N N . ALA A 1 344 ? 20.184 -42.383 -2.021 1.00 76.25 344 ALA A N 1
ATOM 2495 C CA . ALA A 1 344 ? 20.086 -41.853 -0.665 1.00 76.25 344 ALA A CA 1
ATOM 2496 C C . ALA A 1 344 ? 21.272 -42.273 0.209 1.00 76.25 344 ALA A C 1
ATOM 2498 O O . ALA A 1 344 ? 21.880 -41.422 0.859 1.00 76.25 344 ALA A O 1
ATOM 2499 N N . ASP A 1 345 ? 21.642 -43.553 0.172 1.00 76.56 345 ASP A N 1
ATOM 2500 C CA . ASP A 1 345 ? 22.735 -44.094 0.984 1.00 76.56 345 ASP A CA 1
ATOM 2501 C C . ASP A 1 345 ? 24.093 -43.504 0.574 1.00 76.56 345 ASP A C 1
ATOM 2503 O O . ASP A 1 345 ? 24.878 -43.072 1.420 1.00 76.56 345 ASP A O 1
ATOM 2507 N N . ALA A 1 346 ? 24.342 -43.368 -0.732 1.00 78.25 346 ALA A N 1
ATOM 2508 C CA . ALA A 1 346 ? 25.567 -42.750 -1.236 1.00 78.25 346 ALA A CA 1
ATOM 2509 C C . ALA A 1 346 ? 25.684 -41.263 -0.848 1.00 78.25 346 ALA A C 1
ATOM 2511 O O . ALA A 1 346 ? 26.753 -40.803 -0.443 1.00 78.25 346 ALA A O 1
ATOM 2512 N N . ILE A 1 347 ? 24.590 -40.497 -0.944 1.00 79.88 347 ILE A N 1
ATOM 2513 C CA . ILE A 1 347 ? 24.581 -39.074 -0.569 1.00 79.88 347 ILE A CA 1
ATOM 2514 C C . ILE A 1 347 ? 24.790 -38.910 0.939 1.00 79.88 347 ILE A C 1
ATOM 2516 O O . ILE A 1 347 ? 25.592 -38.067 1.346 1.00 79.88 347 ILE A O 1
ATOM 2520 N N . ARG A 1 348 ? 24.128 -39.742 1.755 1.00 81.88 348 ARG A N 1
ATOM 2521 C CA . ARG A 1 348 ? 24.287 -39.775 3.215 1.00 81.88 348 ARG A CA 1
ATOM 2522 C C . ARG A 1 348 ? 25.747 -39.989 3.606 1.00 81.88 348 ARG A C 1
ATOM 2524 O O . ARG A 1 348 ? 26.290 -39.191 4.367 1.00 81.88 348 ARG A O 1
ATOM 2531 N N . SER A 1 349 ? 26.397 -40.994 3.022 1.00 77.94 349 SER A N 1
ATOM 2532 C CA . SER A 1 349 ? 27.793 -41.318 3.327 1.00 77.94 349 SER A CA 1
ATOM 2533 C C . SER A 1 349 ? 28.759 -40.196 2.915 1.00 77.94 349 SER A C 1
ATOM 2535 O O . SER A 1 349 ? 29.651 -39.818 3.677 1.00 77.94 349 SER A O 1
ATOM 2537 N N . ILE A 1 350 ? 28.541 -39.566 1.750 1.00 78.12 350 ILE A N 1
ATOM 2538 C CA . ILE A 1 350 ? 29.352 -38.421 1.291 1.00 78.12 350 ILE A CA 1
ATOM 2539 C C . ILE A 1 350 ? 29.211 -37.219 2.235 1.00 78.12 350 ILE A C 1
ATOM 2541 O O . ILE A 1 350 ? 30.208 -36.560 2.540 1.00 78.12 350 ILE A O 1
ATOM 2545 N N . TYR A 1 351 ? 27.994 -36.926 2.699 1.00 80.19 351 TYR A N 1
ATOM 2546 C CA . TYR A 1 351 ? 27.733 -35.812 3.613 1.00 80.19 351 TYR A CA 1
ATOM 2547 C C . TYR A 1 351 ? 28.309 -36.073 5.009 1.00 80.19 351 TYR A C 1
ATOM 2549 O O . TYR A 1 351 ? 28.962 -35.190 5.567 1.00 80.19 351 TYR A O 1
ATOM 2557 N N . ALA A 1 352 ? 28.150 -37.290 5.531 1.00 74.62 352 ALA A N 1
ATOM 2558 C CA . ALA A 1 352 ? 28.705 -37.709 6.814 1.00 74.62 352 ALA A CA 1
ATOM 2559 C C . ALA A 1 352 ? 30.233 -37.636 6.839 1.00 74.62 352 ALA A C 1
ATOM 2561 O O . ALA A 1 352 ? 30.814 -36.972 7.698 1.00 74.62 352 ALA A O 1
ATOM 2562 N N . ALA A 1 353 ? 30.892 -38.213 5.832 1.00 72.88 353 ALA A N 1
ATOM 2563 C CA . ALA A 1 353 ? 32.345 -38.179 5.726 1.00 72.88 353 ALA A CA 1
ATOM 2564 C C . ALA A 1 353 ? 32.897 -36.752 5.577 1.00 72.88 353 ALA A C 1
ATOM 2566 O O . ALA A 1 353 ? 33.964 -36.438 6.100 1.00 72.88 353 ALA A O 1
ATOM 2567 N N . ALA A 1 354 ? 32.193 -35.878 4.855 1.00 69.62 354 ALA A N 1
ATOM 2568 C CA . ALA A 1 354 ? 32.653 -34.519 4.593 1.00 69.62 354 ALA A CA 1
ATOM 2569 C C . ALA A 1 354 ? 32.434 -33.548 5.762 1.00 69.62 354 ALA A C 1
ATOM 2571 O O . ALA A 1 354 ? 33.146 -32.547 5.849 1.00 69.62 354 ALA A O 1
ATOM 2572 N N . LEU A 1 355 ? 31.454 -33.822 6.623 1.00 74.12 355 LEU A N 1
ATOM 2573 C CA . LEU A 1 355 ? 31.125 -32.988 7.779 1.00 74.12 355 LEU A CA 1
ATOM 2574 C C . LEU A 1 355 ? 31.599 -33.581 9.110 1.00 74.12 355 LEU A C 1
ATOM 2576 O O . LEU A 1 355 ? 31.430 -32.939 10.141 1.00 74.12 355 LEU A O 1
ATOM 2580 N N . GLU A 1 356 ? 32.203 -34.772 9.078 1.00 69.50 356 GLU A N 1
ATOM 2581 C CA . GLU A 1 356 ? 32.661 -35.517 10.259 1.00 69.50 356 GLU A CA 1
ATOM 2582 C C . GLU A 1 356 ? 31.533 -35.782 11.279 1.00 69.50 356 GLU A C 1
ATOM 2584 O O . GLU A 1 356 ? 31.775 -35.932 12.476 1.00 69.50 356 GLU A O 1
ATOM 2589 N N . TYR A 1 357 ? 30.291 -35.873 10.791 1.00 58.09 357 TYR A N 1
ATOM 2590 C CA . TYR A 1 357 ? 29.125 -36.309 11.559 1.00 58.09 357 TYR A CA 1
ATOM 2591 C C . TYR A 1 357 ? 28.853 -37.801 11.302 1.00 58.09 357 TYR A C 1
ATOM 2593 O O . TYR A 1 357 ? 29.108 -38.279 10.196 1.00 58.09 357 TYR A O 1
ATOM 2601 N N . PRO A 1 358 ? 28.302 -38.542 12.277 1.00 59.16 358 PRO A N 1
ATOM 2602 C CA . PRO A 1 358 ? 27.794 -39.895 12.047 1.00 59.16 358 PRO A CA 1
ATOM 2603 C C . PRO A 1 358 ? 26.689 -39.930 10.968 1.00 59.16 358 PRO A C 1
ATOM 2605 O O . PRO A 1 358 ? 25.931 -38.967 10.824 1.00 59.16 358 PRO A O 1
ATOM 2608 N N . GLU A 1 359 ? 26.574 -41.025 10.206 1.00 63.69 359 GLU A N 1
ATOM 2609 C CA . GLU A 1 359 ? 25.586 -41.156 9.113 1.00 63.69 359 GLU A CA 1
ATOM 2610 C C . GLU A 1 359 ? 24.128 -41.082 9.608 1.00 63.69 359 GLU A C 1
ATOM 2612 O O . GLU A 1 359 ? 23.230 -40.672 8.867 1.00 63.69 359 GLU A O 1
ATOM 2617 N N . GLU A 1 360 ? 23.895 -41.416 10.878 1.00 61.78 360 GLU A N 1
ATOM 2618 C CA . GLU A 1 360 ? 22.591 -41.410 11.545 1.00 61.78 360 GLU A CA 1
ATOM 2619 C C . GLU A 1 360 ? 22.021 -39.999 11.723 1.00 61.78 360 GLU A C 1
ATOM 2621 O O . GLU A 1 360 ? 20.809 -39.831 11.837 1.00 61.78 360 GLU A O 1
ATOM 2626 N N . VAL A 1 361 ? 22.886 -38.981 11.708 1.00 60.28 361 VAL A N 1
ATOM 2627 C CA . VAL A 1 361 ? 22.503 -37.570 11.822 1.00 60.28 361 VAL A CA 1
ATOM 2628 C C . VAL A 1 361 ? 21.799 -37.078 10.547 1.00 60.28 361 VAL A C 1
ATOM 2630 O O . VAL A 1 361 ? 21.021 -36.128 10.580 1.00 60.28 361 VAL A O 1
ATOM 2633 N N . PHE A 1 362 ? 22.018 -37.745 9.411 1.00 72.19 362 PHE A N 1
ATOM 2634 C CA . PHE A 1 362 ? 21.456 -37.360 8.119 1.00 72.19 362 PHE A CA 1
ATOM 2635 C C . PHE A 1 362 ? 20.138 -38.092 7.821 1.00 72.19 362 PHE A C 1
ATOM 2637 O O . PHE A 1 362 ? 20.054 -38.892 6.884 1.00 72.19 362 PHE A O 1
ATOM 2644 N N . THR A 1 363 ? 19.101 -37.851 8.629 1.00 75.25 363 THR A N 1
ATOM 2645 C CA . THR A 1 363 ? 17.745 -38.372 8.369 1.00 75.25 363 THR A CA 1
ATOM 2646 C C . THR A 1 363 ? 17.097 -37.659 7.180 1.00 75.25 363 THR A C 1
ATOM 2648 O O . THR A 1 363 ? 17.531 -36.585 6.780 1.00 75.25 363 THR A O 1
ATOM 2651 N N . GLU A 1 364 ? 16.067 -38.250 6.564 1.00 69.81 364 GLU A N 1
ATOM 2652 C CA . GLU A 1 364 ? 15.432 -37.668 5.366 1.00 69.81 364 GLU A CA 1
ATOM 2653 C C . GLU A 1 364 ? 14.849 -36.265 5.613 1.00 69.81 364 GLU A C 1
ATOM 2655 O O . GLU A 1 364 ? 14.892 -35.406 4.730 1.00 69.81 364 GLU A O 1
ATOM 2660 N N . ASP A 1 365 ? 14.335 -36.032 6.815 1.00 72.50 365 ASP A N 1
ATOM 2661 C CA . ASP A 1 365 ? 13.694 -34.802 7.268 1.00 72.50 365 ASP A CA 1
ATOM 2662 C C . ASP A 1 365 ? 14.651 -33.795 7.915 1.00 72.50 365 ASP A C 1
ATOM 2664 O O . ASP A 1 365 ? 14.236 -32.661 8.158 1.00 72.50 365 ASP A O 1
ATOM 2668 N N . VAL A 1 366 ? 15.918 -34.169 8.138 1.00 67.25 366 VAL A N 1
ATOM 2669 C CA . VAL A 1 366 ? 16.891 -33.295 8.798 1.00 67.25 366 VAL A CA 1
ATOM 2670 C C . VAL A 1 366 ? 17.088 -32.010 8.006 1.00 67.25 366 VAL A C 1
ATOM 2672 O O . VAL A 1 366 ? 17.307 -32.040 6.788 1.00 67.25 366 VAL A O 1
ATOM 2675 N N . LEU A 1 367 ? 17.054 -30.872 8.694 1.00 64.12 367 LEU A N 1
ATOM 2676 C CA . LEU A 1 367 ? 17.310 -29.578 8.070 1.00 64.12 367 LEU A CA 1
ATOM 2677 C C . LEU A 1 367 ? 18.815 -29.296 8.025 1.00 64.12 367 LEU A C 1
ATOM 2679 O O . LEU A 1 367 ? 19.456 -29.037 9.041 1.00 64.12 367 LEU A O 1
ATOM 2683 N N . LEU A 1 368 ? 19.389 -29.287 6.824 1.00 73.44 368 LEU A N 1
ATOM 2684 C CA . LEU A 1 368 ? 20.831 -29.160 6.599 1.00 73.44 368 LEU A CA 1
ATOM 2685 C C . LEU A 1 368 ? 21.417 -27.897 7.248 1.00 73.44 368 LEU A C 1
ATOM 2687 O O . LEU A 1 368 ? 22.450 -27.968 7.904 1.00 73.44 368 LEU A O 1
ATOM 2691 N N . GLU A 1 369 ? 20.757 -26.747 7.114 1.00 64.06 369 GLU A N 1
ATOM 2692 C CA . GLU A 1 369 ? 21.233 -25.495 7.717 1.00 64.06 369 GLU A CA 1
ATOM 2693 C C . GLU A 1 369 ? 20.792 -25.356 9.181 1.00 64.06 369 GLU A C 1
ATOM 2695 O O . GLU A 1 369 ? 21.608 -25.036 10.046 1.00 64.06 369 GLU A O 1
ATOM 2700 N N . ALA A 1 370 ? 19.511 -25.610 9.468 1.00 47.62 370 ALA A N 1
ATOM 2701 C CA . ALA A 1 370 ? 18.915 -25.318 10.773 1.00 47.62 370 ALA A CA 1
ATOM 2702 C C . ALA A 1 370 ? 19.276 -26.339 11.862 1.00 47.62 370 ALA A C 1
ATOM 2704 O O . ALA A 1 370 ? 19.288 -25.986 13.039 1.00 47.62 370 ALA A O 1
ATOM 2705 N N . GLU A 1 371 ? 19.579 -27.579 11.479 1.00 52.72 371 GLU A N 1
ATOM 2706 C CA . GLU A 1 371 ? 19.872 -28.672 12.410 1.00 52.72 371 GLU A CA 1
ATOM 2707 C C . GLU A 1 371 ? 21.325 -29.150 12.295 1.00 52.72 371 GLU A C 1
ATOM 2709 O O . GLU A 1 371 ? 21.918 -29.501 13.313 1.00 52.72 371 GLU A O 1
ATOM 2714 N N . LEU A 1 372 ? 21.936 -29.099 11.100 1.00 65.75 372 LEU A N 1
ATOM 2715 C CA . LEU A 1 372 ? 23.315 -29.572 10.868 1.00 65.75 372 LEU A CA 1
ATOM 2716 C C . LEU A 1 372 ? 24.346 -28.462 10.632 1.00 65.75 372 LEU A C 1
ATOM 2718 O O . LEU A 1 372 ? 25.532 -28.748 10.457 1.00 65.75 372 LEU A O 1
ATOM 2722 N N . GLY A 1 373 ? 23.922 -27.195 10.614 1.00 57.78 373 GLY A N 1
ATOM 2723 C CA . GLY A 1 373 ? 24.821 -26.054 10.421 1.00 57.78 373 GLY A CA 1
ATOM 2724 C C . GLY A 1 373 ? 25.553 -26.065 9.073 1.00 57.78 373 GLY A C 1
ATOM 2725 O O . GLY A 1 373 ? 26.631 -25.477 8.943 1.00 57.78 373 GLY A O 1
ATOM 2726 N N . VAL A 1 374 ? 25.001 -26.753 8.071 1.00 67.25 374 VAL A N 1
ATOM 2727 C CA . VAL A 1 374 ? 25.513 -26.762 6.701 1.00 67.25 374 VAL A CA 1
ATOM 2728 C C . VAL A 1 374 ? 25.122 -25.443 6.052 1.00 67.25 374 VAL A C 1
ATOM 2730 O O . VAL A 1 374 ? 24.036 -25.293 5.498 1.00 67.25 374 VAL A O 1
ATOM 2733 N N . ASP A 1 375 ? 26.021 -24.469 6.152 1.00 63.00 375 ASP A N 1
ATOM 2734 C CA . ASP A 1 375 ? 25.858 -23.180 5.495 1.00 63.00 375 ASP A CA 1
ATOM 2735 C C . ASP A 1 375 ? 25.833 -23.312 3.960 1.00 63.00 375 ASP A C 1
ATOM 2737 O O . ASP A 1 375 ? 26.264 -24.305 3.363 1.00 63.00 375 ASP A O 1
ATOM 2741 N N . SER A 1 376 ? 25.354 -22.260 3.301 1.00 65.06 376 SER A N 1
ATOM 2742 C CA . SER A 1 376 ? 25.238 -22.207 1.839 1.00 65.06 376 SER A CA 1
ATOM 2743 C C . SER A 1 376 ? 26.561 -22.417 1.083 1.00 65.06 376 SER A C 1
ATOM 2745 O O . SER A 1 376 ? 26.526 -22.836 -0.073 1.00 65.06 376 SER A O 1
ATOM 2747 N N . VAL A 1 377 ? 27.726 -22.176 1.697 1.00 64.88 377 VAL A N 1
ATOM 2748 C CA . VAL A 1 377 ? 29.042 -22.378 1.065 1.00 64.88 377 VAL A CA 1
ATOM 2749 C C . VAL A 1 377 ? 29.434 -23.855 1.119 1.00 64.88 377 VAL A C 1
ATOM 2751 O O . VAL A 1 377 ? 29.767 -24.440 0.085 1.00 64.88 377 VAL A O 1
ATOM 2754 N N . LYS A 1 378 ? 29.324 -24.484 2.293 1.00 68.81 378 LYS A N 1
ATOM 2755 C CA . LYS A 1 378 ? 29.550 -25.923 2.481 1.00 68.81 378 LYS A CA 1
ATOM 2756 C C . LYS A 1 378 ? 28.559 -26.750 1.678 1.00 68.81 378 LYS A C 1
ATOM 2758 O O . LYS A 1 378 ? 28.926 -27.765 1.098 1.00 68.81 378 LYS A O 1
ATOM 2763 N N . GLN A 1 379 ? 27.315 -26.300 1.579 1.00 73.38 379 GLN A N 1
ATOM 2764 C CA . GLN A 1 379 ? 26.304 -26.996 0.801 1.00 73.38 379 GLN A CA 1
ATOM 2765 C C . GLN A 1 379 ? 26.639 -27.017 -0.700 1.00 73.38 379 GLN A C 1
ATOM 2767 O O . GLN A 1 379 ? 26.473 -28.050 -1.346 1.00 73.38 379 GLN A O 1
ATOM 2772 N N . VAL A 1 380 ? 27.173 -25.924 -1.265 1.00 71.69 380 VAL A N 1
ATOM 2773 C CA . VAL A 1 380 ? 27.677 -25.906 -2.655 1.00 71.69 380 VAL A CA 1
ATOM 2774 C C . VAL A 1 380 ? 28.812 -26.907 -2.838 1.00 71.69 380 VAL A C 1
ATOM 2776 O O . VAL A 1 380 ? 28.837 -27.632 -3.835 1.00 71.69 380 VAL A O 1
ATOM 2779 N N . GLU A 1 381 ? 29.738 -26.958 -1.884 1.00 74.25 381 GLU A N 1
ATOM 2780 C CA . GLU A 1 381 ? 30.878 -27.872 -1.914 1.00 74.25 381 GLU A CA 1
ATOM 2781 C C . GLU A 1 381 ? 30.430 -29.342 -1.874 1.00 74.25 381 GLU A C 1
ATOM 2783 O O . GLU A 1 381 ? 30.819 -30.129 -2.736 1.00 74.25 381 GLU A O 1
ATOM 2788 N N . LEU A 1 382 ? 29.552 -29.704 -0.936 1.00 77.31 382 LEU A N 1
ATOM 2789 C CA . LEU A 1 382 ? 29.023 -31.063 -0.779 1.00 77.31 382 LEU A CA 1
ATOM 2790 C C . LEU A 1 382 ? 28.237 -31.518 -2.007 1.00 77.31 382 LEU A C 1
ATOM 2792 O O . LEU A 1 382 ? 28.458 -32.604 -2.538 1.00 77.31 382 LEU A O 1
ATOM 2796 N N . LEU A 1 383 ? 27.368 -30.650 -2.519 1.00 76.38 383 LEU A N 1
ATOM 2797 C CA . LEU A 1 383 ? 26.614 -30.913 -3.734 1.00 76.38 383 LEU A CA 1
ATOM 2798 C C . LEU A 1 383 ? 27.538 -31.072 -4.964 1.00 76.38 383 LEU A C 1
ATOM 2800 O O . LEU A 1 383 ? 27.226 -31.846 -5.874 1.00 76.38 383 LEU A O 1
ATOM 2804 N N . THR A 1 384 ? 28.677 -30.371 -5.001 1.00 75.38 384 THR A N 1
ATOM 2805 C CA . THR A 1 384 ? 29.708 -30.539 -6.042 1.00 75.38 384 THR A CA 1
ATOM 2806 C C . THR A 1 384 ? 30.394 -31.896 -5.915 1.00 75.38 384 THR A C 1
ATOM 2808 O O . THR A 1 384 ? 30.465 -32.611 -6.910 1.00 75.38 384 THR A O 1
ATOM 2811 N N . ARG A 1 385 ? 30.774 -32.314 -4.699 1.00 77.12 385 ARG A N 1
ATOM 2812 C CA . ARG A 1 385 ? 31.350 -33.647 -4.439 1.00 77.12 385 ARG A CA 1
ATOM 2813 C C . ARG A 1 385 ? 30.411 -34.782 -4.860 1.00 77.12 385 ARG A C 1
ATOM 2815 O O . ARG A 1 385 ? 30.858 -35.743 -5.476 1.00 77.12 385 ARG A O 1
ATOM 2822 N N . VAL A 1 386 ? 29.106 -34.656 -4.597 1.00 75.94 386 VAL A N 1
ATOM 2823 C CA . VAL A 1 386 ? 28.104 -35.624 -5.086 1.00 75.94 386 VAL A CA 1
ATOM 2824 C C . VAL A 1 386 ? 28.025 -35.600 -6.618 1.00 75.94 386 VAL A C 1
ATOM 2826 O O . VAL A 1 386 ? 28.018 -36.649 -7.251 1.00 75.94 386 VAL A O 1
ATOM 2829 N N . SER A 1 387 ? 28.033 -34.421 -7.245 1.00 74.94 387 SER A N 1
ATOM 2830 C CA . SER A 1 387 ? 27.993 -34.311 -8.716 1.00 74.94 387 SER A CA 1
ATOM 2831 C C . SER A 1 387 ? 29.225 -34.948 -9.381 1.00 74.94 387 SER A C 1
ATOM 2833 O O . SER A 1 387 ? 29.089 -35.608 -10.409 1.00 74.94 387 SER A O 1
ATOM 2835 N N . GLU A 1 388 ? 30.406 -34.797 -8.773 1.00 73.88 388 GLU A N 1
ATOM 2836 C CA . GLU A 1 388 ? 31.655 -35.445 -9.194 1.00 73.88 388 GLU A CA 1
ATOM 2837 C C . GLU A 1 388 ? 31.604 -36.965 -9.008 1.00 73.88 388 GLU A C 1
ATOM 2839 O O . GLU A 1 388 ? 32.005 -37.697 -9.913 1.00 73.88 388 GLU A O 1
ATOM 2844 N N . HIS A 1 389 ? 31.057 -37.442 -7.883 1.00 75.50 389 HIS A N 1
ATOM 2845 C CA . HIS A 1 389 ? 30.881 -38.870 -7.604 1.00 75.50 389 HIS A CA 1
ATOM 2846 C C . HIS A 1 389 ? 30.025 -39.569 -8.674 1.00 75.50 389 HIS A C 1
ATOM 2848 O O . HIS A 1 389 ? 30.328 -40.689 -9.073 1.00 75.50 389 HIS A O 1
ATOM 2854 N N . TYR A 1 390 ? 29.004 -38.881 -9.193 1.00 69.50 390 TYR A N 1
ATOM 2855 C CA . TYR A 1 390 ? 28.110 -39.390 -10.237 1.00 69.50 390 TYR A CA 1
ATOM 2856 C C . TYR A 1 390 ? 28.513 -39.011 -11.680 1.00 69.50 390 TYR A C 1
ATOM 2858 O O . TYR A 1 390 ? 27.791 -39.341 -12.621 1.00 69.50 390 TYR A O 1
ATOM 2866 N N . GLY A 1 391 ? 29.638 -38.315 -11.888 1.00 64.12 391 GLY A N 1
ATOM 2867 C CA . GLY A 1 391 ? 30.118 -37.925 -13.223 1.00 64.12 391 GLY A CA 1
ATOM 2868 C C . GLY A 1 391 ? 29.226 -36.920 -13.971 1.00 64.12 391 GLY A C 1
ATOM 2869 O O . GLY A 1 391 ? 29.231 -36.889 -15.203 1.00 64.12 391 GLY A O 1
ATOM 2870 N N . LEU A 1 392 ? 28.447 -36.109 -13.249 1.00 69.06 392 LEU A N 1
ATOM 2871 C CA . LEU A 1 392 ? 27.534 -35.119 -13.828 1.00 69.06 392 LEU A CA 1
ATOM 2872 C C . LEU A 1 392 ? 28.300 -33.865 -14.309 1.00 69.06 392 LEU A C 1
ATOM 2874 O O . LEU A 1 392 ? 29.299 -33.480 -13.694 1.00 69.06 392 LEU A O 1
ATOM 2878 N N . PRO A 1 393 ? 27.864 -33.199 -15.400 1.00 58.28 393 PRO A N 1
ATOM 2879 C CA . PRO A 1 393 ? 28.543 -32.012 -15.919 1.00 58.28 393 PRO A CA 1
ATOM 2880 C C . PRO A 1 393 ? 28.560 -30.857 -14.897 1.00 58.28 393 PRO A C 1
ATOM 2882 O O . PRO A 1 393 ? 27.629 -30.726 -14.097 1.00 58.28 393 PRO A O 1
ATOM 2885 N N . PRO A 1 394 ? 29.589 -29.984 -14.931 1.00 53.72 394 PRO A N 1
ATOM 2886 C CA . PRO A 1 394 ? 29.662 -28.822 -14.051 1.00 53.72 394 PRO A CA 1
ATOM 2887 C C . PRO A 1 394 ? 28.470 -27.884 -14.287 1.00 53.72 394 PRO A C 1
ATOM 2889 O O . PRO A 1 394 ? 28.030 -27.674 -15.417 1.00 53.72 394 PRO A O 1
ATOM 2892 N N . ARG A 1 395 ? 27.937 -27.352 -13.186 1.00 59.53 395 ARG A N 1
ATOM 2893 C CA . ARG A 1 395 ? 26.620 -26.701 -13.104 1.00 59.53 395 ARG A CA 1
ATOM 2894 C C . ARG A 1 395 ? 26.527 -25.400 -13.900 1.00 59.53 395 ARG A C 1
ATOM 2896 O O . ARG A 1 395 ? 27.487 -24.635 -13.970 1.00 59.53 395 ARG A O 1
ATOM 2903 N N . ASP A 1 396 ? 25.325 -25.117 -14.399 1.00 48.50 396 ASP A N 1
ATOM 2904 C CA . ASP A 1 396 ? 24.959 -23.818 -14.967 1.00 48.50 396 ASP A CA 1
ATOM 2905 C C . ASP A 1 396 ? 24.761 -22.776 -13.845 1.00 48.50 396 ASP A C 1
ATOM 2907 O O . ASP A 1 396 ? 24.296 -23.095 -12.748 1.00 48.50 396 ASP A O 1
ATOM 2911 N N . THR A 1 397 ? 25.112 -21.515 -14.094 1.00 40.81 397 THR A N 1
ATOM 2912 C CA . THR A 1 397 ? 25.267 -20.458 -13.067 1.00 40.81 397 THR A CA 1
ATOM 2913 C C . THR A 1 397 ? 23.955 -19.918 -12.465 1.00 40.81 397 THR A C 1
ATOM 2915 O O . THR A 1 397 ? 23.974 -18.923 -11.741 1.00 40.81 397 THR A O 1
ATOM 2918 N N . GLY A 1 398 ? 22.814 -20.566 -12.728 1.00 42.06 398 GLY A N 1
ATOM 2919 C CA . GLY A 1 398 ? 21.471 -20.160 -12.283 1.00 42.06 398 GLY A CA 1
ATOM 2920 C C . GLY A 1 398 ? 20.865 -20.966 -11.124 1.00 42.06 398 GLY A C 1
ATOM 2921 O O . GLY A 1 398 ? 19.705 -20.746 -10.784 1.00 42.06 398 GLY A O 1
ATOM 2922 N N . PHE A 1 399 ? 21.600 -21.906 -10.526 1.00 44.81 399 PHE A N 1
ATOM 2923 C CA . PHE A 1 399 ? 21.081 -22.783 -9.470 1.00 44.81 399 PHE A CA 1
ATOM 2924 C C . PHE A 1 399 ? 20.998 -22.076 -8.102 1.00 44.81 399 PHE A C 1
ATOM 2926 O O . PHE A 1 399 ? 22.002 -21.563 -7.606 1.00 44.81 399 PHE A O 1
ATOM 2933 N N . ARG A 1 400 ? 19.817 -22.065 -7.465 1.00 48.62 400 ARG A N 1
ATOM 2934 C CA . ARG A 1 400 ? 19.616 -21.533 -6.105 1.00 48.62 400 ARG A CA 1
ATOM 2935 C C . ARG A 1 400 ? 19.576 -22.679 -5.092 1.00 48.62 400 ARG A C 1
ATOM 2937 O O . ARG A 1 400 ? 18.716 -23.542 -5.183 1.00 48.62 400 ARG A O 1
ATOM 2944 N N . LEU A 1 401 ? 20.457 -22.643 -4.089 1.00 48.53 401 LEU A N 1
ATOM 2945 C CA . LEU A 1 401 ? 20.514 -23.642 -3.005 1.00 48.53 401 LEU A CA 1
ATOM 2946 C C . LEU A 1 401 ? 19.325 -23.599 -2.034 1.00 48.53 401 LEU A C 1
ATOM 2948 O O . LEU A 1 401 ? 19.139 -24.532 -1.265 1.00 48.53 401 LEU A O 1
ATOM 2952 N N . VAL A 1 402 ? 18.510 -22.542 -2.094 1.00 45.69 402 VAL A N 1
ATOM 2953 C CA . VAL A 1 402 ? 17.435 -22.253 -1.127 1.00 45.69 402 VAL A CA 1
ATOM 2954 C C . VAL A 1 402 ? 16.312 -23.304 -1.142 1.00 45.69 402 VAL A C 1
ATOM 2956 O O . VAL A 1 402 ? 15.549 -23.397 -0.191 1.00 45.69 402 VAL A O 1
ATOM 2959 N N . GLU A 1 403 ? 16.214 -24.129 -2.186 1.00 55.91 403 GLU A N 1
ATOM 2960 C CA . GLU A 1 403 ? 15.166 -25.156 -2.293 1.00 55.91 403 GLU A CA 1
ATOM 2961 C C . GLU A 1 403 ?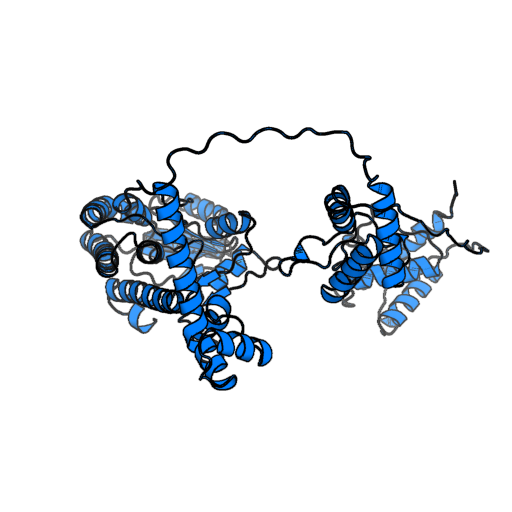 15.581 -26.535 -1.756 1.00 55.91 403 GLU A C 1
ATOM 2963 O O . GLU A 1 403 ? 14.742 -27.430 -1.691 1.00 55.91 403 GLU A O 1
ATOM 2968 N N . ILE A 1 404 ? 16.838 -26.720 -1.337 1.00 64.69 404 ILE A N 1
ATOM 2969 C CA . ILE A 1 404 ? 17.348 -28.004 -0.835 1.00 64.69 404 ILE A CA 1
ATOM 2970 C C . ILE A 1 404 ? 17.708 -27.866 0.646 1.00 64.69 404 ILE A C 1
ATOM 2972 O O . ILE A 1 404 ? 18.865 -27.880 1.032 1.00 64.69 404 ILE A O 1
ATOM 2976 N N . ASP A 1 405 ? 16.710 -27.686 1.497 1.00 67.38 405 ASP A N 1
ATOM 2977 C CA . ASP A 1 405 ? 16.898 -27.523 2.947 1.00 67.38 405 ASP A CA 1
ATOM 2978 C C . ASP A 1 405 ? 17.017 -28.853 3.705 1.00 67.38 405 ASP A C 1
ATOM 2980 O O . ASP A 1 405 ? 17.489 -28.861 4.835 1.00 67.38 405 ASP A O 1
ATOM 2984 N N . THR A 1 406 ? 16.621 -29.968 3.090 1.00 79.81 406 THR A N 1
ATOM 2985 C CA . THR A 1 406 ? 16.515 -31.289 3.723 1.00 79.81 406 THR A CA 1
ATOM 2986 C C . THR A 1 406 ? 17.262 -32.354 2.941 1.00 79.81 406 THR A C 1
ATOM 2988 O O . THR A 1 406 ? 17.404 -32.259 1.716 1.00 79.81 406 THR A O 1
ATOM 2991 N N . MET A 1 407 ? 17.702 -33.409 3.631 1.00 77.31 407 MET A N 1
ATOM 2992 C CA . MET A 1 407 ? 18.382 -34.535 2.986 1.00 77.31 407 MET A CA 1
ATOM 2993 C C . MET A 1 407 ? 17.498 -35.203 1.920 1.00 77.31 407 MET A C 1
ATOM 2995 O O . MET A 1 407 ? 17.976 -35.474 0.819 1.00 77.31 407 MET A O 1
ATOM 2999 N N . ALA A 1 408 ? 16.193 -35.371 2.169 1.00 78.12 408 ALA A N 1
ATOM 3000 C CA . ALA A 1 408 ? 15.247 -35.900 1.181 1.00 78.12 408 ALA A CA 1
ATOM 3001 C C . ALA A 1 408 ? 15.248 -35.097 -0.127 1.00 78.12 408 ALA A C 1
ATOM 3003 O O . ALA A 1 408 ? 15.283 -35.682 -1.209 1.00 78.12 408 ALA A O 1
ATOM 3004 N N . LYS A 1 409 ? 15.284 -33.761 -0.042 1.00 77.25 409 LYS A N 1
ATOM 3005 C CA . LYS A 1 409 ? 15.325 -32.894 -1.227 1.00 77.25 409 LYS A CA 1
ATOM 3006 C C . LYS A 1 409 ? 16.653 -32.997 -1.976 1.00 77.25 409 LYS A C 1
ATOM 3008 O O . LYS A 1 409 ? 16.653 -32.880 -3.200 1.00 77.25 409 LYS A O 1
ATOM 3013 N N . VAL A 1 410 ? 17.772 -33.255 -1.286 1.00 77.12 410 VAL A N 1
ATOM 3014 C CA . VAL A 1 410 ? 19.064 -33.541 -1.944 1.00 77.12 410 VAL A CA 1
ATOM 3015 C C . VAL A 1 410 ? 18.949 -34.834 -2.754 1.00 77.12 410 VAL A C 1
ATOM 3017 O O . VAL A 1 410 ? 19.318 -34.867 -3.927 1.00 77.12 410 VAL A O 1
ATOM 3020 N N . VAL A 1 411 ? 18.404 -35.888 -2.145 1.00 78.69 411 VAL A N 1
ATOM 3021 C CA . VAL A 1 411 ? 18.228 -37.200 -2.782 1.00 78.69 411 VAL A CA 1
ATOM 3022 C C . VAL A 1 411 ? 17.298 -37.104 -3.988 1.00 78.69 411 VAL A C 1
ATOM 3024 O O . VAL A 1 411 ? 17.666 -37.541 -5.079 1.00 78.69 411 VAL A O 1
ATOM 3027 N N . ASP A 1 412 ? 16.132 -36.478 -3.829 1.00 76.88 412 ASP A N 1
ATOM 3028 C CA . ASP A 1 412 ? 15.155 -36.303 -4.907 1.00 76.88 412 ASP A CA 1
ATOM 3029 C C . ASP A 1 412 ? 15.732 -35.490 -6.070 1.00 76.88 412 ASP A C 1
ATOM 3031 O O . ASP A 1 412 ? 15.514 -35.828 -7.237 1.00 76.88 412 ASP A O 1
ATOM 3035 N N . PHE A 1 413 ? 16.535 -34.467 -5.765 1.00 75.56 413 PHE A N 1
ATOM 3036 C CA . PHE A 1 413 ? 17.237 -33.676 -6.768 1.00 75.56 413 PHE A CA 1
ATOM 3037 C C . PHE A 1 413 ? 18.195 -34.532 -7.608 1.00 75.56 413 PHE A C 1
ATOM 3039 O O . PHE A 1 413 ? 18.174 -34.450 -8.837 1.00 75.56 413 PHE A O 1
ATOM 3046 N N . PHE A 1 414 ? 19.026 -35.375 -6.992 1.00 71.94 414 PHE A N 1
ATOM 3047 C CA . PHE A 1 414 ? 19.964 -36.207 -7.753 1.00 71.94 414 PHE A CA 1
ATOM 3048 C C . PHE A 1 414 ? 19.274 -37.361 -8.481 1.00 71.94 414 PHE A C 1
ATOM 3050 O O . PHE A 1 414 ? 19.625 -37.635 -9.627 1.00 71.94 414 PHE A O 1
ATOM 3057 N N . VAL A 1 415 ? 18.242 -37.975 -7.898 1.00 75.19 415 VAL A N 1
ATOM 3058 C CA . VAL A 1 415 ? 17.430 -38.996 -8.582 1.00 75.19 415 VAL A CA 1
ATOM 3059 C C . VAL A 1 415 ? 16.770 -38.428 -9.843 1.00 75.19 415 VAL A C 1
ATOM 3061 O O . VAL A 1 415 ? 16.788 -39.083 -10.886 1.00 75.19 415 VAL A O 1
ATOM 3064 N N . ALA A 1 416 ? 16.262 -37.192 -9.790 1.00 69.00 416 ALA A N 1
ATOM 3065 C CA . ALA A 1 416 ? 15.673 -36.519 -10.948 1.00 69.00 416 ALA A CA 1
ATOM 3066 C C . ALA A 1 416 ? 16.694 -36.213 -12.062 1.00 69.00 416 ALA A C 1
ATOM 3068 O O . ALA A 1 416 ? 16.337 -36.242 -13.238 1.00 69.00 416 ALA A O 1
ATOM 3069 N N . ASN A 1 417 ? 17.960 -35.957 -11.712 1.00 66.19 417 ASN A N 1
ATOM 3070 C CA . ASN A 1 417 ? 19.017 -35.594 -12.667 1.00 66.19 417 ASN A CA 1
ATOM 3071 C C . ASN A 1 417 ? 19.846 -36.793 -13.179 1.00 66.19 417 ASN A C 1
ATOM 3073 O O . ASN A 1 417 ? 20.467 -36.707 -14.237 1.00 66.19 417 ASN A O 1
ATOM 3077 N N . LEU A 1 418 ? 19.841 -37.929 -12.474 1.00 65.69 418 LEU A N 1
ATOM 3078 C CA . LEU A 1 418 ? 20.541 -39.157 -12.878 1.00 65.69 418 LEU A CA 1
ATOM 3079 C C . LEU A 1 418 ? 19.833 -39.931 -14.002 1.00 65.69 418 LEU A C 1
ATOM 3081 O O . LEU A 1 418 ? 20.484 -40.698 -14.719 1.00 65.69 418 LEU A O 1
ATOM 3085 N N . GLY A 1 419 ? 18.527 -39.706 -14.206 1.00 54.25 419 GLY A N 1
ATOM 3086 C CA . GLY A 1 419 ? 17.719 -40.378 -15.238 1.00 54.25 419 GLY A CA 1
ATOM 3087 C C . GLY A 1 419 ? 18.258 -40.227 -16.671 1.00 54.25 419 GLY A C 1
ATOM 3088 O O . GLY A 1 419 ? 18.062 -41.109 -17.521 1.00 54.25 419 GLY A O 1
ATOM 3089 N N . ASP A 1 420 ? 19.039 -39.175 -16.923 1.00 48.50 420 ASP A N 1
ATOM 3090 C CA . ASP A 1 420 ? 19.576 -38.874 -18.248 1.00 48.50 420 ASP A CA 1
ATOM 3091 C C . ASP A 1 420 ? 21.022 -39.349 -18.486 1.00 48.50 420 ASP A C 1
ATOM 3093 O O . ASP A 1 420 ? 21.415 -39.455 -19.650 1.00 48.50 420 ASP A O 1
ATOM 3097 N N . GLY A 1 421 ? 21.785 -39.781 -17.468 1.00 49.44 421 GLY A N 1
ATOM 3098 C CA . GLY A 1 421 ? 23.231 -40.010 -17.648 1.00 49.44 421 GLY A CA 1
ATOM 3099 C C . GLY A 1 421 ? 23.986 -40.893 -16.645 1.00 49.44 421 GLY A C 1
ATOM 3100 O O . GLY A 1 421 ? 25.177 -40.671 -16.471 1.00 49.44 421 GLY A O 1
ATOM 3101 N N . ALA A 1 422 ? 23.364 -41.874 -15.987 1.00 41.62 422 ALA A N 1
ATOM 3102 C CA . ALA A 1 422 ? 24.073 -42.688 -14.989 1.00 41.62 422 ALA A CA 1
ATOM 3103 C C . ALA A 1 422 ? 25.099 -43.686 -15.586 1.00 41.62 422 ALA A C 1
ATOM 3105 O O . ALA A 1 422 ? 24.750 -44.529 -16.418 1.00 41.62 422 ALA A O 1
ATOM 3106 N N . ALA A 1 423 ? 26.346 -43.618 -15.104 1.00 41.12 423 ALA A N 1
ATOM 3107 C CA . ALA A 1 423 ? 27.305 -44.728 -15.090 1.00 41.12 423 ALA A CA 1
ATOM 3108 C C . ALA A 1 423 ? 27.147 -45.532 -13.777 1.00 41.12 423 ALA A C 1
ATOM 3110 O O . ALA A 1 423 ? 26.671 -44.988 -12.783 1.00 41.12 423 ALA A O 1
ATOM 3111 N N . GLU A 1 424 ? 27.491 -46.825 -13.797 1.00 39.91 424 GLU A N 1
ATOM 3112 C CA . GLU A 1 424 ? 27.299 -47.781 -12.687 1.00 39.91 424 GLU A CA 1
ATOM 3113 C C . GLU A 1 424 ? 27.941 -47.329 -11.359 1.00 39.91 424 GLU A C 1
ATOM 3115 O O . GLU A 1 424 ? 29.061 -46.821 -11.342 1.00 39.91 424 GLU A O 1
ATOM 3120 N N . LEU A 1 425 ? 27.217 -47.549 -10.253 1.00 36.34 425 LEU A N 1
ATOM 3121 C CA . LEU A 1 425 ? 27.605 -47.197 -8.883 1.00 36.34 425 LEU A CA 1
ATOM 3122 C C . LEU A 1 425 ? 28.429 -48.309 -8.221 1.00 36.34 425 LEU A C 1
ATOM 3124 O O . LEU A 1 425 ? 28.021 -49.470 -8.251 1.00 36.34 425 LEU A O 1
ATOM 3128 N N . ASP A 1 426 ? 29.532 -47.934 -7.569 1.00 31.19 426 ASP A N 1
ATOM 3129 C CA . ASP A 1 426 ? 30.351 -48.802 -6.712 1.00 31.19 426 ASP A CA 1
ATOM 3130 C C . ASP A 1 426 ? 30.277 -48.285 -5.261 1.00 31.19 426 ASP A C 1
ATOM 3132 O O . ASP A 1 426 ? 30.561 -47.114 -5.001 1.00 31.19 426 ASP A O 1
ATOM 3136 N N . VAL A 1 427 ? 29.845 -49.136 -4.323 1.00 30.31 427 VAL A N 1
ATOM 3137 C CA . VAL A 1 427 ? 29.578 -48.779 -2.913 1.00 30.31 427 VAL A CA 1
ATOM 3138 C C . VAL A 1 427 ? 30.684 -49.353 -2.009 1.00 30.31 427 VAL A C 1
ATOM 3140 O O . VAL A 1 427 ? 30.893 -50.569 -2.024 1.00 30.31 427 VAL A O 1
ATOM 3143 N N . PRO A 1 428 ? 31.380 -48.548 -1.180 1.00 27.05 428 PRO A N 1
ATOM 3144 C CA . PRO A 1 428 ? 32.340 -49.060 -0.196 1.00 27.05 428 PRO A CA 1
ATOM 3145 C C . PRO A 1 428 ? 31.655 -49.616 1.069 1.00 27.05 428 PRO A C 1
ATOM 3147 O O . PRO A 1 428 ? 30.734 -49.004 1.597 1.00 27.05 428 PRO A O 1
ATOM 3150 N N . GLN A 1 429 ? 32.134 -50.757 1.582 1.00 26.42 429 GLN A N 1
ATOM 3151 C CA . GLN A 1 429 ? 31.597 -51.453 2.767 1.00 26.42 429 GLN A CA 1
ATOM 3152 C C . GLN A 1 429 ? 32.101 -50.917 4.129 1.00 26.42 429 GLN A C 1
ATOM 3154 O O . GLN A 1 429 ? 33.268 -50.544 4.272 1.00 26.42 429 GLN A O 1
ATOM 3159 N N . GLU A 1 430 ? 31.209 -51.005 5.128 1.00 27.52 430 GLU A N 1
ATOM 3160 C CA . GLU A 1 430 ? 31.330 -50.700 6.569 1.00 27.52 430 GLU A CA 1
ATOM 3161 C C . GLU A 1 430 ? 32.553 -51.281 7.310 1.00 27.52 430 GLU A C 1
ATOM 3163 O O . GLU A 1 430 ? 33.063 -52.364 7.000 1.00 27.52 430 GLU A O 1
ATOM 3168 N N . LYS A 1 431 ? 32.935 -50.615 8.415 1.00 24.28 431 LYS A N 1
ATOM 3169 C CA . LYS A 1 431 ? 33.748 -51.202 9.494 1.00 24.28 431 LYS A CA 1
ATOM 3170 C C . LYS A 1 431 ? 33.095 -51.048 10.870 1.00 24.28 431 LYS A C 1
ATOM 3172 O O . LYS A 1 431 ? 32.654 -49.980 11.266 1.00 24.28 431 LYS A O 1
ATOM 3177 N N . THR A 1 432 ? 33.119 -52.175 11.568 1.00 23.20 432 THR A N 1
ATOM 3178 C CA . THR A 1 432 ? 32.434 -52.591 12.796 1.00 23.20 432 THR A CA 1
ATOM 3179 C C . THR A 1 432 ? 32.855 -51.843 14.072 1.00 23.20 432 THR A C 1
ATOM 3181 O O . THR A 1 432 ? 34.041 -51.584 14.284 1.00 23.20 432 THR A O 1
ATOM 3184 N N . ALA A 1 433 ? 31.882 -51.586 14.955 1.00 26.91 433 ALA A N 1
ATOM 3185 C CA . ALA A 1 433 ? 32.046 -51.064 16.316 1.00 26.91 433 ALA A CA 1
ATOM 3186 C C . ALA A 1 433 ? 32.596 -52.111 17.315 1.00 26.91 433 ALA A C 1
ATOM 3188 O O . ALA A 1 433 ? 32.500 -53.317 17.093 1.00 26.91 433 ALA A O 1
ATOM 3189 N N . THR A 1 434 ? 33.167 -51.641 18.434 1.00 24.27 434 THR A N 1
ATOM 3190 C CA . THR A 1 434 ? 33.678 -52.469 19.551 1.00 24.27 434 THR A CA 1
ATOM 3191 C C . THR A 1 434 ? 32.921 -52.137 20.845 1.00 24.27 434 THR A C 1
ATOM 3193 O O . THR A 1 434 ? 32.583 -50.980 21.074 1.00 24.27 434 THR A O 1
ATOM 3196 N N . GLU A 1 435 ? 32.659 -53.149 21.674 1.00 28.56 435 GLU A N 1
ATOM 3197 C CA . GLU A 1 435 ? 31.649 -53.186 22.749 1.00 28.56 435 GLU A CA 1
ATOM 3198 C C . GLU A 1 435 ? 32.256 -53.318 24.177 1.00 28.56 435 GLU A C 1
ATOM 3200 O O . GLU A 1 435 ? 33.395 -53.780 24.293 1.00 28.56 435 GLU A O 1
ATOM 3205 N N . LEU A 1 436 ? 31.424 -53.044 25.217 1.00 27.25 436 LEU A N 1
ATOM 3206 C CA . LEU A 1 436 ? 31.445 -53.437 26.668 1.00 27.25 436 LEU A CA 1
ATOM 3207 C C . LEU A 1 436 ? 31.887 -52.382 27.727 1.00 27.25 436 LEU A C 1
ATOM 3209 O O . LEU A 1 436 ? 32.785 -51.594 27.440 1.00 27.25 436 LEU A O 1
ATOM 3213 N N . PRO A 1 437 ? 31.465 -52.486 29.024 1.00 38.22 437 PRO A N 1
ATOM 3214 C CA . PRO A 1 437 ? 30.205 -52.996 29.624 1.00 38.22 437 PRO A CA 1
ATOM 3215 C C . PRO A 1 437 ? 29.599 -52.108 30.762 1.00 38.22 437 PRO A C 1
ATOM 3217 O O . PRO A 1 437 ? 30.274 -51.261 31.343 1.00 38.22 437 PRO A O 1
ATOM 3220 N N . ALA A 1 438 ? 28.330 -52.364 31.125 1.00 31.06 438 ALA A N 1
ATOM 3221 C CA . ALA A 1 438 ? 27.529 -51.648 32.135 1.00 31.06 438 ALA A CA 1
ATOM 3222 C C . ALA A 1 438 ? 27.455 -52.346 33.517 1.00 31.06 438 ALA A C 1
ATOM 3224 O O . ALA A 1 438 ? 27.387 -53.573 33.592 1.00 31.06 438 ALA A O 1
ATOM 3225 N N . GLU A 1 439 ? 27.362 -51.556 34.596 1.00 31.48 439 GLU A N 1
ATOM 3226 C CA . GLU A 1 439 ? 27.052 -51.991 35.971 1.00 31.48 439 GLU A CA 1
ATOM 3227 C C . GLU A 1 439 ? 25.979 -51.038 36.556 1.00 31.48 439 GLU A C 1
ATOM 3229 O O . GLU A 1 439 ? 26.209 -49.836 36.673 1.00 31.48 439 GLU A O 1
ATOM 3234 N N . GLN A 1 440 ? 24.768 -51.539 36.843 1.00 37.69 440 GLN A N 1
ATOM 3235 C CA . GLN A 1 440 ? 23.616 -50.731 37.285 1.00 37.69 440 GLN A CA 1
ATOM 3236 C C . GLN A 1 440 ? 23.608 -50.540 38.813 1.00 37.69 440 GLN A C 1
ATOM 3238 O O . GLN A 1 440 ? 23.363 -51.485 39.565 1.00 37.69 440 GLN A O 1
ATOM 3243 N N . ALA A 1 441 ? 23.838 -49.304 39.269 1.00 44.16 441 ALA A N 1
ATOM 3244 C CA . ALA A 1 441 ? 23.631 -48.865 40.651 1.00 44.16 441 ALA A CA 1
ATOM 3245 C C . ALA A 1 441 ? 22.182 -48.377 40.866 1.00 44.16 441 ALA A C 1
ATOM 3247 O O . ALA A 1 441 ? 21.559 -47.842 39.952 1.00 44.16 441 ALA A O 1
ATOM 3248 N N . ALA A 1 442 ? 21.640 -48.556 42.076 1.00 53.06 442 ALA A N 1
ATOM 3249 C CA . ALA A 1 442 ? 20.305 -48.077 42.440 1.00 53.06 442 ALA A CA 1
ATOM 3250 C C . ALA A 1 442 ? 20.212 -46.542 42.323 1.00 53.06 442 ALA A C 1
ATOM 3252 O O . ALA A 1 442 ? 21.082 -45.829 42.820 1.00 53.06 442 ALA A O 1
ATOM 3253 N N . VAL A 1 443 ? 19.160 -46.044 41.669 1.00 64.88 443 VAL A N 1
ATOM 3254 C CA . VAL A 1 443 ? 18.981 -44.619 41.350 1.00 64.88 443 VAL A CA 1
ATOM 3255 C C . VAL A 1 443 ? 18.558 -43.853 42.606 1.00 64.88 443 VAL A C 1
ATOM 3257 O O . VAL A 1 443 ? 17.413 -43.932 43.041 1.00 64.88 443 VAL A O 1
ATOM 3260 N N . GLU A 1 444 ? 19.478 -43.108 43.217 1.00 77.44 444 GLU A N 1
ATOM 3261 C CA . GLU A 1 444 ? 19.168 -42.204 44.329 1.00 77.44 444 GLU A CA 1
ATOM 3262 C C . GLU A 1 444 ? 18.906 -40.791 43.783 1.00 77.44 444 GLU A C 1
ATOM 3264 O O . GLU A 1 444 ? 19.819 -40.145 43.269 1.00 77.44 444 GLU A O 1
ATOM 3269 N N . ARG A 1 445 ? 17.665 -40.283 43.899 1.00 83.50 445 ARG A N 1
ATOM 3270 C CA . ARG A 1 445 ? 17.262 -38.959 43.365 1.00 83.50 445 ARG A CA 1
ATOM 3271 C C . ARG A 1 445 ? 18.207 -37.825 43.777 1.00 83.50 445 ARG A C 1
ATOM 3273 O O . ARG A 1 445 ? 18.466 -36.941 42.969 1.00 83.50 445 ARG A O 1
ATOM 3280 N N . GLY A 1 446 ? 18.726 -37.854 45.008 1.00 79.12 446 GLY A N 1
ATOM 3281 C CA . GLY A 1 446 ? 19.694 -36.863 45.494 1.00 79.12 446 GLY A CA 1
ATOM 3282 C C . GLY A 1 446 ? 21.005 -36.875 44.702 1.00 79.12 446 GLY A C 1
ATOM 3283 O O . GLY A 1 446 ? 21.456 -35.827 44.256 1.00 79.12 446 GLY A O 1
ATOM 3284 N N . ALA A 1 447 ? 21.553 -38.062 44.428 1.00 79.00 447 ALA A N 1
ATOM 3285 C CA . ALA A 1 447 ? 22.763 -38.209 43.619 1.00 79.00 447 ALA A CA 1
ATOM 3286 C C . ALA A 1 447 ? 22.536 -37.781 42.159 1.00 79.00 447 ALA A C 1
ATOM 3288 O O . ALA A 1 447 ? 23.405 -37.153 41.555 1.00 79.00 447 ALA A O 1
ATOM 3289 N N . VAL A 1 448 ? 21.346 -38.061 41.609 1.00 81.88 448 VAL A N 1
ATOM 3290 C CA . VAL A 1 448 ? 20.970 -37.605 40.261 1.00 81.88 448 VAL A CA 1
ATOM 3291 C C . VAL A 1 448 ? 20.865 -36.082 40.200 1.00 81.88 448 VAL A C 1
ATOM 3293 O O . VAL A 1 448 ? 21.370 -35.473 39.256 1.00 81.88 448 VAL A O 1
ATOM 3296 N N . ALA A 1 449 ? 20.274 -35.461 41.223 1.00 84.25 449 ALA A N 1
ATOM 3297 C CA . ALA A 1 449 ? 20.177 -34.011 41.329 1.00 84.25 449 ALA A CA 1
ATOM 3298 C C . ALA A 1 449 ? 21.555 -33.339 41.395 1.00 84.25 449 ALA A C 1
ATOM 3300 O O . ALA A 1 449 ? 21.786 -32.366 40.679 1.00 84.25 449 ALA A O 1
ATOM 3301 N N . ASP A 1 450 ? 22.476 -33.873 42.201 1.00 83.06 450 ASP A N 1
ATOM 3302 C CA . ASP A 1 450 ? 23.826 -33.320 42.351 1.00 83.06 450 ASP A CA 1
ATOM 3303 C C . ASP A 1 450 ? 24.648 -33.456 41.057 1.00 83.06 450 ASP A C 1
ATOM 3305 O O . ASP A 1 450 ? 25.318 -32.512 40.637 1.00 83.06 450 ASP A O 1
ATOM 3309 N N . ALA A 1 451 ? 24.541 -34.589 40.358 1.00 84.69 451 ALA A N 1
ATOM 3310 C CA . ALA A 1 451 ? 25.218 -34.790 39.078 1.00 84.69 451 ALA A CA 1
ATOM 3311 C C . ALA A 1 451 ? 24.685 -33.858 37.977 1.00 84.69 451 ALA A C 1
ATOM 3313 O O . ALA A 1 451 ? 25.469 -33.235 37.260 1.00 84.69 451 ALA A O 1
ATOM 3314 N N . ILE A 1 452 ? 23.358 -33.717 37.859 1.00 86.62 452 ILE A N 1
ATOM 3315 C CA . ILE A 1 452 ? 22.738 -32.800 36.888 1.00 86.62 452 ILE A CA 1
ATOM 3316 C C . ILE A 1 452 ? 23.150 -31.362 37.189 1.00 86.62 452 ILE A C 1
ATOM 3318 O O . ILE A 1 452 ? 23.530 -30.630 36.274 1.00 86.62 452 ILE A O 1
ATOM 3322 N N . ARG A 1 453 ? 23.146 -30.976 38.469 1.00 88.38 453 ARG A N 1
ATOM 3323 C CA . ARG A 1 453 ? 23.604 -29.663 38.919 1.00 88.38 453 ARG A CA 1
ATOM 3324 C C . ARG A 1 453 ? 25.033 -29.384 38.478 1.00 88.38 453 ARG A C 1
ATOM 3326 O O . ARG A 1 453 ? 25.284 -28.334 37.894 1.00 88.38 453 ARG A O 1
ATOM 3333 N N . SER A 1 454 ? 25.941 -30.329 38.702 1.00 84.94 454 SER A N 1
ATOM 3334 C CA . SER A 1 454 ? 27.349 -30.173 38.340 1.00 84.94 454 SER A CA 1
ATOM 3335 C C . SER A 1 454 ? 27.550 -30.080 36.821 1.00 84.94 454 SER A C 1
ATOM 3337 O O . SER A 1 454 ? 28.284 -29.219 36.339 1.00 84.94 454 SER A O 1
ATOM 3339 N N . ILE A 1 455 ? 26.825 -30.889 36.036 1.00 84.31 455 ILE A N 1
ATOM 3340 C CA . ILE A 1 455 ? 26.859 -30.840 34.563 1.00 84.31 455 ILE A CA 1
ATOM 3341 C C . ILE A 1 455 ? 26.357 -29.488 34.045 1.00 84.31 455 ILE A C 1
ATOM 3343 O O . ILE A 1 455 ? 26.985 -28.896 33.166 1.00 84.31 455 ILE A O 1
ATOM 3347 N N . TYR A 1 456 ? 25.245 -28.987 34.588 1.00 87.06 456 TYR A N 1
ATOM 3348 C CA . TYR A 1 456 ? 24.664 -27.706 34.183 1.00 87.06 456 TYR A CA 1
ATOM 3349 C C . TYR A 1 456 ? 25.553 -26.529 34.598 1.00 87.06 456 TYR A C 1
ATOM 3351 O O . TYR A 1 456 ? 25.803 -25.643 33.782 1.00 87.06 456 TYR A O 1
ATOM 3359 N N . ALA A 1 457 ? 26.091 -26.550 35.817 1.00 85.25 457 ALA A N 1
ATOM 3360 C CA . ALA A 1 457 ? 27.025 -25.546 36.316 1.00 85.25 457 ALA A CA 1
ATOM 3361 C C . ALA A 1 457 ? 28.301 -25.476 35.475 1.00 85.25 457 ALA A C 1
ATOM 3363 O O . ALA A 1 457 ? 28.687 -24.397 35.028 1.00 85.25 457 ALA A O 1
ATOM 3364 N N . ALA A 1 458 ? 28.906 -26.625 35.170 1.00 84.31 458 ALA A N 1
ATOM 3365 C CA . ALA A 1 458 ? 30.098 -26.691 34.332 1.00 84.31 458 ALA A CA 1
ATOM 3366 C C . ALA A 1 458 ? 29.830 -26.223 32.894 1.00 84.31 458 ALA A C 1
ATOM 3368 O O . ALA A 1 458 ? 30.655 -25.535 32.301 1.00 84.31 458 ALA A O 1
ATOM 3369 N N . ALA A 1 459 ? 28.683 -26.587 32.321 1.00 82.50 459 ALA A N 1
ATOM 3370 C CA . ALA A 1 459 ? 28.352 -26.262 30.937 1.00 82.50 459 ALA A CA 1
ATOM 3371 C C . ALA A 1 459 ? 27.900 -24.808 30.724 1.00 82.50 459 ALA A C 1
ATOM 3373 O O . ALA A 1 459 ? 27.994 -24.311 29.599 1.00 82.50 459 ALA A O 1
ATOM 3374 N N . LEU A 1 460 ? 27.390 -24.155 31.770 1.00 83.75 460 LEU A N 1
ATOM 3375 C CA . LEU A 1 460 ? 26.948 -22.758 31.745 1.00 83.75 460 LEU A CA 1
ATOM 3376 C C . LEU A 1 460 ? 27.924 -21.804 32.446 1.00 83.75 460 LEU A C 1
ATOM 3378 O O . LEU A 1 460 ? 27.681 -20.602 32.472 1.00 83.75 460 LEU A O 1
ATOM 3382 N N . GLU A 1 461 ? 29.015 -22.331 33.005 1.00 85.81 461 GLU A N 1
ATOM 3383 C CA . GLU A 1 461 ? 30.017 -21.582 33.774 1.00 85.81 461 GLU A CA 1
ATOM 3384 C C . GLU A 1 461 ? 29.418 -20.791 34.958 1.00 85.81 461 GLU A C 1
ATOM 3386 O O . GLU A 1 461 ? 29.940 -19.752 35.370 1.00 85.81 461 GLU A O 1
ATOM 3391 N N . TYR A 1 462 ? 28.328 -21.303 35.539 1.00 84.69 462 TYR A N 1
ATOM 3392 C CA . TYR A 1 462 ? 27.707 -20.755 36.745 1.00 84.69 462 TYR A CA 1
ATOM 3393 C C . TYR A 1 462 ? 28.139 -21.535 37.994 1.00 84.69 462 TYR A C 1
ATOM 3395 O O . TYR A 1 462 ? 28.397 -22.735 37.908 1.00 84.69 462 TYR A O 1
ATOM 3403 N N . PRO A 1 463 ? 28.182 -20.894 39.176 1.00 81.75 463 PRO A N 1
ATOM 3404 C CA . PRO A 1 463 ? 28.341 -21.608 40.441 1.00 81.75 463 PRO A CA 1
ATOM 3405 C C . PRO A 1 463 ? 27.199 -22.616 40.661 1.00 81.75 463 PRO A C 1
ATOM 3407 O O . PRO A 1 463 ? 26.047 -22.331 40.323 1.00 81.75 463 PRO A O 1
ATOM 3410 N N . GLU A 1 464 ? 27.492 -23.780 41.252 1.00 86.06 464 GLU A N 1
ATOM 3411 C CA . GLU A 1 464 ? 26.481 -24.820 41.512 1.00 86.06 464 GLU A CA 1
ATOM 3412 C C . GLU A 1 464 ? 25.338 -24.306 42.407 1.00 86.06 464 GLU A C 1
ATOM 3414 O O . GLU A 1 464 ? 24.204 -24.766 42.292 1.00 86.06 464 GLU A O 1
ATOM 3419 N N . GLU A 1 465 ? 25.596 -23.305 43.253 1.00 82.56 465 GLU A N 1
ATOM 3420 C CA . GLU A 1 465 ? 24.620 -22.715 44.173 1.00 82.56 465 GLU A CA 1
ATOM 3421 C C . GLU A 1 465 ? 23.464 -21.984 43.473 1.00 82.56 465 GLU A C 1
ATOM 3423 O O . GLU A 1 465 ? 22.434 -21.747 44.102 1.00 82.56 465 GLU A O 1
ATOM 3428 N N . VAL A 1 466 ? 23.614 -21.626 42.192 1.00 83.06 466 VAL A N 1
ATOM 3429 C CA . VAL A 1 466 ? 22.563 -20.950 41.408 1.00 83.06 466 VAL A CA 1
ATOM 3430 C C . VAL A 1 466 ? 21.482 -21.941 40.945 1.00 83.06 466 VAL A C 1
ATOM 3432 O O . VAL A 1 466 ? 20.353 -21.556 40.660 1.00 83.06 466 VAL A O 1
ATOM 3435 N N . PHE A 1 467 ? 21.789 -23.238 40.914 1.00 85.75 467 PHE A N 1
ATOM 3436 C CA . PHE A 1 467 ? 20.892 -24.281 40.419 1.00 85.75 467 PHE A CA 1
ATOM 3437 C C . PHE A 1 467 ? 20.066 -24.903 41.552 1.00 85.75 467 PHE A C 1
ATOM 3439 O O . PHE A 1 467 ? 20.230 -26.078 41.902 1.00 85.75 467 PHE A O 1
ATOM 3446 N N . THR A 1 468 ? 19.178 -24.104 42.147 1.00 85.38 468 THR A N 1
ATOM 3447 C CA . THR A 1 468 ? 18.185 -24.593 43.115 1.00 85.38 468 THR A CA 1
ATOM 3448 C C . THR A 1 468 ? 17.076 -25.376 42.407 1.00 85.38 468 THR A C 1
ATOM 3450 O O . THR A 1 468 ? 16.879 -25.244 41.204 1.00 85.38 468 THR A O 1
ATOM 3453 N N . GLU A 1 469 ? 16.339 -26.228 43.125 1.00 79.19 469 GLU A N 1
ATOM 3454 C CA . GLU A 1 469 ? 15.292 -27.069 42.515 1.00 79.19 469 GLU A CA 1
ATOM 3455 C C . GLU A 1 469 ? 14.172 -26.252 41.834 1.00 79.19 469 GLU A C 1
ATOM 3457 O O . GLU A 1 469 ? 13.592 -26.692 40.840 1.00 79.19 469 GLU A O 1
ATOM 3462 N N . ASP A 1 470 ? 13.887 -25.059 42.350 1.00 82.69 470 ASP A N 1
ATOM 3463 C CA . ASP A 1 470 ? 12.845 -24.141 41.894 1.00 82.69 470 ASP A CA 1
ATOM 3464 C C . ASP A 1 470 ? 13.304 -23.134 40.828 1.00 82.69 470 ASP A C 1
ATOM 3466 O O . ASP A 1 470 ? 12.457 -22.423 40.287 1.00 82.69 470 ASP A O 1
ATOM 3470 N N . VAL A 1 471 ? 14.600 -23.100 40.488 1.00 81.25 471 VAL A N 1
ATOM 3471 C CA . VAL A 1 471 ? 15.133 -22.157 39.496 1.00 81.25 471 VAL A CA 1
ATOM 3472 C C . VAL A 1 471 ? 14.493 -22.387 38.126 1.00 81.25 471 VAL A C 1
ATOM 3474 O O . VAL A 1 471 ? 14.397 -23.525 37.647 1.00 81.25 471 VAL A O 1
ATOM 3477 N N . LEU A 1 472 ? 14.072 -21.299 37.479 1.00 78.62 472 LEU A N 1
ATOM 3478 C CA . LEU A 1 472 ? 13.527 -21.338 36.121 1.00 78.62 472 LEU A CA 1
ATOM 3479 C C . LEU A 1 472 ? 14.659 -21.255 35.092 1.00 78.62 472 LEU A C 1
ATOM 3481 O O . LEU A 1 472 ? 15.372 -20.254 35.011 1.00 78.62 472 LEU A O 1
ATOM 3485 N N . LEU A 1 473 ? 14.797 -22.292 34.266 1.00 80.44 473 LEU A N 1
ATOM 3486 C CA . LEU A 1 473 ? 15.923 -22.444 33.340 1.00 80.44 473 LEU A CA 1
ATOM 3487 C C . LEU A 1 473 ? 16.006 -21.287 32.333 1.00 80.44 473 LEU A C 1
ATOM 3489 O O . LEU A 1 473 ? 17.061 -20.681 32.173 1.00 80.44 473 LEU A O 1
ATOM 3493 N N . GLU A 1 474 ? 14.892 -20.921 31.703 1.00 78.62 474 GLU A N 1
ATOM 3494 C CA . GLU A 1 474 ? 14.867 -19.822 30.731 1.00 78.62 474 GLU A CA 1
ATOM 3495 C C . GLU A 1 474 ? 14.800 -18.451 31.421 1.00 78.62 474 GLU A C 1
ATOM 3497 O O . GLU A 1 474 ? 15.565 -17.542 31.098 1.00 78.62 474 GLU A O 1
ATOM 3502 N N . ALA A 1 475 ? 13.900 -18.297 32.397 1.00 72.88 475 ALA A N 1
ATOM 3503 C CA . ALA A 1 475 ? 13.584 -16.991 32.976 1.00 72.88 475 ALA A CA 1
ATOM 3504 C C . ALA A 1 475 ? 14.653 -16.463 33.948 1.00 72.88 475 ALA A C 1
ATOM 3506 O O . ALA A 1 475 ? 14.791 -15.247 34.086 1.00 72.88 475 ALA A O 1
ATOM 3507 N N . GLU A 1 476 ? 15.396 -17.348 34.618 1.00 75.56 476 GLU A N 1
ATOM 3508 C CA . GLU A 1 476 ? 16.368 -16.967 35.652 1.00 75.56 476 GLU A CA 1
ATOM 3509 C C . GLU A 1 476 ? 17.812 -17.311 35.274 1.00 75.56 476 GLU A C 1
ATOM 3511 O O . GLU A 1 476 ? 18.724 -16.579 35.659 1.00 75.56 476 GLU A O 1
ATOM 3516 N N . LEU A 1 477 ? 18.028 -18.364 34.476 1.00 78.31 477 LEU A N 1
ATOM 3517 C CA . LEU A 1 477 ? 19.362 -18.790 34.030 1.00 78.31 477 LEU A CA 1
ATOM 3518 C C . LEU A 1 477 ? 19.649 -18.496 32.551 1.00 78.31 477 LEU A C 1
ATOM 3520 O O . LEU A 1 477 ? 20.769 -18.722 32.095 1.00 78.31 477 LEU A O 1
ATOM 3524 N N . GLY A 1 478 ? 18.667 -17.991 31.795 1.00 73.94 478 GLY A N 1
ATOM 3525 C CA . GLY A 1 478 ? 18.831 -17.667 30.375 1.00 73.94 478 GLY A CA 1
ATOM 3526 C C . GLY A 1 478 ? 19.105 -18.883 29.485 1.00 73.94 478 GLY A C 1
ATOM 3527 O O . GLY A 1 478 ? 19.670 -18.733 28.404 1.00 73.94 478 GLY A O 1
ATOM 3528 N N . VAL A 1 479 ? 18.744 -20.086 29.938 1.00 77.19 479 VAL A N 1
ATOM 3529 C CA . VAL A 1 479 ? 18.892 -21.329 29.178 1.00 77.19 479 VAL A CA 1
ATOM 3530 C C . VAL A 1 479 ? 17.770 -21.392 28.147 1.00 77.19 479 VAL A C 1
ATOM 3532 O O . VAL A 1 479 ? 16.632 -21.725 28.472 1.00 77.19 479 VAL A O 1
ATOM 3535 N N . ASP A 1 480 ? 18.094 -21.047 26.904 1.00 75.50 480 ASP A N 1
ATOM 3536 C CA . ASP A 1 480 ? 17.174 -21.181 25.776 1.00 75.50 480 ASP A CA 1
ATOM 3537 C C . ASP A 1 480 ? 16.932 -22.655 25.393 1.00 75.50 480 ASP A C 1
ATOM 3539 O O . ASP A 1 480 ? 17.603 -23.579 25.866 1.00 75.50 480 ASP A O 1
ATOM 3543 N N . SER A 1 481 ? 15.964 -22.893 24.504 1.00 70.06 481 SER A N 1
ATOM 3544 C CA . SER A 1 481 ? 15.575 -24.250 24.102 1.00 70.06 481 SER A CA 1
ATOM 3545 C C . SER A 1 481 ? 16.693 -25.034 23.399 1.00 70.06 481 SER A C 1
ATOM 3547 O O . SER A 1 481 ? 16.699 -26.260 23.478 1.00 70.06 481 SER A O 1
ATOM 3549 N N . VAL A 1 482 ? 17.657 -24.367 22.749 1.00 65.94 482 VAL A N 1
ATOM 3550 C CA . VAL A 1 482 ? 18.798 -25.025 22.083 1.00 65.94 482 VAL A CA 1
ATOM 3551 C C . VAL A 1 482 ? 19.798 -25.498 23.133 1.00 65.94 482 VAL A C 1
ATOM 3553 O O . VAL A 1 482 ? 20.197 -26.666 23.147 1.00 65.94 482 VAL A O 1
ATOM 3556 N N . LYS A 1 483 ? 20.145 -24.616 24.074 1.00 75.31 483 LYS A N 1
ATOM 3557 C CA . LYS A 1 483 ? 21.061 -24.933 25.165 1.00 75.31 483 LYS A CA 1
ATOM 3558 C C . LYS A 1 483 ? 20.477 -25.990 26.092 1.00 75.31 483 LYS A C 1
ATOM 3560 O O . LYS A 1 483 ? 21.197 -26.862 26.572 1.00 75.31 483 LYS A O 1
ATOM 3565 N N . GLN A 1 484 ? 19.164 -25.973 26.291 1.00 76.94 484 GLN A N 1
ATOM 3566 C CA . GLN A 1 484 ? 18.469 -26.983 27.072 1.00 76.94 484 GLN A CA 1
ATOM 3567 C C . GLN A 1 484 ? 18.560 -28.380 26.439 1.00 76.94 484 GLN A C 1
ATOM 3569 O O . GLN A 1 484 ? 18.828 -29.348 27.149 1.00 76.94 484 GLN A O 1
ATOM 3574 N N . VAL A 1 485 ? 18.397 -28.509 25.117 1.00 73.44 485 VAL A N 1
ATOM 3575 C CA . VAL A 1 485 ? 18.552 -29.801 24.420 1.00 73.44 485 VAL A CA 1
ATOM 3576 C C . VAL A 1 485 ? 19.978 -30.332 24.549 1.00 73.44 485 VAL A C 1
ATOM 3578 O O . VAL A 1 485 ? 20.156 -31.517 24.841 1.00 73.44 485 VAL A O 1
ATOM 3581 N N . GLU A 1 486 ? 20.981 -29.467 24.393 1.00 78.62 486 GLU A N 1
ATOM 3582 C CA . GLU A 1 486 ? 22.394 -29.814 24.569 1.00 78.62 486 GLU A CA 1
ATOM 3583 C C . GLU A 1 486 ? 22.671 -30.339 25.989 1.00 78.62 486 GLU A C 1
ATOM 3585 O O . GLU A 1 486 ? 23.240 -31.417 26.161 1.00 78.62 486 GLU A O 1
ATOM 3590 N N . LEU A 1 487 ? 22.219 -29.614 27.017 1.00 79.62 487 LEU A N 1
ATOM 3591 C CA . LEU A 1 487 ? 22.438 -29.970 28.421 1.00 79.62 487 LEU A CA 1
ATOM 3592 C C . LEU A 1 487 ? 21.752 -31.282 28.805 1.00 79.62 487 LEU A C 1
ATOM 3594 O O . LEU A 1 487 ? 22.372 -32.142 29.429 1.00 79.62 487 LEU A O 1
ATOM 3598 N N . LEU A 1 488 ? 20.505 -31.485 28.371 1.00 79.56 488 LEU A N 1
ATOM 3599 C CA . LEU A 1 488 ? 19.809 -32.753 28.574 1.00 79.56 488 LEU A CA 1
ATOM 3600 C C . LEU A 1 488 ? 20.555 -33.909 27.877 1.00 79.56 488 LEU A C 1
ATOM 3602 O O . LEU A 1 488 ? 20.525 -35.043 28.354 1.00 79.56 488 LEU A O 1
ATOM 3606 N N . THR A 1 489 ? 21.206 -33.658 26.735 1.00 78.38 489 THR A N 1
ATOM 3607 C CA . THR A 1 489 ? 21.938 -34.694 25.979 1.00 78.38 489 THR A CA 1
ATOM 3608 C C . THR A 1 489 ? 23.207 -35.087 26.713 1.00 78.38 489 THR A C 1
ATOM 3610 O O . THR A 1 489 ? 23.415 -36.272 26.940 1.00 78.38 489 THR A O 1
ATOM 3613 N N . ARG A 1 490 ? 23.948 -34.110 27.245 1.00 81.94 490 ARG A N 1
ATOM 3614 C CA . ARG A 1 490 ? 25.096 -34.367 28.127 1.00 81.94 490 ARG A CA 1
ATOM 3615 C C . ARG A 1 490 ? 24.715 -35.186 29.363 1.00 81.94 490 ARG A C 1
ATOM 3617 O O . ARG A 1 490 ? 25.461 -36.073 29.760 1.00 81.94 490 ARG A O 1
ATOM 3624 N N . VAL A 1 491 ? 23.550 -34.925 29.965 1.00 78.94 491 VAL A N 1
ATOM 3625 C CA . VAL A 1 491 ? 23.043 -35.743 31.084 1.00 78.94 491 VAL A CA 1
ATOM 3626 C C . VAL A 1 491 ? 22.661 -37.154 30.615 1.00 78.94 491 VAL A C 1
ATOM 3628 O O . VAL A 1 491 ? 22.954 -38.124 31.308 1.00 78.94 491 VAL A O 1
ATOM 3631 N N . SER A 1 492 ? 22.058 -37.293 29.431 1.00 79.38 492 SER A N 1
ATOM 3632 C CA . SER A 1 492 ? 21.698 -38.604 28.858 1.00 79.38 492 SER A CA 1
ATOM 3633 C C . SER A 1 492 ? 22.945 -39.452 28.570 1.00 79.38 492 SER A C 1
ATOM 3635 O O . SER A 1 492 ? 22.978 -40.627 28.922 1.00 79.38 492 SER A O 1
ATOM 3637 N N . GLU A 1 493 ? 23.994 -38.838 28.016 1.00 77.81 493 GLU A N 1
ATOM 3638 C CA . GLU A 1 493 ? 25.308 -39.450 27.789 1.00 77.81 493 GLU A CA 1
ATOM 3639 C C . GLU A 1 493 ? 25.996 -39.828 29.104 1.00 77.81 493 GLU A C 1
ATOM 3641 O O . GLU A 1 493 ? 26.529 -40.930 29.220 1.00 77.81 493 GLU A O 1
ATOM 3646 N N . HIS A 1 494 ? 25.939 -38.953 30.116 1.00 80.69 494 HIS A N 1
ATOM 3647 C CA . HIS A 1 494 ? 26.529 -39.209 31.433 1.00 80.69 494 HIS A CA 1
ATOM 3648 C C . HIS A 1 494 ? 25.972 -40.481 32.088 1.00 80.69 494 HIS A C 1
ATOM 3650 O O . HIS A 1 494 ? 26.716 -41.206 32.746 1.00 80.69 494 HIS A O 1
ATOM 3656 N N . TYR A 1 495 ? 24.685 -40.770 31.880 1.00 76.38 495 TYR A N 1
ATOM 3657 C CA . TYR A 1 495 ? 24.026 -41.963 32.411 1.00 76.38 495 TYR A CA 1
ATOM 3658 C C . TYR A 1 495 ? 23.884 -43.123 31.408 1.00 76.38 495 TYR A C 1
ATOM 3660 O O . TYR A 1 495 ? 23.313 -44.155 31.760 1.00 76.38 495 TYR A O 1
ATOM 3668 N N . GLY A 1 496 ? 24.389 -42.985 30.177 1.00 71.50 496 GLY A N 1
ATOM 3669 C CA . GLY A 1 496 ? 24.307 -44.027 29.145 1.00 71.50 496 GLY A CA 1
ATOM 3670 C C . GLY A 1 496 ? 22.880 -44.358 28.689 1.00 71.50 496 GLY A C 1
ATOM 3671 O O . GLY A 1 496 ? 22.594 -45.508 28.360 1.00 71.50 496 GLY A O 1
ATOM 3672 N N . LEU A 1 497 ? 21.975 -43.374 28.704 1.00 73.06 497 LEU A N 1
ATOM 3673 C CA . LEU A 1 497 ? 20.583 -43.544 28.280 1.00 73.06 497 LEU A CA 1
ATOM 3674 C C . LEU A 1 497 ? 20.452 -43.502 26.743 1.00 73.06 497 LEU A C 1
ATOM 3676 O O . LEU A 1 497 ? 21.172 -42.738 26.095 1.00 73.06 497 LEU A O 1
ATOM 3680 N N . PRO A 1 498 ? 19.531 -44.284 26.143 1.00 61.84 498 PRO A N 1
ATOM 3681 C CA . PRO A 1 498 ? 19.322 -44.302 24.698 1.00 61.84 498 PRO A CA 1
ATOM 3682 C C . PRO A 1 498 ? 18.808 -42.953 24.167 1.00 61.84 498 PRO A C 1
ATOM 3684 O O . PRO A 1 498 ? 18.240 -42.159 24.927 1.00 61.84 498 PRO A O 1
ATOM 3687 N N . PRO A 1 499 ? 18.976 -42.690 22.855 1.00 55.12 499 PRO A N 1
ATOM 3688 C CA . PRO A 1 499 ? 18.457 -41.481 22.226 1.00 55.12 499 PRO A CA 1
ATOM 3689 C C . PRO A 1 499 ? 16.941 -41.372 22.430 1.00 55.12 499 PRO A C 1
ATOM 3691 O O . PRO A 1 499 ? 16.215 -42.368 22.409 1.00 55.12 499 PRO A O 1
ATOM 3694 N N . ARG A 1 500 ? 16.478 -40.147 22.697 1.00 60.19 500 ARG A N 1
ATOM 3695 C CA . ARG A 1 500 ? 15.111 -39.877 23.167 1.00 60.19 500 ARG A CA 1
ATOM 3696 C C . ARG A 1 500 ? 14.062 -40.249 22.120 1.00 60.19 500 ARG A C 1
ATOM 3698 O O . ARG A 1 500 ? 14.271 -40.052 20.928 1.00 60.19 500 ARG A O 1
ATOM 3705 N N . ASP A 1 501 ? 12.906 -40.706 22.596 1.00 50.09 501 ASP A N 1
ATOM 3706 C CA . ASP A 1 501 ? 11.739 -40.963 21.753 1.00 50.09 501 ASP A CA 1
ATOM 3707 C C . ASP A 1 501 ? 11.133 -39.655 21.198 1.00 50.09 501 ASP A C 1
ATOM 3709 O O . ASP A 1 501 ? 11.131 -38.595 21.831 1.00 50.09 501 ASP A O 1
ATOM 3713 N N . THR A 1 502 ? 10.560 -39.782 20.010 1.00 38.00 502 THR A N 1
ATOM 3714 C CA . THR A 1 502 ? 9.924 -38.793 19.131 1.00 38.00 502 THR A CA 1
ATOM 3715 C C . THR A 1 502 ? 8.767 -37.981 19.740 1.00 38.00 502 THR A C 1
ATOM 3717 O O . THR A 1 502 ? 8.315 -37.010 19.136 1.00 38.00 502 THR A O 1
ATOM 3720 N N . GLY A 1 503 ? 8.279 -38.325 20.938 1.00 43.53 503 GLY A N 1
ATOM 3721 C CA . GLY A 1 503 ? 7.158 -37.647 21.610 1.00 43.53 503 GLY A CA 1
ATOM 3722 C C . GLY A 1 503 ? 7.528 -36.524 22.592 1.00 43.53 503 GLY A C 1
ATOM 3723 O O . GLY A 1 503 ? 6.633 -35.929 23.195 1.00 43.53 503 GLY A O 1
ATOM 3724 N N . PHE A 1 504 ? 8.815 -36.243 22.802 1.00 51.12 504 PHE A N 1
ATOM 3725 C CA . PHE A 1 504 ? 9.292 -35.362 23.875 1.00 51.12 504 PHE A CA 1
ATOM 3726 C C . PHE A 1 504 ? 9.058 -33.860 23.607 1.00 51.12 504 PHE A C 1
ATOM 3728 O O . PHE A 1 504 ? 9.416 -33.342 22.550 1.00 51.12 504 PHE A O 1
ATOM 3735 N N . ARG A 1 505 ? 8.501 -33.127 24.589 1.00 56.47 505 ARG A N 1
ATOM 3736 C CA . ARG A 1 505 ? 8.246 -31.673 24.509 1.00 56.47 505 ARG A CA 1
ATOM 3737 C C . ARG A 1 505 ? 9.050 -30.893 25.551 1.00 56.47 505 ARG A C 1
ATOM 3739 O O . ARG A 1 505 ? 8.788 -30.990 26.744 1.00 56.47 505 ARG A O 1
ATOM 3746 N N . LEU A 1 506 ? 9.952 -30.027 25.083 1.00 58.31 506 LEU A N 1
ATOM 3747 C CA . LEU A 1 506 ? 10.785 -29.145 25.923 1.00 58.31 506 LEU A CA 1
AT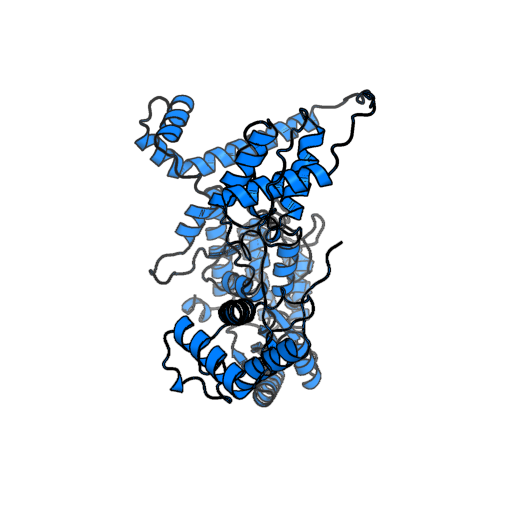OM 3748 C C . LEU A 1 506 ? 9.979 -28.193 26.823 1.00 58.31 506 LEU A C 1
ATOM 3750 O O . LEU A 1 506 ? 10.419 -27.872 27.920 1.00 58.31 506 LEU A O 1
ATOM 3754 N N . VAL A 1 507 ? 8.778 -27.794 26.388 1.00 55.12 507 VAL A N 1
ATOM 3755 C CA . VAL A 1 507 ? 7.894 -26.857 27.112 1.00 55.12 507 VAL A CA 1
ATOM 3756 C C . VAL A 1 507 ? 7.459 -27.395 28.485 1.00 55.12 507 VAL A C 1
ATOM 3758 O O . VAL A 1 507 ? 7.034 -26.629 29.344 1.00 55.12 507 VAL A O 1
ATOM 3761 N N . GLU A 1 508 ? 7.563 -28.704 28.721 1.00 64.25 508 GLU A N 1
ATOM 3762 C CA . GLU A 1 508 ? 7.110 -29.329 29.968 1.00 64.25 508 GLU A CA 1
ATOM 3763 C C . GLU A 1 508 ? 8.188 -29.362 31.066 1.00 64.25 508 GLU A C 1
ATOM 3765 O O . GLU A 1 508 ? 7.865 -29.674 32.213 1.00 64.25 508 GLU A O 1
ATOM 3770 N N . ILE A 1 509 ? 9.439 -28.985 30.763 1.00 74.44 509 ILE A N 1
ATOM 3771 C CA . ILE A 1 509 ? 10.582 -29.027 31.691 1.00 74.44 509 ILE A CA 1
ATOM 3772 C C . ILE A 1 509 ? 11.185 -27.622 31.816 1.00 74.44 509 ILE A C 1
ATOM 3774 O O . ILE A 1 509 ? 12.158 -27.285 31.160 1.00 74.44 509 ILE A O 1
ATOM 3778 N N . ASP A 1 510 ? 10.598 -26.773 32.650 1.00 78.50 510 ASP A N 1
ATOM 3779 C CA . ASP A 1 510 ? 11.004 -25.368 32.836 1.00 78.50 510 ASP A CA 1
ATOM 3780 C C . ASP A 1 510 ? 11.845 -25.126 34.106 1.00 78.50 510 ASP A C 1
ATOM 3782 O O . ASP A 1 510 ? 12.516 -24.097 34.203 1.00 78.50 510 ASP A O 1
ATOM 3786 N N . THR A 1 511 ? 11.855 -26.069 35.057 1.00 85.75 511 THR A N 1
ATOM 3787 C CA . THR A 1 511 ? 12.617 -25.985 36.314 1.00 85.75 511 THR A CA 1
ATOM 3788 C C . THR A 1 511 ? 13.632 -27.110 36.473 1.00 85.75 511 THR A C 1
ATOM 3790 O O . THR A 1 511 ? 13.477 -28.202 35.917 1.00 85.75 511 THR A O 1
ATOM 3793 N N . MET A 1 512 ? 14.650 -26.875 37.305 1.00 84.50 512 MET A N 1
ATOM 3794 C CA . MET A 1 512 ? 15.652 -27.893 37.634 1.00 84.50 512 MET A CA 1
ATOM 3795 C C . MET A 1 512 ? 15.029 -29.141 38.282 1.00 84.50 512 MET A C 1
ATOM 3797 O O . MET A 1 512 ? 15.390 -30.257 37.917 1.00 84.50 512 MET A O 1
ATOM 3801 N N . ALA A 1 513 ? 14.035 -28.991 39.168 1.00 81.25 513 ALA A N 1
ATOM 3802 C CA . ALA A 1 513 ? 13.311 -30.124 39.754 1.00 81.25 513 ALA A CA 1
ATOM 3803 C C . ALA A 1 513 ? 12.697 -31.045 38.689 1.00 81.25 513 ALA A C 1
ATOM 3805 O O . ALA A 1 513 ? 12.818 -32.264 38.786 1.00 81.25 513 ALA A O 1
ATOM 3806 N N . LYS A 1 514 ? 12.093 -30.469 37.641 1.00 82.81 514 LYS A N 1
ATOM 3807 C CA . LYS A 1 514 ? 11.485 -31.242 36.550 1.00 82.81 514 LYS A CA 1
ATOM 3808 C C . LYS A 1 514 ? 12.528 -31.960 35.695 1.00 82.81 514 LYS A C 1
ATOM 3810 O O . LYS A 1 514 ? 12.260 -33.065 35.232 1.00 82.81 514 LYS A O 1
ATOM 3815 N N . VAL A 1 515 ? 13.716 -31.373 35.513 1.00 82.12 515 VAL A N 1
ATOM 3816 C CA . VAL A 1 515 ? 14.847 -32.049 34.849 1.00 82.12 515 VAL A CA 1
ATOM 3817 C C . VAL A 1 515 ? 15.285 -33.266 35.665 1.00 82.12 515 VAL A C 1
ATOM 3819 O O . VAL A 1 515 ? 15.438 -34.355 35.116 1.00 82.12 515 VAL A O 1
ATOM 3822 N N . VAL A 1 516 ? 15.449 -33.100 36.980 1.00 83.94 516 VAL A N 1
ATOM 3823 C CA . VAL A 1 516 ? 15.842 -34.189 37.885 1.00 83.94 516 VAL A CA 1
ATOM 3824 C C . VAL A 1 516 ? 14.798 -35.304 37.883 1.00 83.94 516 VAL A C 1
ATOM 3826 O O . VAL A 1 516 ? 15.150 -36.464 37.683 1.00 83.94 516 VAL A O 1
ATOM 3829 N N . ASP A 1 517 ? 13.518 -34.965 38.038 1.00 79.44 517 ASP A N 1
ATOM 3830 C CA . ASP A 1 517 ? 12.429 -35.947 38.057 1.00 79.44 517 ASP A CA 1
ATOM 3831 C C . ASP A 1 517 ? 12.316 -36.702 36.724 1.00 79.44 517 ASP A C 1
ATOM 3833 O O . ASP A 1 517 ? 12.088 -37.915 36.716 1.00 79.44 517 ASP A O 1
ATOM 3837 N N . PHE A 1 518 ? 12.549 -36.019 35.598 1.00 82.12 518 PHE A N 1
ATOM 3838 C CA . PHE A 1 518 ? 12.600 -36.641 34.276 1.00 82.12 518 PHE A CA 1
ATOM 3839 C C . PHE A 1 518 ? 13.703 -37.706 34.189 1.00 82.12 518 PHE A C 1
ATOM 3841 O O . PHE A 1 518 ? 13.442 -38.826 33.747 1.00 82.12 518 PHE A O 1
ATOM 3848 N N . PHE A 1 519 ? 14.927 -37.405 34.629 1.00 80.88 519 PHE A N 1
ATOM 3849 C CA . PHE A 1 519 ? 16.025 -38.374 34.553 1.00 80.88 519 PHE A CA 1
ATOM 3850 C C . PHE A 1 519 ? 15.914 -39.494 35.579 1.00 80.88 519 PHE A C 1
ATOM 3852 O O . PHE A 1 519 ? 16.199 -40.636 35.235 1.00 80.88 519 PHE A O 1
ATOM 3859 N N . VAL A 1 520 ? 15.434 -39.218 36.793 1.00 80.88 520 VAL A N 1
ATOM 3860 C CA . VAL A 1 520 ? 15.153 -40.273 37.778 1.00 80.88 520 VAL A CA 1
ATOM 3861 C C . VAL A 1 520 ? 14.123 -41.255 37.223 1.00 80.88 520 VAL A C 1
ATOM 3863 O O . VAL A 1 520 ? 14.371 -42.457 37.234 1.00 80.88 520 VAL A O 1
ATOM 3866 N N . THR A 1 521 ? 13.037 -40.756 36.623 1.00 76.06 521 THR A N 1
ATOM 3867 C CA . THR A 1 521 ? 12.005 -41.604 36.003 1.00 76.06 521 THR A CA 1
ATOM 3868 C C . THR A 1 521 ? 12.574 -42.467 34.868 1.00 76.06 521 THR A C 1
ATOM 3870 O O . THR A 1 521 ? 12.249 -43.651 34.767 1.00 76.06 521 THR A O 1
ATOM 3873 N N . ASN A 1 522 ? 13.444 -41.909 34.019 1.00 74.94 522 ASN A N 1
ATOM 3874 C CA . ASN A 1 522 ? 14.068 -42.647 32.910 1.00 74.94 522 ASN A CA 1
ATOM 3875 C C . ASN A 1 522 ? 15.108 -43.678 33.379 1.00 74.94 522 ASN A C 1
ATOM 3877 O O . ASN A 1 522 ? 15.227 -44.753 32.795 1.00 74.94 522 ASN A O 1
ATOM 3881 N N . LEU A 1 523 ? 15.842 -43.381 34.452 1.00 76.75 523 LEU A N 1
ATOM 3882 C CA . LEU A 1 523 ? 16.822 -44.303 35.024 1.00 76.75 523 LEU A CA 1
ATOM 3883 C C . LEU A 1 523 ? 16.148 -45.453 35.783 1.00 76.75 523 LEU A C 1
ATOM 3885 O O . LEU A 1 523 ? 16.604 -46.590 35.700 1.00 76.75 523 LEU A O 1
ATOM 3889 N N . GLU A 1 524 ? 15.032 -45.187 36.464 1.00 73.06 524 GLU A N 1
ATOM 3890 C CA . GLU A 1 524 ? 14.219 -46.212 37.130 1.00 73.06 524 GLU A CA 1
ATOM 3891 C C . GLU A 1 524 ? 13.496 -47.140 36.138 1.00 73.06 524 GLU A C 1
ATOM 3893 O O . GLU A 1 524 ? 13.234 -48.300 36.459 1.00 73.06 524 GLU A O 1
ATOM 3898 N N . SER A 1 525 ? 13.194 -46.660 34.924 1.00 64.69 525 SER A N 1
ATOM 3899 C CA . SER A 1 525 ? 12.494 -47.434 33.885 1.00 64.69 525 SER A CA 1
ATOM 3900 C C . SER A 1 525 ? 13.407 -48.296 32.996 1.00 64.69 525 SER A C 1
ATOM 3902 O O . SER A 1 525 ? 12.896 -49.118 32.235 1.00 64.69 525 SER A O 1
ATOM 3904 N N . GLY A 1 526 ? 14.735 -48.208 33.154 1.00 57.91 526 GLY A N 1
ATOM 3905 C CA . GLY A 1 526 ? 15.687 -49.242 32.722 1.00 57.91 526 GLY A CA 1
ATOM 3906 C C . GLY A 1 526 ? 15.820 -49.473 31.210 1.00 57.91 526 GLY A C 1
ATOM 3907 O O . GLY A 1 526 ? 15.820 -50.622 30.769 1.00 57.91 526 GLY A O 1
ATOM 3908 N N . ALA A 1 527 ? 15.967 -48.423 30.399 1.00 42.53 527 ALA A N 1
ATOM 3909 C CA . ALA A 1 527 ? 16.140 -48.573 28.951 1.00 42.53 527 ALA A CA 1
ATOM 3910 C C . ALA A 1 527 ? 17.591 -48.943 28.547 1.00 42.53 527 ALA A C 1
ATOM 3912 O O . ALA A 1 527 ? 18.435 -48.069 28.391 1.00 42.53 527 ALA A O 1
ATOM 3913 N N . VAL A 1 528 ? 17.870 -50.237 28.332 1.00 32.44 528 VAL A N 1
ATOM 3914 C CA . VAL A 1 528 ? 18.983 -50.760 27.493 1.00 32.44 528 VAL A CA 1
ATOM 3915 C C . VAL A 1 528 ? 18.500 -52.045 26.763 1.00 32.44 528 VAL A C 1
ATOM 3917 O O . VAL A 1 528 ? 17.516 -52.638 27.204 1.00 32.44 528 VAL A O 1
ATOM 3920 N N . PRO A 1 529 ? 19.094 -52.479 25.627 1.00 43.22 529 PRO A N 1
ATOM 3921 C CA . PRO A 1 529 ? 18.464 -52.509 24.302 1.00 43.22 529 PRO A CA 1
ATOM 3922 C C . PRO A 1 529 ? 18.247 -53.943 23.769 1.00 43.22 529 PRO A C 1
ATOM 3924 O O . PRO A 1 529 ? 18.773 -54.907 24.323 1.00 43.22 529 PRO A O 1
ATOM 3927 N N . VAL A 1 530 ? 17.534 -54.114 22.647 1.00 27.16 530 VAL A N 1
ATOM 3928 C CA . VAL A 1 530 ? 17.610 -55.363 21.864 1.00 27.16 530 VAL A CA 1
ATOM 3929 C C . VAL A 1 530 ? 17.787 -55.065 20.380 1.00 27.16 530 VAL A C 1
ATOM 3931 O O . VAL A 1 530 ? 16.947 -54.433 19.747 1.00 27.16 530 VAL A O 1
ATOM 3934 N N . ALA A 1 531 ? 18.911 -55.572 19.880 1.00 26.41 531 ALA A N 1
ATOM 3935 C CA . ALA A 1 531 ? 19.266 -55.784 18.490 1.00 26.41 531 ALA A CA 1
ATOM 3936 C C . ALA A 1 531 ? 18.293 -56.730 17.763 1.00 26.41 531 ALA A C 1
ATOM 3938 O O . ALA A 1 531 ? 17.898 -57.750 18.331 1.00 26.41 531 ALA A O 1
ATOM 3939 N N . ALA A 1 532 ? 18.009 -56.442 16.492 1.00 29.25 532 ALA A N 1
ATOM 3940 C CA . ALA A 1 532 ? 17.815 -57.419 15.414 1.00 29.25 532 ALA A CA 1
ATOM 3941 C C . ALA A 1 532 ? 17.835 -56.699 14.064 1.00 29.25 532 ALA A C 1
ATOM 3943 O O . ALA A 1 532 ? 17.087 -55.703 13.939 1.00 29.25 532 ALA A O 1
#

InterPro domains:
  IPR001227 Acyl transferase domain superfamily [G3DSA:3.40.366.10] (2-272)
  IPR006162 Phosphopantetheine attachment site [PS00012] (371-386)
  IPR006162 Phosphopantetheine attachment site [PS00012] (476-491)
  IPR009081 Phosphopantetheine binding ACP domain [PF00550] (345-394)
  IPR009081 Phosphopantetheine binding ACP domain [PF00550] (450-499)
  IPR009081 Phosphopantetheine binding ACP domain [PS50075] (338-418)
  IPR009081 Phosphopantetheine binding ACP domain [PS50075] (443-523)
  IPR014043 Acyl transferase domain [PF00698] (10-236)
  IPR014043 Acyl transferase domain [SM00827] (11-251)
  IPR016035 Acyl transferase/acyl hydrolase/lysophospholipase [SSF52151] (7-237)
  IPR016036 Malonyl-CoA ACP transacylase, ACP-binding [SSF55048] (77-134)
  IPR036736 ACP-like superfamily [G3DSA:1.10.1200.10] (332-422)
  IPR036736 ACP-like superfamily [G3DSA:1.10.1200.10] (436-527)
  IPR036736 ACP-like superfamily [SSF47336] (340-430)
  IPR036736 ACP-like superfamily [SSF47336] (445-529)
  IPR050858 Malonyl CoA-ACP Transacylase/Polyketide Synthase FabD [PTHR42681] (8-245)

pLDDT: mean 78.59, std 18.79, range [23.2, 98.69]